Protein AF-A0AAN8FES2-F1 (afdb_monomer)

Radius of gyration: 31.88 Å; Cα contacts (8 Å, |Δi|>4): 462; chains: 1; bounding box: 84×57×91 Å

pLDDT: mean 84.27, std 11.17, range [49.22, 96.19]

Secondary structure (DSSP, 8-state):
-HHHHHHHGGG-TTTTT--HHHHHHHHHHHHHHTPPPPTTS-HHHHHHHHHHHHHHHHHHHHTTHHHHHHHHHHHHHHHHTSTTHHHHH-HHHHHHHHHHHHHHHHHHHHHHTT-HHHHHGGGSHHHHHHHHHHTTSGGGHHHHHHHHHHHHHH-HHHHHT--HHHHHHHHHHHHHH-S-TTSPPEEEEEEETTT-----S--SSSSS--TTSSSSEEEE-SSEEEETTEEEE-SSS---TT--EEEEEETTTTEEEEEETTEEEEEEEES----S-EEEEEEE-TT-------SGGG---SSPPPTT---GGGG-SS------SS----TTTT-PPP---GGG--------PPP-TTPPPPHHHHHHHHHHHHHHHHHHHHHHHHTT------

InterPro domains:
  IPR000699 RIH domain [PF01365] (25-182)
  IPR001870 B30.2/SPRY domain [PS50188] (97-299)
  IPR003032 Ryanodine receptor Ryr [PF02026] (349-393)
  IPR003877 SPRY domain [PF00622] (184-296)
  IPR003877 SPRY domain [SM00449] (176-298)
  IPR013320 Concanavalin A-like lectin/glucanase domain superfamily [SSF49899] (182-297)
  IPR015925 Ryanodine/Inositol 1,4,5-trisphosphate receptor [PTHR46399] (183-394)
  IPR035910 RyR/IP3 receptor binding core, RIH domain superfamily [SSF100909] (22-118)
  IPR043136 B30.2/SPRY domain superfamily [G3DSA:2.60.120.920] (171-327)

Solvent-accessible surface area (backbone atoms only — not comparable to full-atom values): 23160 Å² total; per-residue (Å²): 63,68,73,35,32,75,74,58,34,73,79,17,72,52,31,72,69,57,56,67,70,59,52,44,52,51,48,52,52,51,34,59,72,42,53,78,79,70,90,89,56,57,68,69,62,44,54,52,50,51,52,54,48,48,55,52,36,51,52,42,50,76,74,42,47,62,58,55,52,53,54,47,52,51,55,51,54,57,50,69,69,40,87,64,42,51,75,58,64,34,66,71,53,39,54,53,47,57,51,44,58,41,46,54,30,44,36,53,24,38,56,27,52,96,33,44,74,62,21,42,66,43,30,42,66,71,52,40,52,51,59,44,58,51,40,76,41,75,86,57,36,71,26,47,49,51,32,49,52,38,27,58,72,53,8,70,61,30,52,72,61,65,49,73,68,49,54,52,37,52,51,52,34,42,71,73,70,42,84,64,89,84,64,76,45,54,29,40,39,40,31,26,54,77,67,53,65,67,44,79,52,73,40,106,63,82,52,49,46,48,58,5,44,39,91,31,24,40,15,35,35,55,21,32,44,22,44,56,61,44,72,44,82,60,44,96,48,60,75,56,96,86,69,46,77,46,80,47,80,39,80,90,63,40,33,37,40,45,23,55,72,74,39,72,54,87,58,67,52,64,84,59,86,75,69,70,48,78,45,83,45,71,31,70,36,96,84,59,86,86,81,85,67,44,26,72,96,62,34,79,59,91,55,71,63,57,94,98,51,73,49,62,55,81,79,54,93,70,87,89,78,91,73,73,70,58,47,60,50,48,67,95,76,72,39,77,43,70,87,51,72,77,76,78,76,78,79,76,89,73,86,75,81,80,89,56,90,87,64,75,78,51,71,71,53,63,72,42,47,61,63,51,51,50,52,52,47,51,55,52,50,50,55,40,44,76,73,69,53,77,93,68,100,120

Sequence (394 aa):
GIDALQNEGQQAVDWGRVDLSEVLKLMEDLIEYFAQPEDDQDFEEKQNRFRALRSRQDLFQEEGVLNMILDTIDKFSLMEALPDFAGIIGEETHMMWEEIATYLYLLVAAMIKGNHYNCAQFAAAQRLDWLFGRLSNPQSAEGILDVLYCVLTESPEALNMINEGHIRSVISLLEKVGRDPKEPYLRVGWANSVGFKPFPGSGDKWGCNGVGDDFYSYGFDGRCVFFAGRGRVVAPRTFEKGDVVGCALDLNVPELRFTVNGRDIGASYRDFNTDGYFFPVMSLSAKVSCRFIFGGDQGRLRFGPPPGFSAVVEAISGELQISDCLSFGDLPKNVYCGPHTLFTTVEPFVPQPVDISNIILHHHAVEIHEKFAENLHELWAMRKIELGWSYGEV

Nearest PDB structures (foldseek):
  8rs0-assembly1_J  TM=4.569E-01  e=5.611E-24  Oryctolagus cuniculus
  8rs0-assembly1_G  TM=4.569E-01  e=5.611E-24  Oryctolagus cuniculus
  8dve-assembly1_J  TM=4.501E-01  e=4.597E-21  Oryctolagus cuniculus
  8rrs-assembly1_C  TM=4.230E-01  e=5.373E-22  Mus musculus
  7umz-assembly1_D  TM=4.289E-01  e=3.551E-19  Oryctolagus cuniculus

Foldseek 3Di:
DLVQCVPPFPPRPVNVPDDLVVLLVVLVVLLVVLDQDDPPDDPVVNVVVLVVSQVVLVVCVVVVVLVVLVVVLVSLVVLVPDPPSCVRNDVVVVVSSLSSNLSSLSSLLSSQAPPLVSLQVCLPLVNLCVLLVQLQDLSNPPSSVSNVVRSCVRYVSSVVSDDPSSVVSVVVSCVVQPPDPPDKDKKKWKFFLVDDAQDQDDDVHDGTDFAQCEQGHWIDFQQWTHHVRDTDGQDDDGDDPPWDKDWDADPVFGKIWIDIQQHTSPDIDGDGDPPHDMDIGMDTDPVDDDDDDQDDPSDHDPHADDPPDHRNVVVDPDDDDDDDCFDLPDVVVVDGDDTDNVRPPDDDPDDDDDDCVVPDDDPVCVVCVVVVVVVVVVVVVVVCVVVVDDDDPD

Organism: Trichostrongylus colubriformis (NCBI:txid6319)

Structure (mmCIF, N/CA/C/O backbone):
data_AF-A0AAN8FES2-F1
#
_entry.id   AF-A0AAN8FES2-F1
#
loop_
_atom_site.group_PDB
_atom_site.id
_atom_site.type_symbol
_atom_site.label_atom_id
_atom_site.label_alt_id
_atom_site.label_comp_id
_atom_site.label_asym_id
_atom_site.label_entity_id
_atom_site.label_seq_id
_atom_site.pdbx_PDB_ins_code
_atom_site.Cartn_x
_atom_site.Cartn_y
_atom_site.Cartn_z
_atom_site.occupancy
_atom_site.B_iso_or_equiv
_atom_site.auth_seq_id
_atom_site.auth_comp_id
_atom_site.auth_asym_id
_atom_site.auth_atom_id
_atom_site.pdbx_PDB_model_num
ATOM 1 N N . GLY A 1 1 ? 5.401 -4.499 36.877 1.00 83.56 1 GLY A N 1
ATOM 2 C CA . GLY A 1 1 ? 5.696 -4.574 35.438 1.00 83.56 1 GLY A CA 1
ATOM 3 C C . GLY A 1 1 ? 6.163 -3.234 34.917 1.00 83.56 1 GLY A C 1
ATOM 4 O O . GLY A 1 1 ? 7.312 -2.89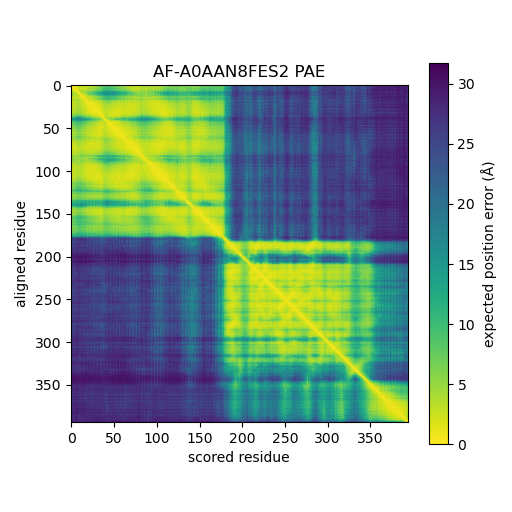1 35.143 1.00 83.56 1 GLY A O 1
ATOM 5 N N . ILE A 1 2 ? 5.279 -2.468 34.273 1.00 85.94 2 ILE A N 1
ATOM 6 C CA . ILE A 1 2 ? 5.630 -1.235 33.539 1.00 85.94 2 ILE A CA 1
ATOM 7 C C . ILE A 1 2 ? 6.299 -0.179 34.427 1.00 85.94 2 ILE A C 1
ATOM 9 O O . ILE A 1 2 ? 7.364 0.316 34.081 1.00 85.94 2 ILE A O 1
ATOM 13 N N . ASP A 1 3 ? 5.747 0.092 35.612 1.00 86.00 3 ASP A N 1
ATOM 14 C CA . ASP A 1 3 ? 6.346 1.067 36.538 1.00 86.00 3 ASP A CA 1
ATOM 15 C C . ASP A 1 3 ? 7.764 0.643 36.985 1.00 86.00 3 ASP A C 1
ATOM 17 O O . ASP A 1 3 ? 8.627 1.480 37.231 1.00 86.00 3 ASP A O 1
ATOM 21 N N . ALA A 1 4 ? 8.033 -0.665 37.067 1.00 84.75 4 ALA A N 1
ATOM 22 C CA . ALA A 1 4 ? 9.359 -1.185 37.405 1.00 84.75 4 ALA A CA 1
ATOM 23 C C . ALA A 1 4 ? 10.321 -1.069 36.213 1.00 84.75 4 ALA A C 1
ATOM 25 O O . ALA A 1 4 ? 11.460 -0.652 36.388 1.00 84.75 4 ALA A O 1
ATOM 26 N N . LEU A 1 5 ? 9.843 -1.345 34.995 1.00 85.00 5 LEU A N 1
ATOM 27 C CA . LEU A 1 5 ? 10.599 -1.117 33.763 1.00 85.00 5 LEU A CA 1
ATOM 28 C C . LEU A 1 5 ? 10.992 0.361 33.605 1.00 85.00 5 LEU A C 1
ATOM 30 O O . LEU A 1 5 ? 12.121 0.655 33.225 1.00 85.00 5 LEU A O 1
ATOM 34 N N . GLN A 1 6 ? 10.091 1.287 33.940 1.00 84.00 6 GLN A N 1
ATOM 35 C CA . GLN A 1 6 ? 10.355 2.724 33.875 1.00 84.00 6 GLN A CA 1
ATOM 36 C C . GLN A 1 6 ? 11.457 3.167 34.849 1.00 84.00 6 GLN A C 1
ATOM 38 O O . GLN A 1 6 ? 12.281 4.013 34.508 1.00 84.00 6 GLN A O 1
ATOM 43 N N . ASN A 1 7 ? 11.463 2.618 36.067 1.00 83.44 7 ASN A N 1
ATOM 44 C CA . ASN A 1 7 ? 12.361 3.059 37.137 1.00 83.44 7 ASN A CA 1
ATOM 45 C C . ASN A 1 7 ? 13.706 2.315 37.156 1.00 83.44 7 ASN A C 1
ATOM 47 O O . ASN A 1 7 ? 14.732 2.908 37.484 1.00 83.44 7 ASN A O 1
ATOM 51 N N . GLU A 1 8 ? 13.705 1.022 36.835 1.00 81.12 8 GLU A N 1
ATOM 52 C CA . GLU A 1 8 ? 14.848 0.111 37.005 1.00 81.12 8 GLU A CA 1
ATOM 53 C C . GLU A 1 8 ? 15.350 -0.478 35.670 1.00 81.12 8 GLU A C 1
ATOM 55 O O . GLU A 1 8 ? 16.377 -1.160 35.636 1.00 81.12 8 GLU A O 1
ATOM 60 N N . GLY A 1 9 ? 14.666 -0.200 34.555 1.00 79.25 9 GLY A N 1
ATOM 61 C CA . GLY A 1 9 ? 15.021 -0.698 33.228 1.00 79.25 9 GLY A CA 1
ATOM 62 C C . GLY A 1 9 ? 14.747 -2.194 33.045 1.00 79.25 9 GLY A C 1
ATOM 63 O O . GLY A 1 9 ? 14.022 -2.828 33.811 1.00 79.25 9 GLY A O 1
ATOM 64 N N . GLN A 1 10 ? 15.337 -2.786 32.005 1.00 76.94 10 GLN A N 1
ATOM 65 C CA . GLN A 1 10 ? 15.063 -4.172 31.595 1.00 76.94 10 GLN A CA 1
ATOM 66 C C . GLN A 1 10 ? 15.422 -5.223 32.665 1.00 76.94 10 GLN A C 1
ATOM 68 O O . GLN A 1 10 ? 14.900 -6.335 32.643 1.00 76.94 10 GLN A O 1
ATOM 73 N N . GLN A 1 11 ? 16.304 -4.878 33.611 1.00 78.88 11 GLN A N 1
ATOM 74 C CA . GLN A 1 11 ? 16.743 -5.767 34.695 1.00 78.88 11 GLN A CA 1
ATOM 75 C C . GLN A 1 11 ? 15.765 -5.818 35.878 1.00 78.88 11 GLN A C 1
ATOM 77 O O . GLN A 1 11 ? 16.006 -6.557 36.835 1.00 78.88 11 GLN A O 1
ATOM 82 N N . ALA A 1 12 ? 14.670 -5.055 35.827 1.00 85.00 12 ALA A N 1
ATOM 83 C CA . ALA A 1 12 ? 13.677 -5.024 36.887 1.00 85.00 12 ALA A CA 1
ATOM 84 C C . ALA A 1 12 ? 13.061 -6.414 37.113 1.00 85.00 12 ALA A C 1
ATOM 86 O O . ALA A 1 12 ? 12.501 -7.031 36.200 1.00 85.00 12 ALA A O 1
ATOM 87 N N . VAL A 1 13 ? 13.097 -6.895 38.357 1.00 84.38 13 VAL A N 1
ATOM 88 C CA . VAL A 1 13 ? 12.574 -8.226 38.726 1.00 84.38 13 VAL A CA 1
ATOM 89 C C . VAL A 1 13 ? 11.081 -8.343 38.407 1.00 84.38 13 VAL A C 1
ATOM 91 O O . VAL A 1 13 ? 10.619 -9.380 37.935 1.00 84.38 13 VAL A O 1
ATOM 94 N N . ASP A 1 14 ? 10.332 -7.262 38.618 1.00 86.31 14 ASP A N 1
ATOM 95 C CA . ASP A 1 14 ? 8.897 -7.204 38.341 1.00 86.31 14 ASP A CA 1
ATOM 96 C C . ASP A 1 14 ? 8.564 -7.023 36.855 1.00 86.31 14 ASP A C 1
ATOM 98 O O . ASP A 1 14 ? 7.409 -7.223 36.475 1.00 86.31 14 ASP A O 1
ATOM 102 N N . TRP A 1 15 ? 9.530 -6.627 36.019 1.00 87.94 15 TRP A N 1
ATOM 103 C CA . TRP A 1 15 ? 9.388 -6.660 34.560 1.00 87.94 15 TRP A CA 1
ATOM 104 C C . TRP A 1 15 ? 9.650 -8.066 34.024 1.00 87.94 15 TRP A C 1
ATOM 106 O O . TRP A 1 15 ? 8.863 -8.564 33.231 1.00 87.94 15 TRP A O 1
ATOM 116 N N . GLY A 1 16 ? 10.663 -8.763 34.550 1.00 81.75 16 GLY A N 1
ATOM 117 C CA . GLY A 1 16 ? 10.973 -10.147 34.169 1.00 81.75 16 GLY A CA 1
ATOM 118 C C . GLY A 1 16 ? 9.873 -11.175 34.481 1.00 81.75 16 GLY A C 1
ATOM 119 O O . GLY A 1 16 ? 9.970 -12.319 34.051 1.00 81.75 16 GLY A O 1
ATOM 120 N N . ARG A 1 17 ? 8.831 -10.788 35.229 1.00 87.12 17 ARG A N 1
ATOM 121 C CA . ARG A 1 17 ? 7.626 -11.600 35.482 1.00 87.12 17 ARG A CA 1
ATOM 122 C C . ARG A 1 17 ? 6.489 -11.347 34.490 1.00 87.12 17 ARG A C 1
ATOM 124 O O . ARG A 1 17 ? 5.493 -12.059 34.546 1.00 87.12 17 ARG A O 1
ATOM 131 N N . VAL A 1 18 ? 6.584 -10.305 33.667 1.00 87.88 18 VAL A N 1
ATOM 132 C CA . VAL A 1 18 ? 5.538 -9.941 32.709 1.00 87.88 18 VAL A CA 1
ATOM 133 C C . VAL A 1 18 ? 5.660 -10.839 31.486 1.00 87.88 18 VAL A C 1
ATOM 135 O O . VAL A 1 18 ? 6.701 -10.857 30.836 1.00 87.88 18 VAL A O 1
ATOM 138 N N . ASP A 1 19 ? 4.581 -11.545 31.155 1.00 90.81 19 ASP A N 1
ATOM 139 C CA . ASP A 1 19 ? 4.470 -12.304 29.912 1.00 90.81 19 ASP A CA 1
ATOM 140 C C . ASP A 1 19 ? 3.590 -11.536 28.920 1.00 90.81 19 ASP A C 1
ATOM 142 O O . ASP A 1 19 ? 2.360 -11.565 28.987 1.00 90.81 19 ASP A O 1
ATOM 146 N N . LEU A 1 20 ? 4.228 -10.822 27.990 1.00 90.69 20 LEU A N 1
ATOM 147 C CA . LEU A 1 20 ? 3.512 -10.075 26.954 1.00 90.69 20 LEU A CA 1
ATOM 148 C C . LEU A 1 20 ? 2.762 -11.000 25.985 1.00 90.69 20 LEU A C 1
ATOM 150 O O . LEU A 1 20 ? 1.767 -10.582 25.402 1.00 90.69 20 LEU A O 1
ATOM 154 N N . SER A 1 21 ? 3.194 -12.255 25.824 1.00 91.69 21 SER A N 1
ATOM 155 C CA . SER A 1 21 ? 2.536 -13.206 24.920 1.00 91.69 21 SER A CA 1
ATOM 156 C C . SER A 1 21 ? 1.213 -13.702 25.497 1.00 91.69 21 SER A C 1
ATOM 158 O O . SER A 1 21 ? 0.246 -13.900 24.762 1.00 91.69 21 SER A O 1
ATOM 160 N N . GLU A 1 22 ? 1.154 -13.869 26.818 1.00 94.06 22 GLU A N 1
ATOM 161 C CA . GLU A 1 22 ? -0.077 -14.189 27.535 1.00 94.06 22 GLU A CA 1
ATOM 162 C C . GLU A 1 22 ? -1.036 -12.994 27.535 1.00 94.06 22 GLU A C 1
ATOM 164 O O . GLU A 1 22 ? -2.224 -13.165 27.267 1.00 94.06 22 GLU A O 1
ATOM 169 N N . VAL A 1 23 ? -0.519 -11.777 27.749 1.00 93.94 23 VAL A N 1
ATOM 170 C CA . VAL A 1 23 ? -1.319 -10.542 27.670 1.00 93.94 23 VAL A CA 1
ATOM 171 C C . VAL A 1 23 ? -1.927 -10.367 26.281 1.00 93.94 23 VAL A C 1
ATOM 173 O O . VAL A 1 23 ? -3.112 -10.060 26.182 1.00 93.94 23 VAL A O 1
ATOM 176 N N . LEU A 1 24 ? -1.152 -10.592 25.218 1.00 91.50 24 LEU A N 1
ATOM 177 C CA . LEU A 1 24 ? -1.639 -10.483 23.845 1.00 91.50 24 LEU A CA 1
ATOM 178 C C . LEU A 1 24 ? -2.816 -11.437 23.587 1.00 91.50 24 LEU A C 1
ATOM 180 O O . LEU A 1 24 ? -3.879 -10.995 23.157 1.00 91.50 24 LEU A O 1
ATOM 184 N N . LYS A 1 25 ? -2.669 -12.719 23.947 1.00 93.12 25 LYS A N 1
ATOM 185 C CA . LYS A 1 25 ? -3.740 -13.724 23.811 1.00 93.12 25 LYS A CA 1
ATOM 186 C C . LYS A 1 25 ? -4.984 -13.360 24.616 1.00 93.12 25 LYS A C 1
ATOM 188 O O . LYS A 1 25 ? -6.098 -13.497 24.126 1.00 93.12 25 LYS A O 1
ATOM 193 N N . LEU A 1 26 ? -4.804 -12.857 25.838 1.00 95.19 26 LEU A N 1
ATOM 194 C CA . LEU A 1 26 ? -5.920 -12.403 26.665 1.00 95.19 26 LEU A CA 1
ATOM 195 C C . LEU A 1 26 ? -6.688 -11.255 25.993 1.00 95.19 26 LEU A C 1
ATOM 197 O O . LEU A 1 26 ? -7.914 -11.216 26.066 1.00 95.19 26 LEU A O 1
ATOM 201 N N . MET A 1 27 ? -5.987 -10.317 25.351 1.00 93.31 27 MET A N 1
ATOM 202 C CA . MET A 1 27 ? -6.630 -9.212 24.635 1.00 93.31 27 MET A CA 1
ATOM 203 C C . MET A 1 27 ? -7.431 -9.716 23.432 1.00 93.31 27 MET A C 1
ATOM 205 O O . MET A 1 27 ? -8.567 -9.281 23.253 1.00 93.31 27 MET A O 1
ATOM 209 N N . GLU A 1 28 ? -6.887 -10.659 22.658 1.00 93.00 28 GLU A N 1
ATOM 210 C CA . GLU A 1 28 ? -7.600 -11.313 21.551 1.00 93.00 28 GLU A CA 1
ATOM 211 C C . GLU A 1 28 ? -8.882 -12.005 22.043 1.00 93.00 28 GLU A C 1
ATOM 213 O O . GLU A 1 28 ? -9.968 -11.751 21.513 1.00 93.00 28 GLU A O 1
ATOM 218 N N . ASP A 1 29 ? -8.783 -12.794 23.117 1.00 96.19 29 ASP A N 1
ATOM 219 C CA . ASP A 1 29 ? -9.920 -13.494 23.723 1.00 96.19 29 ASP A CA 1
ATOM 220 C C . ASP A 1 29 ? -10.994 -12.519 24.233 1.00 96.19 29 ASP A C 1
ATOM 222 O O . ASP A 1 29 ? -12.193 -12.755 24.066 1.00 96.19 29 ASP A O 1
ATOM 226 N N . LEU A 1 30 ? -10.590 -11.406 24.854 1.00 95.88 30 LEU A N 1
ATOM 227 C CA . LEU A 1 30 ? -11.520 -10.388 25.347 1.00 95.88 30 LEU A CA 1
ATOM 228 C C . LEU A 1 30 ? -12.201 -9.630 24.204 1.00 95.88 30 LEU A C 1
ATOM 230 O O . LEU A 1 30 ? -13.396 -9.340 24.293 1.00 95.88 30 LEU A O 1
ATOM 234 N N . ILE A 1 31 ? -11.480 -9.318 23.129 1.00 93.06 31 ILE A N 1
ATOM 235 C CA . ILE A 1 31 ? -12.062 -8.666 21.951 1.00 93.06 31 ILE A CA 1
ATOM 236 C C . ILE A 1 31 ? -13.107 -9.575 21.311 1.00 93.06 31 ILE A C 1
ATOM 238 O O . ILE A 1 31 ? -14.215 -9.115 21.032 1.00 93.06 31 ILE A O 1
ATOM 242 N N . GLU A 1 32 ? -12.804 -10.865 21.167 1.00 93.50 32 GLU A N 1
ATOM 243 C CA . GLU A 1 32 ? -13.760 -11.854 20.669 1.00 93.50 32 GLU A CA 1
ATOM 244 C C . GLU A 1 32 ? -14.950 -12.018 21.626 1.00 93.50 32 GLU A C 1
ATOM 246 O O . GLU A 1 32 ? -16.109 -12.076 21.211 1.00 93.50 32 GLU A O 1
ATOM 251 N N . TYR A 1 33 ? -14.708 -11.996 22.939 1.00 95.44 33 TYR A N 1
ATOM 252 C CA . TYR A 1 33 ? -15.772 -12.038 23.939 1.00 95.44 33 TYR A CA 1
ATOM 253 C C . TYR A 1 33 ? -16.766 -10.873 23.779 1.00 95.44 33 TYR A C 1
ATOM 255 O O . TYR A 1 33 ? -17.976 -11.072 23.949 1.00 95.44 33 TYR A O 1
ATOM 263 N N . PHE A 1 34 ? -16.291 -9.681 23.409 1.00 95.31 34 PHE A N 1
ATOM 264 C CA . PHE A 1 34 ? -17.115 -8.498 23.136 1.00 95.31 34 PHE A CA 1
ATOM 265 C C . PHE A 1 34 ? -17.485 -8.311 21.654 1.00 95.31 34 PHE A C 1
ATOM 267 O O . PHE A 1 34 ? -18.036 -7.266 21.291 1.00 95.31 34 PHE A O 1
ATOM 274 N N . ALA A 1 35 ? -17.243 -9.308 20.799 1.00 90.81 35 ALA A N 1
ATOM 275 C CA . ALA A 1 35 ? -17.551 -9.219 19.380 1.00 90.81 35 ALA A CA 1
ATOM 276 C C . ALA A 1 35 ? -19.049 -8.976 19.127 1.00 90.81 35 ALA A C 1
ATOM 278 O O . ALA A 1 35 ? -19.940 -9.477 19.827 1.00 90.81 35 ALA A O 1
ATOM 279 N N . GLN A 1 36 ? -19.326 -8.179 18.094 1.00 88.12 36 GLN A N 1
ATOM 280 C CA . GLN A 1 36 ? -20.689 -7.908 17.646 1.00 88.12 36 GLN A CA 1
ATOM 281 C C . GLN A 1 36 ? -21.262 -9.143 16.926 1.00 88.12 36 GLN A C 1
ATOM 283 O O . GLN A 1 36 ? -20.512 -9.861 16.268 1.00 88.12 36 GLN A O 1
ATOM 288 N N . PRO A 1 37 ? -22.580 -9.397 17.008 1.00 89.50 37 PRO A N 1
ATOM 289 C CA . PRO A 1 37 ? -23.219 -10.465 16.242 1.00 89.50 37 PRO A CA 1
ATOM 290 C C . PRO A 1 37 ? -23.047 -10.265 14.730 1.00 89.50 37 PRO A C 1
ATOM 292 O O . PRO A 1 37 ? -23.163 -9.138 14.246 1.00 89.50 37 PRO A O 1
ATOM 295 N N . GLU A 1 38 ? -22.846 -11.358 13.994 1.00 86.81 38 GLU A N 1
ATOM 296 C CA . GLU A 1 38 ? -22.732 -11.343 12.532 1.00 86.81 38 GLU A CA 1
ATOM 297 C C . GLU A 1 38 ? -24.046 -10.906 11.854 1.00 86.81 38 GLU A C 1
ATOM 299 O O . GLU A 1 38 ? -25.140 -10.958 12.433 1.00 86.81 38 GLU A O 1
ATOM 304 N N . ASP A 1 39 ? -23.943 -10.415 10.617 1.00 78.69 39 ASP A N 1
ATOM 305 C CA . ASP A 1 39 ? -25.076 -9.840 9.884 1.00 78.69 39 ASP A CA 1
ATOM 306 C C . ASP A 1 39 ? -26.004 -10.870 9.230 1.00 78.69 39 ASP A C 1
ATOM 308 O O . ASP A 1 39 ? -27.127 -10.523 8.867 1.00 78.69 39 ASP A O 1
ATOM 312 N N . ASP A 1 40 ? -25.574 -12.122 9.122 1.00 82.88 40 ASP A N 1
ATOM 313 C CA . ASP A 1 40 ? -26.301 -13.241 8.518 1.00 82.88 40 ASP A CA 1
ATOM 314 C C . ASP A 1 40 ? -27.185 -14.029 9.507 1.00 82.88 40 ASP A C 1
ATOM 316 O O . ASP A 1 40 ? -27.918 -14.929 9.093 1.00 82.88 40 ASP A O 1
ATOM 320 N N . GLN A 1 41 ? -27.157 -13.676 10.797 1.00 80.19 41 GLN A N 1
ATOM 321 C CA . GLN A 1 41 ? -27.939 -14.330 11.854 1.00 80.19 41 GLN A CA 1
ATOM 322 C C . GLN A 1 41 ? -29.422 -13.925 11.833 1.00 80.19 41 GLN A C 1
ATOM 324 O O . GLN A 1 41 ? -29.778 -12.810 11.438 1.00 80.19 41 GLN A O 1
ATOM 329 N N . ASP A 1 42 ? -30.298 -14.814 12.321 1.00 89.94 42 ASP A N 1
ATOM 330 C CA . ASP A 1 42 ? -31.724 -14.510 12.464 1.00 89.94 42 ASP A CA 1
ATOM 331 C C . ASP A 1 42 ? -31.949 -13.318 13.410 1.00 89.94 42 ASP A C 1
ATOM 333 O O . ASP A 1 42 ? -31.236 -13.130 14.402 1.00 89.94 42 ASP A O 1
ATOM 337 N N . PHE A 1 43 ? -32.962 -12.500 13.113 1.00 87.69 43 PHE A N 1
ATOM 338 C CA . PHE A 1 43 ? -33.234 -11.272 13.857 1.00 87.69 43 PHE A CA 1
ATOM 339 C C . PHE A 1 43 ? -33.449 -11.524 15.356 1.00 87.69 43 PHE A C 1
ATOM 341 O O . PHE A 1 43 ? -32.958 -10.747 16.179 1.00 87.69 43 PHE A O 1
ATOM 348 N N . GLU A 1 44 ? -34.165 -12.587 15.732 1.00 89.81 44 GLU A N 1
ATOM 349 C CA . GLU A 1 44 ? -34.472 -12.872 17.136 1.00 89.81 44 GLU A CA 1
ATOM 350 C C . GLU A 1 44 ? -33.215 -13.289 17.912 1.00 89.81 44 GLU A C 1
ATOM 352 O O . GLU A 1 44 ? -32.946 -12.774 19.005 1.00 89.81 44 GLU A O 1
ATOM 357 N N . GLU A 1 45 ? -32.393 -14.152 17.315 1.00 88.31 45 GLU A N 1
ATOM 358 C CA . GLU A 1 45 ? -31.106 -14.567 17.877 1.00 88.31 45 GLU A CA 1
ATOM 359 C C . GLU A 1 45 ? -30.161 -13.369 18.026 1.00 88.31 45 GLU A C 1
ATOM 361 O O . GLU A 1 45 ? -29.571 -13.166 19.094 1.00 88.31 45 GLU A O 1
ATOM 366 N N . LYS A 1 46 ? -30.097 -12.507 17.004 1.00 89.25 46 LYS A N 1
ATOM 367 C CA . LYS A 1 46 ? -29.277 -11.292 17.007 1.00 89.25 46 LYS A CA 1
ATOM 368 C C . LYS A 1 46 ? -29.669 -10.349 18.147 1.00 89.25 46 LYS A C 1
ATOM 370 O O . LYS A 1 46 ? -28.806 -9.871 18.885 1.00 89.25 46 LYS A O 1
ATOM 375 N N . GLN A 1 47 ? -30.969 -10.118 18.358 1.00 88.88 47 GLN A N 1
ATOM 376 C CA . GLN A 1 47 ? -31.463 -9.279 19.459 1.00 88.88 47 GLN A CA 1
ATOM 377 C C . GLN A 1 47 ? -31.113 -9.848 20.839 1.00 88.88 47 GLN A C 1
ATOM 379 O O . GLN A 1 47 ? -30.740 -9.089 21.741 1.00 88.88 47 GLN A O 1
ATOM 384 N N . ASN A 1 48 ? -31.183 -11.169 21.014 1.00 91.19 48 ASN A N 1
ATOM 385 C CA . ASN A 1 48 ? -30.780 -11.814 22.262 1.00 91.19 48 ASN A CA 1
ATOM 386 C C . ASN A 1 48 ? -29.274 -11.657 22.519 1.00 91.19 48 ASN A C 1
ATOM 388 O O . ASN A 1 48 ? -28.881 -11.301 23.634 1.00 91.19 48 ASN A O 1
ATOM 392 N N . ARG A 1 49 ? -28.433 -11.819 21.488 1.00 92.06 49 ARG A N 1
ATOM 393 C CA . ARG A 1 49 ? -26.982 -11.598 21.605 1.00 92.06 49 ARG A CA 1
ATOM 394 C C . ARG A 1 49 ? -26.642 -10.140 21.913 1.00 92.06 49 ARG A C 1
ATOM 396 O O . ARG A 1 49 ? -25.809 -9.909 22.782 1.00 92.06 49 ARG A O 1
ATOM 403 N N . PHE A 1 50 ? -27.326 -9.158 21.320 1.00 90.50 50 PHE A N 1
ATOM 404 C CA . PHE A 1 50 ? -27.128 -7.741 21.668 1.00 90.50 50 PHE A CA 1
ATOM 405 C C . PHE A 1 50 ? -27.478 -7.423 23.126 1.00 90.50 50 PHE A C 1
ATOM 407 O O . PHE A 1 50 ? -26.794 -6.625 23.768 1.00 90.50 50 PHE A O 1
ATOM 414 N N . ARG A 1 51 ? -28.542 -8.026 23.676 1.00 92.44 51 ARG A N 1
ATOM 415 C CA . ARG A 1 51 ? -28.883 -7.867 25.103 1.00 92.44 51 ARG A CA 1
ATOM 416 C C . ARG A 1 51 ? -27.809 -8.474 26.002 1.00 92.44 51 ARG A C 1
ATOM 418 O O . ARG A 1 51 ? -27.381 -7.822 26.949 1.00 92.44 51 ARG A O 1
ATOM 425 N N . ALA A 1 52 ? -27.350 -9.683 25.680 1.00 94.19 52 ALA A N 1
ATOM 426 C CA . ALA A 1 52 ? -26.279 -10.344 26.420 1.00 94.19 52 ALA A CA 1
ATOM 427 C C . ALA A 1 52 ? -24.949 -9.578 26.321 1.00 94.19 52 ALA A C 1
ATOM 429 O O . ALA A 1 52 ? -24.233 -9.460 27.309 1.00 94.19 52 ALA A O 1
ATOM 430 N N . LEU A 1 53 ? -24.615 -9.027 25.150 1.00 95.38 53 LEU A N 1
ATOM 431 C CA . LEU A 1 53 ? -23.424 -8.203 24.953 1.00 95.38 53 LEU A CA 1
ATOM 432 C C . LEU A 1 53 ? -23.467 -6.942 25.819 1.00 95.38 53 LEU A C 1
ATOM 434 O O . LEU A 1 53 ? -22.534 -6.729 26.586 1.00 95.38 53 LEU A O 1
ATOM 438 N N . ARG A 1 54 ? -24.565 -6.176 25.776 1.00 93.88 54 ARG A N 1
ATOM 439 C CA . ARG A 1 54 ? -24.716 -4.975 26.615 1.00 93.88 54 ARG A CA 1
ATOM 440 C C . ARG A 1 54 ? -24.607 -5.286 28.102 1.00 93.88 54 ARG A C 1
ATOM 442 O O . ARG A 1 54 ? -23.826 -4.649 28.788 1.00 93.88 54 ARG A O 1
ATOM 449 N N . SER A 1 55 ? -25.271 -6.344 28.570 1.00 94.38 55 SER A N 1
ATOM 450 C CA . SER A 1 55 ? -25.173 -6.755 29.976 1.00 94.38 55 SER A CA 1
ATOM 451 C C . SER A 1 55 ? -23.737 -7.076 30.410 1.00 94.38 55 SER A C 1
ATOM 453 O O . SER A 1 55 ? -23.367 -6.787 31.544 1.00 94.38 55 SER A O 1
ATOM 455 N N . ARG A 1 56 ? -22.921 -7.669 29.528 1.00 95.19 56 ARG A N 1
ATOM 456 C CA . ARG A 1 56 ? -21.501 -7.938 29.805 1.00 95.19 56 ARG A CA 1
ATOM 457 C C . ARG A 1 56 ? -20.670 -6.655 29.803 1.00 95.19 56 ARG A C 1
ATOM 459 O O . ARG A 1 56 ? -19.802 -6.506 30.656 1.00 95.19 56 ARG A O 1
ATOM 466 N N . GLN A 1 57 ? -20.935 -5.748 28.863 1.00 95.31 57 GLN A N 1
ATOM 467 C CA . GLN A 1 57 ? -20.275 -4.442 28.793 1.00 95.31 57 GLN A CA 1
ATOM 468 C C . GLN A 1 57 ? -20.558 -3.605 30.051 1.00 95.31 57 GLN A C 1
ATOM 470 O O . GLN A 1 57 ? -19.634 -3.002 30.593 1.00 95.31 57 GLN A O 1
ATOM 475 N N . ASP A 1 58 ? -21.802 -3.606 30.535 1.00 93.00 58 ASP A N 1
ATOM 476 C CA . ASP A 1 58 ? -22.208 -2.881 31.744 1.00 93.00 58 ASP A CA 1
ATOM 477 C C . ASP A 1 58 ? -21.507 -3.448 32.990 1.00 93.00 58 ASP A C 1
ATOM 479 O O . ASP A 1 58 ? -20.936 -2.695 33.772 1.00 93.00 58 ASP A O 1
ATOM 483 N N . LEU A 1 59 ? -21.434 -4.779 33.130 1.00 94.56 59 LEU A N 1
ATOM 484 C CA . LEU A 1 59 ? -20.751 -5.424 34.260 1.00 94.56 59 LEU A CA 1
ATOM 485 C C . LEU A 1 59 ? -19.265 -5.032 34.350 1.00 94.56 59 LEU A C 1
ATOM 487 O O . LEU A 1 59 ? -18.755 -4.720 35.421 1.00 94.56 59 LEU A O 1
ATOM 491 N N . PHE A 1 60 ? -18.559 -5.025 33.217 1.00 94.00 60 PHE A N 1
ATOM 492 C CA . PHE A 1 60 ? -17.148 -4.623 33.184 1.00 94.00 60 PHE A CA 1
ATOM 493 C C . PHE A 1 60 ? -16.963 -3.135 33.495 1.00 94.00 60 PHE A C 1
ATOM 495 O O . PHE A 1 60 ? -15.926 -2.728 34.026 1.00 94.00 60 PHE A O 1
ATOM 502 N N . GLN A 1 61 ? -17.955 -2.317 33.156 1.00 88.19 61 GLN A N 1
ATOM 503 C CA . GLN A 1 61 ? -17.960 -0.908 33.506 1.00 88.19 61 GLN A CA 1
ATOM 504 C C . GLN A 1 61 ? -18.169 -0.716 35.016 1.00 88.19 61 GLN A C 1
ATOM 506 O O . GLN A 1 61 ? -17.439 0.080 35.610 1.00 88.19 61 GLN A O 1
ATOM 511 N N . GLU A 1 62 ? -19.097 -1.449 35.637 1.00 91.25 62 GLU A N 1
ATOM 512 C CA . GLU A 1 62 ? -19.365 -1.396 37.084 1.00 91.25 62 GLU A CA 1
ATOM 513 C C . GLU A 1 62 ? -18.134 -1.791 37.914 1.00 91.25 62 GLU A C 1
ATOM 515 O O . GLU A 1 62 ? -17.816 -1.130 38.903 1.00 91.25 62 GLU A O 1
ATOM 520 N N . GLU A 1 63 ? -17.377 -2.791 37.457 1.00 93.44 63 GLU A N 1
ATOM 521 C CA . GLU A 1 63 ? -16.106 -3.217 38.066 1.00 93.44 63 GLU A CA 1
ATOM 522 C C . GLU A 1 63 ? -14.935 -2.248 37.784 1.00 93.44 63 GLU A C 1
ATOM 524 O O . GLU A 1 63 ? -13.811 -2.446 38.246 1.00 93.44 63 GLU A O 1
ATOM 529 N N . GLY A 1 64 ? -15.165 -1.180 37.013 1.00 91.50 64 GLY A N 1
ATOM 530 C CA . GLY A 1 64 ? -14.162 -0.159 36.707 1.00 91.50 64 GLY A CA 1
ATOM 531 C C . GLY A 1 64 ? -13.081 -0.603 35.717 1.00 91.50 64 GLY A C 1
ATOM 532 O O . GLY A 1 64 ? -12.083 0.102 35.560 1.00 91.50 64 GLY A O 1
ATOM 533 N N . VAL A 1 65 ? -13.272 -1.727 35.018 1.00 92.75 65 VAL A N 1
ATOM 534 C CA . VAL A 1 65 ? -12.271 -2.319 34.110 1.00 92.75 65 VAL A CA 1
ATOM 535 C C . VAL A 1 65 ? -11.905 -1.363 32.977 1.00 92.75 65 VAL A C 1
ATOM 537 O O . VAL A 1 65 ? -10.734 -1.244 32.624 1.00 92.75 65 VAL A O 1
ATOM 540 N N . LEU A 1 66 ? -12.879 -0.608 32.458 1.00 90.00 66 LEU A N 1
ATOM 541 C CA . LEU A 1 66 ? -12.631 0.400 31.425 1.00 90.00 66 LEU A CA 1
ATOM 542 C C . LEU A 1 66 ? -11.583 1.431 31.873 1.00 90.00 66 LEU A C 1
ATOM 544 O O . LEU A 1 66 ? -10.694 1.774 31.101 1.00 90.00 66 LEU A O 1
ATOM 548 N N . ASN A 1 67 ? -11.650 1.896 33.124 1.00 90.38 67 ASN A N 1
ATOM 549 C CA . ASN A 1 67 ? -10.676 2.857 33.643 1.00 90.38 67 ASN A CA 1
ATOM 550 C C . ASN A 1 67 ? -9.290 2.224 33.775 1.00 90.38 67 ASN A C 1
ATOM 552 O O . ASN A 1 67 ? -8.308 2.863 33.427 1.00 90.38 67 ASN A O 1
ATOM 556 N N . MET A 1 68 ? -9.212 0.956 34.193 1.00 92.88 68 MET A N 1
ATOM 557 C CA . MET A 1 68 ? -7.933 0.242 34.271 1.00 92.88 68 MET A CA 1
ATOM 558 C C . MET A 1 68 ? -7.270 0.104 32.891 1.00 92.88 68 MET A C 1
ATOM 560 O O . MET A 1 68 ? -6.050 0.223 32.774 1.00 92.88 68 MET A O 1
ATOM 564 N N . ILE A 1 69 ? -8.066 -0.123 31.840 1.00 92.44 69 ILE A N 1
ATOM 565 C CA . ILE A 1 69 ? -7.574 -0.191 30.456 1.00 92.44 69 ILE A CA 1
ATOM 566 C C . ILE A 1 69 ? -7.066 1.179 29.994 1.00 92.44 69 ILE A C 1
ATOM 568 O O . ILE A 1 69 ? -5.964 1.264 29.459 1.00 92.44 69 ILE A O 1
ATOM 572 N N . LEU A 1 70 ? -7.821 2.254 30.242 1.00 90.38 70 LEU A N 1
ATOM 573 C CA . LEU A 1 70 ? -7.402 3.620 29.906 1.00 90.38 70 LEU A CA 1
ATOM 574 C C . LEU A 1 70 ? -6.113 4.020 30.646 1.00 90.38 70 LEU A C 1
ATOM 576 O O . LEU A 1 70 ? -5.181 4.518 30.017 1.00 90.38 70 LEU A O 1
ATOM 580 N N . ASP A 1 71 ? -6.010 3.714 31.942 1.00 91.62 71 ASP A N 1
ATOM 581 C CA . ASP A 1 71 ? -4.795 3.951 32.732 1.00 91.62 71 ASP A CA 1
ATOM 582 C C . ASP A 1 71 ? -3.595 3.158 32.180 1.00 91.62 71 ASP A C 1
ATOM 584 O O . ASP A 1 71 ? -2.459 3.636 32.173 1.00 91.62 71 ASP A O 1
ATOM 588 N N . THR A 1 72 ? -3.839 1.940 31.684 1.00 92.44 72 THR A N 1
ATOM 589 C CA . THR A 1 72 ? -2.816 1.110 31.033 1.00 92.44 72 THR A CA 1
ATOM 590 C C . THR A 1 72 ? -2.350 1.747 29.728 1.00 92.44 72 THR A C 1
ATOM 592 O O . THR A 1 72 ? -1.147 1.873 29.522 1.00 92.44 72 THR A O 1
ATOM 595 N N . ILE A 1 73 ? -3.272 2.229 28.891 1.00 90.62 73 ILE A N 1
ATOM 596 C CA . ILE A 1 73 ? -2.948 2.965 27.657 1.00 90.62 73 ILE A CA 1
ATOM 597 C C . ILE A 1 73 ? -2.069 4.185 27.968 1.00 90.62 73 ILE A C 1
ATOM 599 O O . ILE A 1 73 ? -1.092 4.451 27.261 1.00 90.62 73 ILE A O 1
ATOM 603 N N . ASP A 1 74 ? -2.376 4.913 29.043 1.00 89.50 74 ASP A N 1
ATOM 604 C CA . ASP A 1 74 ? -1.582 6.064 29.468 1.00 89.50 74 ASP A CA 1
ATOM 605 C C . ASP A 1 74 ? -0.163 5.678 29.877 1.00 89.50 74 ASP A C 1
ATOM 607 O O . ASP A 1 74 ? 0.796 6.318 29.436 1.00 89.50 74 ASP A O 1
ATOM 611 N N . LYS A 1 75 ? -0.005 4.602 30.651 1.00 90.44 75 LYS A N 1
ATOM 612 C CA . LYS A 1 75 ? 1.317 4.064 31.000 1.00 90.44 75 LYS A CA 1
ATOM 613 C C . LYS A 1 75 ? 2.087 3.590 29.772 1.00 90.44 75 LYS A C 1
ATOM 615 O O . LYS A 1 75 ? 3.289 3.838 29.691 1.00 90.44 75 LYS A O 1
ATOM 620 N N . PHE A 1 76 ? 1.408 2.954 28.818 1.00 89.81 76 PHE A N 1
ATOM 621 C CA . PHE A 1 76 ? 2.028 2.513 27.572 1.00 89.81 76 PHE A CA 1
ATOM 622 C C . PHE A 1 76 ? 2.589 3.704 26.789 1.00 89.81 76 PHE A C 1
ATOM 624 O O . PHE A 1 76 ? 3.773 3.750 26.458 1.00 89.81 76 PHE A O 1
ATOM 631 N N . SER A 1 77 ? 1.758 4.730 26.619 1.00 86.06 77 SER A N 1
ATOM 632 C CA . SER A 1 77 ? 2.128 5.951 25.906 1.00 86.06 77 SER A CA 1
ATOM 633 C C . SER A 1 77 ? 3.277 6.719 26.573 1.00 86.06 77 SER A C 1
ATOM 635 O O . SER A 1 77 ? 4.067 7.372 25.894 1.00 86.06 77 SER A O 1
ATOM 637 N N . LEU A 1 78 ? 3.363 6.696 27.908 1.00 87.25 78 LEU A N 1
ATOM 638 C CA . LEU A 1 78 ? 4.455 7.342 28.646 1.00 87.25 78 LEU A CA 1
ATOM 639 C C . LEU A 1 78 ? 5.802 6.656 28.399 1.00 87.25 78 LEU A C 1
ATOM 641 O O . LEU A 1 78 ? 6.820 7.341 28.326 1.00 87.25 78 LEU A O 1
ATOM 645 N N . MET A 1 79 ? 5.808 5.330 28.262 1.00 86.94 79 MET A N 1
ATOM 646 C CA . MET A 1 79 ? 7.018 4.572 27.945 1.00 86.94 79 MET A CA 1
ATOM 647 C C . MET A 1 79 ? 7.462 4.790 26.498 1.00 86.94 79 MET A C 1
ATOM 649 O O . MET A 1 79 ? 8.648 4.995 26.263 1.00 86.94 79 MET A O 1
ATOM 653 N N . GLU A 1 80 ? 6.527 4.831 25.546 1.00 84.56 80 GLU A N 1
ATOM 654 C CA . GLU A 1 80 ? 6.818 5.121 24.131 1.00 84.56 80 GLU A CA 1
ATOM 655 C C . GLU A 1 80 ? 7.432 6.511 23.921 1.00 84.56 80 GLU A C 1
ATOM 657 O O . GLU A 1 80 ? 8.1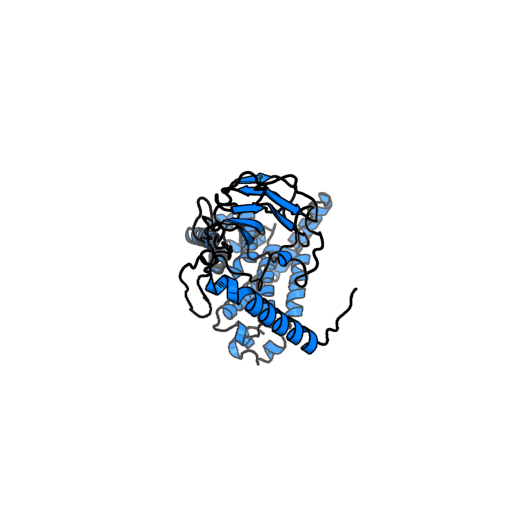93 6.731 22.981 1.00 84.56 80 GLU A O 1
ATOM 662 N N . ALA A 1 81 ? 7.134 7.459 24.813 1.00 84.44 81 ALA A N 1
ATOM 663 C CA . ALA A 1 81 ? 7.723 8.792 24.782 1.00 84.44 81 ALA A CA 1
ATOM 664 C C . ALA A 1 81 ? 9.189 8.834 25.265 1.00 84.44 81 ALA A C 1
ATOM 666 O O . ALA A 1 81 ? 9.828 9.887 25.166 1.00 84.44 81 ALA A O 1
ATOM 667 N N . LEU A 1 82 ? 9.732 7.736 25.810 1.00 83.88 82 LEU A N 1
ATOM 668 C CA . LEU A 1 82 ? 11.118 7.684 26.271 1.00 83.88 82 LEU A CA 1
ATOM 669 C C . LEU A 1 82 ? 12.103 7.632 25.087 1.00 83.88 82 LEU A C 1
ATOM 671 O O . LEU A 1 82 ? 11.893 6.881 24.132 1.00 83.88 82 LEU A O 1
ATOM 675 N N . PRO A 1 83 ? 13.225 8.375 25.150 1.00 79.88 83 PRO A N 1
ATOM 676 C CA . PRO A 1 83 ? 14.295 8.247 24.167 1.00 79.88 83 PRO A CA 1
ATOM 677 C C . PRO A 1 83 ? 14.860 6.822 24.157 1.00 79.88 83 PRO A C 1
ATOM 679 O O . PRO A 1 83 ? 15.157 6.278 25.217 1.00 79.88 83 PRO A O 1
ATOM 682 N N . ASP A 1 84 ? 15.049 6.253 22.964 1.00 80.69 84 ASP A N 1
ATOM 683 C CA . ASP A 1 84 ? 15.612 4.906 22.767 1.00 80.69 84 ASP A CA 1
ATOM 684 C C . ASP A 1 84 ? 14.820 3.771 23.452 1.00 80.69 84 ASP A C 1
ATOM 686 O O . ASP A 1 84 ? 15.376 2.759 23.874 1.00 80.69 84 ASP A O 1
ATOM 690 N N . PHE A 1 85 ? 13.492 3.914 23.554 1.00 82.81 85 PHE A N 1
ATOM 691 C CA . PHE A 1 85 ? 12.621 2.891 24.141 1.00 82.81 85 PHE A CA 1
ATOM 692 C C . PHE A 1 85 ? 12.819 1.498 23.518 1.00 82.81 85 PHE A C 1
ATOM 694 O O . PHE A 1 85 ? 12.963 0.515 24.245 1.00 82.81 85 PHE A O 1
ATOM 701 N N . ALA A 1 86 ? 12.917 1.417 22.186 1.00 79.06 86 ALA A N 1
ATOM 702 C CA . ALA A 1 86 ? 13.173 0.164 21.472 1.00 79.06 86 ALA A CA 1
ATOM 703 C C . ALA A 1 86 ? 14.504 -0.496 21.884 1.00 79.06 86 ALA A C 1
ATOM 705 O O . ALA A 1 86 ? 14.557 -1.716 22.056 1.00 79.06 86 ALA A O 1
ATOM 706 N N . GLY A 1 87 ? 15.558 0.297 22.116 1.00 80.38 87 GLY A N 1
ATOM 707 C CA . GLY A 1 87 ? 16.841 -0.192 22.622 1.00 80.38 87 GLY A CA 1
ATOM 708 C C . GLY A 1 87 ? 16.772 -0.706 24.064 1.00 80.38 87 GLY A C 1
ATOM 709 O O . GLY A 1 87 ? 17.498 -1.634 24.419 1.00 80.38 87 GLY A O 1
ATOM 710 N N . ILE A 1 88 ? 15.870 -0.157 24.886 1.00 79.94 88 ILE A N 1
ATOM 711 C CA . ILE A 1 88 ? 15.696 -0.535 26.299 1.00 79.94 88 ILE A CA 1
ATOM 712 C C . ILE A 1 88 ? 15.016 -1.901 26.451 1.00 79.94 88 ILE A C 1
ATOM 714 O O . ILE A 1 88 ? 15.391 -2.676 27.331 1.00 79.94 88 ILE A O 1
ATOM 718 N N . ILE A 1 89 ? 14.000 -2.199 25.637 1.00 83.44 89 ILE A N 1
ATOM 719 C CA . ILE A 1 89 ? 13.188 -3.421 25.792 1.00 83.44 89 ILE A CA 1
ATOM 720 C C . ILE A 1 89 ? 13.566 -4.545 24.820 1.00 83.44 89 ILE A C 1
ATOM 722 O O . ILE A 1 89 ? 13.209 -5.703 25.063 1.00 83.44 89 ILE A O 1
ATOM 726 N N . GLY A 1 90 ? 14.315 -4.220 23.765 1.00 84.25 90 GLY A N 1
ATOM 727 C CA . GLY A 1 90 ? 14.652 -5.120 22.665 1.00 84.25 90 GLY A CA 1
ATOM 728 C C . GLY A 1 90 ? 13.585 -5.131 21.565 1.00 84.25 90 GLY A C 1
ATOM 729 O O . GLY A 1 90 ? 12.399 -4.954 21.833 1.00 84.25 90 GLY A O 1
ATOM 730 N N . GLU A 1 91 ? 14.012 -5.368 20.321 1.00 81.88 91 GLU A N 1
ATOM 731 C CA . GLU A 1 91 ? 13.151 -5.278 19.128 1.00 81.88 91 GLU A CA 1
ATOM 732 C C . GLU A 1 91 ? 11.937 -6.220 19.176 1.00 81.88 91 GLU A C 1
ATOM 734 O O . GLU A 1 91 ? 10.828 -5.799 18.863 1.00 81.88 91 GLU A O 1
ATOM 739 N N . GLU A 1 92 ? 12.111 -7.470 19.622 1.00 83.44 92 GLU A N 1
ATOM 740 C CA . GLU A 1 92 ? 11.014 -8.449 19.718 1.00 83.44 92 GLU A CA 1
ATOM 741 C C . GLU A 1 92 ? 9.933 -7.994 20.713 1.00 83.44 92 GLU A C 1
ATOM 743 O O . GLU A 1 92 ? 8.746 -7.958 20.386 1.00 83.44 92 GLU A O 1
ATOM 748 N N . THR A 1 93 ? 10.348 -7.554 21.904 1.00 86.00 93 THR A N 1
ATOM 749 C CA . THR A 1 93 ? 9.453 -7.000 22.928 1.00 86.00 93 THR A CA 1
ATOM 750 C C . THR A 1 93 ? 8.757 -5.733 22.433 1.00 86.00 93 THR A C 1
ATOM 752 O O . THR A 1 93 ? 7.588 -5.516 22.740 1.00 86.00 93 THR A O 1
ATOM 755 N N . HIS A 1 94 ? 9.463 -4.897 21.667 1.00 86.56 94 HIS A N 1
ATOM 756 C CA . HIS A 1 94 ? 8.914 -3.669 21.097 1.00 86.56 94 HIS A CA 1
ATOM 757 C C . HIS A 1 94 ? 7.812 -3.951 20.074 1.00 86.56 94 HIS A C 1
ATOM 759 O O . HIS A 1 94 ? 6.772 -3.301 20.113 1.00 86.56 94 HIS A O 1
ATOM 765 N N . MET A 1 95 ? 7.983 -4.955 19.211 1.00 85.00 95 MET A N 1
ATOM 766 C CA . MET A 1 95 ? 6.926 -5.359 18.277 1.00 85.00 95 MET A CA 1
ATOM 767 C C . MET A 1 95 ? 5.662 -5.814 19.016 1.00 85.00 95 MET A C 1
ATOM 769 O O . MET A 1 95 ? 4.563 -5.369 18.695 1.00 85.00 95 MET A O 1
ATOM 773 N N . MET A 1 96 ? 5.816 -6.649 20.049 1.00 87.50 96 MET A N 1
ATOM 774 C CA . MET A 1 96 ? 4.683 -7.087 20.875 1.00 87.50 96 MET A CA 1
ATOM 775 C C . MET A 1 96 ? 4.032 -5.922 21.627 1.00 87.50 96 MET A C 1
ATOM 777 O O . MET A 1 96 ? 2.824 -5.915 21.844 1.00 87.50 96 MET A O 1
ATOM 781 N N . TRP A 1 97 ? 4.825 -4.934 22.037 1.00 90.06 97 TRP A N 1
ATOM 782 C CA . TRP A 1 97 ? 4.335 -3.735 22.703 1.00 90.06 97 TRP A CA 1
ATOM 783 C C . TRP A 1 97 ? 3.430 -2.899 21.792 1.00 90.06 97 TRP A C 1
ATOM 785 O O . TRP A 1 97 ? 2.327 -2.547 22.207 1.00 90.06 97 TRP A O 1
ATOM 795 N N . GLU A 1 98 ? 3.860 -2.627 20.555 1.00 85.75 98 GLU A N 1
ATOM 796 C CA . GLU A 1 98 ? 3.058 -1.905 19.552 1.00 85.75 98 GLU A CA 1
ATOM 797 C C . GLU A 1 98 ? 1.749 -2.644 19.234 1.00 85.75 98 GLU A C 1
ATOM 799 O O . GLU A 1 98 ? 0.679 -2.037 19.100 1.00 85.75 98 GLU A O 1
ATOM 804 N N . GLU A 1 99 ? 1.818 -3.973 19.162 1.00 87.88 99 GLU A N 1
ATOM 805 C CA . GLU A 1 99 ? 0.656 -4.818 18.925 1.00 87.88 99 GLU A CA 1
ATOM 806 C C . GLU A 1 99 ? -0.340 -4.743 20.097 1.00 87.88 99 GLU A C 1
ATOM 808 O O . GLU A 1 99 ? -1.517 -4.436 19.893 1.00 87.88 99 GLU A O 1
ATOM 813 N N . ILE A 1 100 ? 0.128 -4.907 21.341 1.00 91.25 100 ILE A N 1
ATOM 814 C CA . ILE A 1 100 ? -0.708 -4.769 22.546 1.00 91.25 100 ILE A CA 1
ATOM 815 C C . ILE A 1 100 ? -1.317 -3.367 22.634 1.00 91.25 100 ILE A C 1
ATOM 817 O O . ILE A 1 100 ? -2.509 -3.245 22.916 1.00 91.25 100 ILE A O 1
ATOM 821 N N . ALA A 1 101 ? -0.544 -2.311 22.366 1.00 89.25 101 ALA A N 1
ATOM 822 C CA . ALA A 1 101 ? -1.042 -0.936 22.377 1.00 89.25 101 ALA A CA 1
ATOM 823 C C . ALA A 1 101 ? -2.228 -0.759 21.416 1.00 89.25 101 ALA A C 1
ATOM 825 O O . ALA A 1 101 ? -3.240 -0.153 21.777 1.00 89.25 101 ALA A O 1
ATOM 826 N N . THR A 1 102 ? -2.149 -1.357 20.226 1.00 87.12 102 THR A N 1
ATOM 827 C CA . THR A 1 102 ? -3.246 -1.352 19.249 1.00 87.12 102 THR A CA 1
ATOM 828 C C . THR A 1 102 ? -4.463 -2.123 19.771 1.00 87.12 102 THR A C 1
ATOM 830 O O . THR A 1 102 ? -5.586 -1.607 19.736 1.00 87.12 102 THR A O 1
ATOM 833 N N . TYR A 1 103 ? -4.258 -3.324 20.324 1.00 91.38 103 TYR A N 1
ATOM 834 C CA . TYR A 1 103 ? -5.330 -4.148 20.887 1.00 91.38 103 TYR A CA 1
ATOM 835 C C . TYR A 1 103 ? -6.036 -3.503 22.086 1.00 91.38 103 TYR A C 1
ATOM 837 O O . TYR A 1 103 ? -7.249 -3.660 22.221 1.00 91.38 103 TYR A O 1
ATOM 845 N N . LEU A 1 104 ? -5.340 -2.716 22.915 1.00 92.81 104 LEU A N 1
ATOM 846 C CA . LEU A 1 104 ? -5.967 -1.968 24.013 1.00 92.81 104 LEU A CA 1
ATOM 847 C C . LEU A 1 104 ? -7.048 -1.008 23.493 1.00 92.81 104 LEU A C 1
ATOM 849 O O . LEU A 1 104 ? -8.148 -0.963 24.044 1.00 92.81 104 LEU A O 1
ATOM 853 N N . TYR A 1 105 ? -6.779 -0.276 22.407 1.00 91.12 105 TYR A N 1
ATOM 854 C CA . TYR A 1 105 ? -7.777 0.609 21.801 1.00 91.12 105 TYR A CA 1
ATOM 855 C C . TYR A 1 105 ? -8.932 -0.168 21.152 1.00 91.12 105 TYR A C 1
ATOM 857 O O . TYR A 1 105 ? -10.091 0.220 21.312 1.00 91.12 105 TYR A O 1
ATOM 865 N N . LEU A 1 106 ? -8.644 -1.282 20.469 1.00 90.81 106 LEU A N 1
ATOM 866 C CA . LEU A 1 106 ? -9.679 -2.149 19.888 1.00 90.81 106 LEU A CA 1
ATOM 867 C C . LEU A 1 106 ? -10.594 -2.746 20.963 1.00 90.81 106 LEU A C 1
ATOM 869 O O . LEU A 1 106 ? -11.811 -2.788 20.781 1.00 90.81 106 LEU A O 1
ATOM 873 N N . LEU A 1 107 ? -10.033 -3.144 22.107 1.00 93.88 107 LEU A N 1
ATOM 874 C CA . LEU A 1 107 ? -10.798 -3.632 23.249 1.00 93.88 107 LEU A CA 1
ATOM 875 C C . LEU A 1 107 ? -11.695 -2.533 23.827 1.00 93.88 107 LEU A C 1
ATOM 877 O O . LEU A 1 107 ? -12.879 -2.781 24.057 1.00 93.88 107 LEU A O 1
ATOM 881 N N . VAL A 1 108 ? -11.187 -1.304 23.990 1.00 93.25 108 VAL A N 1
ATOM 882 C CA . VAL A 1 108 ? -12.023 -0.159 24.396 1.00 93.25 108 VAL A CA 1
ATOM 883 C C . VAL A 1 108 ? -13.180 0.032 23.416 1.00 93.25 108 VAL A C 1
ATOM 885 O O . VAL A 1 108 ? -14.324 0.160 23.852 1.00 93.25 108 VAL A O 1
ATOM 888 N N . A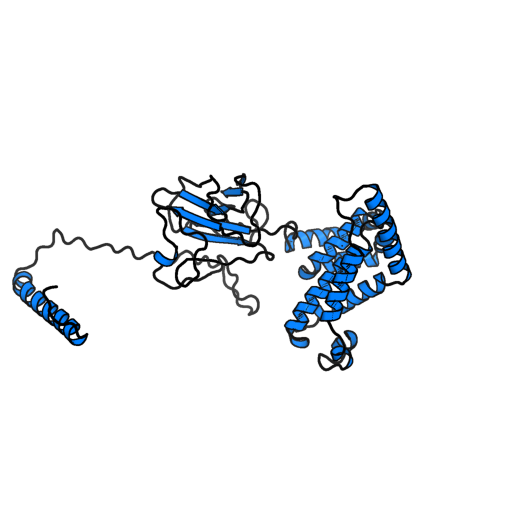LA A 1 109 ? -12.920 -0.002 22.105 1.00 92.25 109 ALA A N 1
ATOM 889 C CA . ALA A 1 109 ? -13.964 0.120 21.091 1.00 92.25 109 ALA A CA 1
ATOM 890 C C . ALA A 1 109 ? -15.005 -1.009 21.212 1.00 92.25 109 ALA A C 1
ATOM 892 O O . ALA A 1 109 ? -16.207 -0.738 21.224 1.00 92.25 109 ALA A O 1
ATOM 893 N N . ALA A 1 110 ? -14.572 -2.261 21.384 1.00 92.50 110 ALA A N 1
ATOM 894 C CA . ALA A 1 110 ? -15.458 -3.413 21.564 1.00 92.50 110 ALA A CA 1
ATOM 895 C C . ALA A 1 110 ? -16.330 -3.302 22.833 1.00 92.50 110 ALA A C 1
ATOM 897 O O . ALA A 1 110 ? -17.517 -3.640 22.812 1.00 92.50 110 ALA A O 1
ATOM 898 N N . MET A 1 111 ? -15.784 -2.757 23.924 1.00 93.19 111 MET A N 1
ATOM 899 C CA . MET A 1 111 ? -16.494 -2.575 25.197 1.00 93.19 111 MET A CA 1
ATOM 900 C C . MET A 1 111 ? -17.564 -1.473 25.173 1.00 93.19 111 MET A C 1
ATOM 902 O O . MET A 1 111 ? -18.468 -1.484 26.013 1.00 93.19 111 MET A O 1
ATOM 906 N N . ILE A 1 112 ? -17.484 -0.521 24.239 1.00 92.56 112 ILE A N 1
ATOM 907 C CA . ILE A 1 112 ? -18.418 0.617 24.172 1.00 92.56 112 ILE A CA 1
ATOM 908 C C . ILE A 1 112 ? -19.350 0.575 22.957 1.00 92.56 112 ILE A C 1
ATOM 910 O O . ILE A 1 112 ? -20.416 1.187 22.978 1.00 92.56 112 ILE A O 1
ATOM 914 N N . LYS A 1 113 ? -18.984 -0.148 21.893 1.00 92.25 113 LYS A N 1
ATOM 915 C CA . LYS A 1 113 ? -19.753 -0.192 20.645 1.00 92.25 113 LYS A CA 1
ATOM 916 C C . LYS A 1 113 ? -21.184 -0.687 20.879 1.00 92.25 113 LYS A C 1
ATOM 918 O O . LYS A 1 113 ? -21.399 -1.772 21.425 1.00 92.25 113 LYS A O 1
ATOM 923 N N . GLY A 1 114 ? -22.159 0.101 20.420 1.00 87.75 114 GLY A N 1
ATOM 924 C CA . GLY A 1 114 ? -23.590 -0.188 20.564 1.00 87.75 114 GLY A CA 1
ATOM 925 C C . GLY A 1 114 ? -24.147 0.011 21.982 1.00 87.75 114 GLY A C 1
ATOM 926 O O . GLY A 1 114 ? -25.276 -0.410 22.257 1.00 87.75 114 GLY A O 1
ATOM 927 N N . ASN A 1 115 ? -23.378 0.632 22.886 1.00 92.25 115 ASN A N 1
ATOM 928 C CA . ASN A 1 115 ? -23.792 0.938 24.251 1.00 92.25 115 ASN A CA 1
ATOM 929 C C . ASN A 1 115 ? -23.670 2.440 24.551 1.00 92.25 115 ASN A C 1
ATOM 931 O O . ASN A 1 115 ? -22.626 2.940 24.973 1.00 92.25 115 ASN A O 1
ATOM 935 N N . HIS A 1 116 ? -24.792 3.144 24.388 1.00 91.62 116 HIS A N 1
ATOM 936 C CA . HIS A 1 116 ? -24.908 4.577 24.653 1.00 91.62 116 HIS A CA 1
ATOM 937 C C . HIS A 1 116 ? -24.434 4.980 26.061 1.00 91.62 116 HIS A C 1
ATOM 939 O O . HIS A 1 116 ? -23.747 5.990 26.196 1.00 91.62 116 HIS A O 1
ATOM 945 N N . TYR A 1 117 ? -24.753 4.197 27.100 1.00 89.06 117 TYR A N 1
ATOM 946 C CA . TYR A 1 117 ? -24.383 4.533 28.480 1.00 89.06 117 TYR A CA 1
ATOM 947 C C . TYR A 1 117 ? -22.861 4.574 28.659 1.00 89.06 117 TYR A C 1
ATOM 949 O O . TYR A 1 117 ? -22.325 5.539 29.205 1.00 89.06 117 TYR A O 1
ATOM 957 N N . ASN A 1 118 ? -22.159 3.573 28.122 1.00 90.75 118 ASN A N 1
ATOM 958 C CA . ASN A 1 118 ? -20.699 3.520 28.158 1.00 90.75 118 ASN A CA 1
ATOM 959 C C . ASN A 1 118 ? -20.066 4.632 27.306 1.00 90.75 118 ASN A C 1
ATOM 961 O O . ASN A 1 118 ? -19.109 5.271 27.745 1.00 90.75 118 ASN A O 1
ATOM 965 N N . CYS A 1 119 ? -20.620 4.921 26.123 1.00 91.06 119 CYS A N 1
ATOM 966 C CA . CYS A 1 119 ? -20.153 6.021 25.274 1.00 91.06 119 CYS A CA 1
ATOM 967 C C . CYS A 1 119 ? -20.324 7.396 25.939 1.00 91.06 119 CYS A C 1
ATOM 969 O O . CYS A 1 119 ? -19.413 8.221 25.869 1.00 91.06 119 CYS A O 1
ATOM 971 N N . ALA A 1 120 ? -21.437 7.637 26.637 1.00 88.00 120 ALA A N 1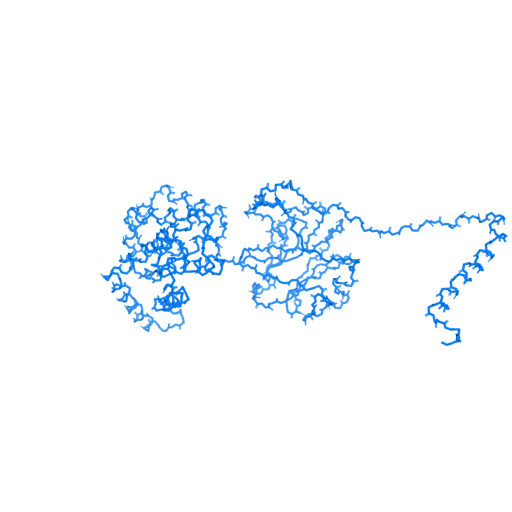
ATOM 972 C CA . ALA A 1 120 ? -21.713 8.909 27.305 1.00 88.00 120 ALA A CA 1
ATOM 973 C C . ALA A 1 120 ? -20.686 9.251 28.400 1.00 88.00 120 ALA A C 1
ATOM 975 O O . ALA A 1 120 ? -20.461 10.425 28.694 1.00 88.00 120 ALA A O 1
ATOM 976 N N . GLN A 1 121 ? -19.981 8.262 28.962 1.00 85.62 121 GLN A N 1
ATOM 977 C CA . GLN A 1 121 ? -18.896 8.517 29.919 1.00 85.62 121 GLN A CA 1
ATOM 978 C C . GLN A 1 121 ? -17.706 9.253 29.289 1.00 85.62 121 GLN A C 1
ATOM 980 O O . GLN A 1 121 ? -16.974 9.956 29.987 1.00 85.62 121 GLN A O 1
ATOM 985 N N . PHE A 1 122 ? -17.516 9.127 27.974 1.00 87.06 122 PHE A N 1
ATOM 986 C CA . PHE A 1 122 ? -16.488 9.855 27.228 1.00 87.06 122 PHE A CA 1
ATOM 987 C C . PHE A 1 122 ? -16.905 11.285 26.869 1.00 87.06 122 PHE A C 1
ATOM 989 O O . PHE A 1 122 ? -16.056 12.061 26.441 1.00 87.06 122 PHE A O 1
ATOM 996 N N . ALA A 1 123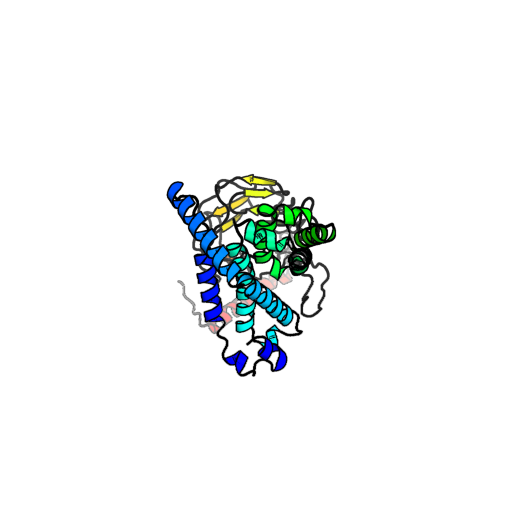 ? -18.163 11.675 27.108 1.00 85.00 123 ALA A N 1
ATOM 997 C CA . ALA A 1 123 ? -18.615 13.055 26.929 1.00 85.00 123 ALA A CA 1
ATOM 998 C C . ALA A 1 123 ? -18.019 14.024 27.971 1.00 85.00 123 ALA A C 1
ATOM 1000 O O . ALA A 1 123 ? -18.130 15.241 27.831 1.00 85.00 123 ALA A O 1
ATOM 1001 N N . ALA A 1 124 ? -17.362 13.517 29.020 1.00 86.88 124 ALA A N 1
ATOM 1002 C CA . ALA A 1 124 ? -16.596 14.354 29.934 1.00 86.88 124 ALA A CA 1
ATOM 1003 C C . ALA A 1 124 ? -15.450 15.056 29.182 1.00 86.88 124 ALA A C 1
ATOM 1005 O O . ALA A 1 124 ? -14.617 14.389 28.569 1.00 86.88 124 ALA A O 1
ATOM 1006 N N . ALA A 1 125 ? -15.367 16.389 29.291 1.00 82.38 125 ALA A N 1
ATOM 1007 C CA . ALA A 1 125 ? -14.413 17.214 28.535 1.00 82.38 125 ALA A CA 1
ATOM 1008 C C . ALA A 1 125 ? -12.971 16.674 28.581 1.00 82.38 125 ALA A C 1
ATOM 1010 O O . ALA A 1 125 ? -12.339 16.523 27.545 1.00 82.38 125 ALA A O 1
ATOM 1011 N N . GLN A 1 126 ? -12.496 16.274 29.766 1.00 85.81 126 GLN A N 1
ATOM 1012 C CA . GLN A 1 126 ? -11.148 15.723 29.949 1.00 85.81 126 GLN A CA 1
ATOM 1013 C C . GLN A 1 126 ? -10.902 14.429 29.160 1.00 85.81 126 GLN A C 1
ATOM 1015 O O . GLN A 1 126 ? -9.815 14.245 28.622 1.00 85.81 126 GLN A O 1
ATOM 1020 N N . ARG A 1 127 ? -11.893 13.531 29.080 1.00 86.31 127 ARG A N 1
ATOM 1021 C CA . ARG A 1 127 ? -11.768 12.261 28.343 1.00 86.31 127 ARG A CA 1
ATOM 1022 C C . ARG A 1 127 ? -11.860 12.472 26.841 1.00 86.31 127 ARG A C 1
ATOM 1024 O O . ARG A 1 127 ? -11.150 11.811 26.089 1.00 86.31 127 ARG A O 1
ATOM 1031 N N . LEU A 1 128 ? -12.709 13.403 26.413 1.00 88.25 128 LEU A N 1
ATOM 1032 C CA . LEU A 1 128 ? -12.818 13.765 25.008 1.00 88.25 128 LEU A CA 1
ATOM 1033 C C . LEU A 1 128 ? -11.522 14.435 24.529 1.00 88.25 128 LEU A C 1
ATOM 1035 O O . LEU A 1 128 ? -10.941 14.003 23.538 1.00 88.25 128 LEU A O 1
ATOM 1039 N N . ASP A 1 129 ? -11.006 15.410 25.283 1.00 87.94 129 ASP A N 1
ATOM 1040 C CA . ASP A 1 129 ? -9.711 16.049 25.022 1.00 87.94 129 ASP A CA 1
ATOM 1041 C C . ASP A 1 129 ? -8.571 15.024 24.988 1.00 87.94 129 ASP A C 1
ATOM 1043 O O . ASP A 1 129 ? -7.717 15.079 24.102 1.00 87.94 129 ASP A O 1
ATOM 1047 N N . TRP A 1 130 ? -8.585 14.057 25.909 1.00 88.31 130 TRP A N 1
ATOM 1048 C CA . TRP A 1 130 ? -7.633 12.949 25.930 1.00 88.31 130 TRP A CA 1
ATOM 1049 C C . TRP A 1 130 ? -7.689 12.112 24.642 1.00 88.31 130 TRP A C 1
ATOM 1051 O O . TRP A 1 130 ? -6.651 11.920 24.008 1.00 88.31 130 TRP A O 1
ATOM 1061 N N . LEU A 1 131 ? -8.880 11.691 24.192 1.00 87.56 131 LEU A N 1
ATOM 1062 C CA . LEU A 1 131 ? -9.047 10.923 22.949 1.00 87.56 131 LEU A CA 1
ATOM 1063 C C . LEU A 1 131 ? -8.526 11.697 21.728 1.00 87.56 131 LEU A C 1
ATOM 1065 O O . LEU A 1 131 ? -7.747 11.172 20.935 1.00 87.56 131 LEU A O 1
ATOM 1069 N N . PHE A 1 132 ? -8.916 12.965 21.579 1.00 87.19 132 PHE A N 1
ATOM 1070 C CA . PHE A 1 132 ? -8.481 13.777 20.439 1.00 87.19 132 PHE A CA 1
ATOM 1071 C C . PHE A 1 132 ? -6.995 14.157 20.501 1.00 87.19 132 PHE A C 1
ATOM 1073 O O . PHE A 1 132 ? -6.369 14.317 19.453 1.00 87.19 132 PHE A O 1
ATOM 1080 N N . GLY A 1 133 ? -6.405 14.287 21.693 1.00 83.81 133 GLY A N 1
ATOM 1081 C CA . GLY A 1 133 ? -4.973 14.556 21.864 1.00 83.81 133 GLY A CA 1
ATOM 1082 C C . GLY A 1 133 ? -4.090 13.413 21.359 1.00 83.81 133 GLY A C 1
ATOM 1083 O O . GLY A 1 133 ? -3.019 13.648 20.791 1.00 83.81 133 GLY A O 1
ATOM 1084 N N . ARG A 1 134 ? -4.568 12.174 21.486 1.00 82.12 134 ARG A N 1
ATOM 1085 C CA . ARG A 1 134 ? -3.871 10.969 21.021 1.00 82.12 134 ARG A CA 1
ATOM 1086 C C . ARG A 1 134 ? -3.841 10.837 19.492 1.00 82.12 134 ARG A C 1
ATOM 1088 O O . ARG A 1 134 ? -2.877 10.297 18.966 1.00 82.12 134 ARG A O 1
ATOM 1095 N N . LEU A 1 135 ? -4.772 11.461 18.759 1.00 77.50 135 LEU A N 1
ATOM 1096 C CA . LEU A 1 135 ? -4.747 11.516 17.282 1.00 77.50 135 LEU A CA 1
ATOM 1097 C C . LEU A 1 135 ? -3.508 12.216 16.699 1.00 77.50 135 LEU A C 1
ATOM 1099 O O . LEU A 1 135 ? -3.258 12.141 15.498 1.00 77.50 135 LEU A O 1
ATOM 1103 N N . SER A 1 136 ? -2.732 12.926 17.520 1.00 67.06 136 SER A N 1
ATOM 1104 C CA . SER A 1 136 ? -1.494 13.568 17.077 1.00 67.06 136 SER A CA 1
ATOM 1105 C C . SER A 1 136 ? -0.397 12.570 16.673 1.00 67.06 136 SER A C 1
ATOM 1107 O O . SER A 1 136 ? 0.456 12.944 15.856 1.00 67.06 136 SER A O 1
ATOM 1109 N N . ASN A 1 137 ? -0.443 11.329 17.182 1.00 68.69 137 ASN A N 1
ATOM 1110 C CA . ASN A 1 137 ? 0.484 10.249 16.848 1.00 68.69 137 ASN A CA 1
ATOM 1111 C C . ASN A 1 137 ? -0.116 9.312 15.766 1.00 68.69 137 ASN A C 1
ATOM 1113 O O . ASN A 1 137 ? -1.060 8.573 16.062 1.00 68.69 137 ASN A O 1
ATOM 1117 N N . PRO A 1 138 ? 0.437 9.290 14.534 1.00 63.16 138 PRO A N 1
ATOM 1118 C CA . PRO A 1 138 ? -0.074 8.473 13.430 1.00 63.16 138 PRO A CA 1
ATOM 1119 C C . PRO A 1 138 ? -0.105 6.967 13.710 1.00 63.16 138 PRO A C 1
ATOM 1121 O O . PRO A 1 138 ? -0.997 6.291 13.208 1.00 63.16 138 PRO A O 1
ATOM 1124 N N . GLN A 1 139 ? 0.832 6.439 14.507 1.00 62.06 139 GLN A N 1
ATOM 1125 C CA . GLN A 1 139 ? 0.887 5.006 14.830 1.00 62.06 139 GLN A CA 1
ATOM 1126 C C . GLN A 1 139 ? -0.283 4.580 15.727 1.00 62.06 139 GLN A C 1
ATOM 1128 O O . GLN A 1 139 ? -0.851 3.511 15.544 1.00 62.06 139 GLN A O 1
ATOM 1133 N N . SER A 1 140 ? -0.720 5.459 16.634 1.00 62.06 140 SER A N 1
ATOM 1134 C CA . SER A 1 140 ? -1.861 5.203 17.526 1.00 62.06 140 SER A CA 1
ATOM 1135 C C . SER A 1 140 ? -3.235 5.367 16.858 1.00 62.06 140 SER A C 1
ATOM 1137 O O . SER A 1 140 ? -4.265 5.092 17.472 1.00 62.06 140 SER A O 1
ATOM 1139 N N . ALA A 1 141 ? -3.271 5.836 15.604 1.00 63.69 141 ALA A N 1
ATOM 1140 C CA . ALA A 1 141 ? -4.497 6.261 14.940 1.00 63.69 141 ALA A CA 1
ATOM 1141 C C . ALA A 1 141 ? -5.454 5.105 14.594 1.00 63.69 141 ALA A C 1
ATOM 1143 O O . ALA A 1 141 ? -6.660 5.329 14.523 1.00 63.69 141 ALA A O 1
ATOM 1144 N N . GLU A 1 142 ? -4.959 3.882 14.382 1.00 69.50 142 GLU A N 1
ATOM 1145 C CA . GLU A 1 142 ? -5.790 2.776 13.884 1.00 69.50 142 GLU A CA 1
ATOM 1146 C C . GLU A 1 142 ? -6.878 2.360 14.885 1.00 69.50 142 GLU A C 1
ATOM 1148 O O . GLU A 1 142 ? -8.062 2.417 14.557 1.00 69.50 142 GLU A O 1
ATOM 1153 N N . GLY A 1 143 ? -6.507 2.030 16.125 1.00 75.81 143 GLY A N 1
ATOM 1154 C CA . GLY A 1 143 ? -7.481 1.622 17.141 1.00 75.81 143 GLY A CA 1
ATOM 1155 C C . GLY A 1 143 ? -8.293 2.788 17.716 1.00 75.81 143 GLY A C 1
ATOM 1156 O O . GLY A 1 143 ? -9.477 2.642 18.023 1.00 75.81 143 GLY A O 1
ATOM 1157 N N . ILE A 1 144 ? -7.695 3.976 17.846 1.00 85.75 144 ILE A N 1
ATOM 1158 C CA . ILE A 1 144 ? -8.379 5.122 18.462 1.00 85.75 144 ILE A CA 1
ATOM 1159 C C . ILE A 1 144 ? -9.494 5.702 17.585 1.00 85.75 144 ILE A C 1
ATOM 1161 O O . ILE A 1 144 ? -10.483 6.222 18.108 1.00 85.75 144 ILE A O 1
ATOM 1165 N N . LEU A 1 145 ? -9.369 5.604 16.257 1.00 85.12 145 LEU A N 1
ATOM 1166 C CA . LEU A 1 145 ? -10.414 6.043 15.334 1.00 85.12 145 LEU A CA 1
ATOM 1167 C C . LEU A 1 145 ? -11.696 5.229 15.514 1.00 85.12 145 LEU A C 1
ATOM 1169 O O . LEU A 1 145 ? -12.781 5.805 15.467 1.00 85.12 145 LEU A O 1
ATOM 1173 N N . ASP A 1 146 ? -11.585 3.927 15.782 1.00 85.81 146 ASP A N 1
ATOM 1174 C CA . ASP A 1 146 ? -12.746 3.081 16.058 1.00 85.81 146 ASP A CA 1
ATOM 1175 C C . ASP A 1 146 ? -13.409 3.449 17.397 1.00 85.81 146 ASP A C 1
ATOM 1177 O O . ASP A 1 146 ? -14.641 3.500 17.475 1.00 85.81 146 ASP A O 1
ATOM 1181 N N . VAL A 1 147 ? -12.625 3.800 18.427 1.00 90.12 147 VAL A N 1
ATOM 1182 C CA . VAL A 1 147 ? -13.152 4.321 19.706 1.00 90.12 147 VAL A CA 1
ATOM 1183 C C . VAL A 1 147 ? -13.921 5.624 19.481 1.00 90.12 147 VAL A C 1
ATOM 1185 O O . VAL A 1 147 ? -15.075 5.744 19.898 1.00 90.12 147 VAL A O 1
ATOM 1188 N N . LEU A 1 148 ? -13.312 6.589 18.786 1.00 89.56 148 LEU A N 1
ATOM 1189 C CA . LEU A 1 148 ? -13.945 7.870 18.467 1.00 89.56 148 LEU A CA 1
ATOM 1190 C C . LEU A 1 148 ? -15.208 7.679 17.632 1.00 89.56 148 LEU A C 1
ATOM 1192 O O . LEU A 1 148 ? -16.229 8.289 17.931 1.00 89.56 148 LEU A O 1
ATOM 1196 N N . TYR A 1 149 ? -15.170 6.809 16.624 1.00 88.38 149 TYR A N 1
ATOM 1197 C CA . TYR A 1 149 ? -16.337 6.502 15.807 1.00 88.38 149 TYR A CA 1
ATOM 1198 C C . TYR A 1 149 ? -17.503 5.993 16.663 1.00 88.38 149 TYR A C 1
ATOM 1200 O O . TYR A 1 149 ? -18.625 6.480 16.514 1.00 88.38 149 TYR A O 1
ATOM 1208 N N . CYS A 1 150 ? -17.244 5.074 17.599 1.00 90.06 150 CYS A N 1
ATOM 1209 C CA . CYS A 1 150 ? -18.270 4.567 18.510 1.00 90.06 150 CYS A CA 1
ATOM 1210 C C . CYS A 1 150 ? -18.834 5.680 19.405 1.00 90.06 150 CYS A C 1
ATOM 1212 O O . CYS A 1 150 ? -20.049 5.856 19.464 1.00 90.06 150 CYS A O 1
ATOM 1214 N N . VAL A 1 151 ? -17.970 6.469 20.056 1.00 91.12 151 VAL A N 1
ATOM 1215 C CA . VAL A 1 151 ? -18.389 7.561 20.953 1.00 91.12 151 VAL A CA 1
ATOM 1216 C C . VAL A 1 151 ? -19.225 8.606 20.212 1.00 91.12 151 VAL A C 1
ATOM 1218 O O . VAL A 1 151 ? -20.280 9.003 20.699 1.00 91.12 151 VAL A O 1
ATOM 1221 N N . LEU A 1 152 ? -18.787 9.027 19.024 1.00 89.38 152 LEU A N 1
ATOM 1222 C CA . LEU A 1 152 ? -19.447 10.078 18.248 1.00 89.38 152 LEU A CA 1
ATOM 1223 C C . LEU A 1 152 ? -20.744 9.617 17.577 1.00 89.38 152 LEU A C 1
ATOM 1225 O O . LEU A 1 152 ? -21.611 10.445 17.315 1.00 89.38 152 LEU A O 1
ATOM 1229 N N . THR A 1 153 ? -20.887 8.321 17.292 1.00 88.50 153 THR A N 1
ATOM 1230 C CA . THR A 1 153 ? -22.111 7.774 16.686 1.00 88.50 153 THR A CA 1
ATOM 1231 C C . THR A 1 153 ? -23.187 7.507 17.737 1.00 88.50 153 THR A C 1
ATOM 1233 O O . THR A 1 153 ? -24.363 7.764 17.493 1.00 88.50 153 THR A O 1
ATOM 1236 N N . GLU A 1 154 ? -22.791 7.017 18.914 1.00 87.56 154 GLU A N 1
ATOM 1237 C CA . GLU A 1 154 ? -23.722 6.531 19.939 1.00 87.56 154 GLU A CA 1
ATOM 1238 C C . GLU A 1 154 ? -24.006 7.556 21.055 1.00 87.56 154 GLU A C 1
ATOM 1240 O O . GLU A 1 154 ? -25.015 7.421 21.746 1.00 87.56 154 GLU A O 1
ATOM 1245 N N . SER A 1 155 ? -23.168 8.588 21.256 1.00 91.75 155 SER A N 1
ATOM 1246 C CA . SER A 1 155 ? -23.368 9.625 22.289 1.00 91.75 155 SER A CA 1
ATOM 1247 C C . SER A 1 155 ? -23.537 11.033 21.690 1.00 91.75 155 SER A C 1
ATOM 1249 O O . SER A 1 155 ? -22.550 11.696 21.349 1.00 91.75 155 SER A O 1
ATOM 1251 N N . PRO A 1 156 ? -24.776 11.561 21.611 1.00 89.12 156 PRO A N 1
ATOM 1252 C CA . PRO A 1 156 ? -25.011 12.958 21.237 1.00 89.12 156 PRO A CA 1
ATOM 1253 C C . PRO A 1 156 ? -24.423 13.955 22.248 1.00 89.12 156 PRO A C 1
ATOM 1255 O O . PRO A 1 156 ? -24.093 15.083 21.888 1.00 89.12 156 PRO A O 1
ATOM 1258 N N . GLU A 1 157 ? -24.256 13.559 23.510 1.00 90.38 157 GLU A N 1
ATOM 1259 C CA . GLU A 1 157 ? -23.600 14.360 24.543 1.00 90.38 157 GLU A CA 1
ATOM 1260 C C . GLU A 1 157 ? -22.133 14.608 24.192 1.00 90.38 157 GLU A C 1
ATOM 1262 O O . GLU A 1 157 ? -21.670 15.742 24.297 1.00 90.38 157 GLU A O 1
ATOM 1267 N N . ALA A 1 158 ? -21.418 13.581 23.720 1.00 89.06 158 ALA A N 1
ATOM 1268 C CA . ALA A 1 158 ? -20.033 13.718 23.285 1.00 89.06 158 ALA A CA 1
ATOM 1269 C C . ALA A 1 158 ? -19.913 14.634 22.058 1.00 89.06 158 ALA A C 1
ATOM 1271 O O . ALA A 1 158 ? -19.035 15.495 22.025 1.00 89.06 158 ALA A O 1
ATOM 1272 N N . LEU A 1 159 ? -20.837 14.520 21.094 1.00 86.69 159 LEU A N 1
ATOM 1273 C CA . LEU A 1 159 ? -20.907 15.420 19.934 1.00 86.69 159 LEU A CA 1
ATOM 1274 C C . LEU A 1 159 ? -21.075 16.889 20.346 1.00 86.69 159 LEU A C 1
ATOM 1276 O O . LEU A 1 159 ? -20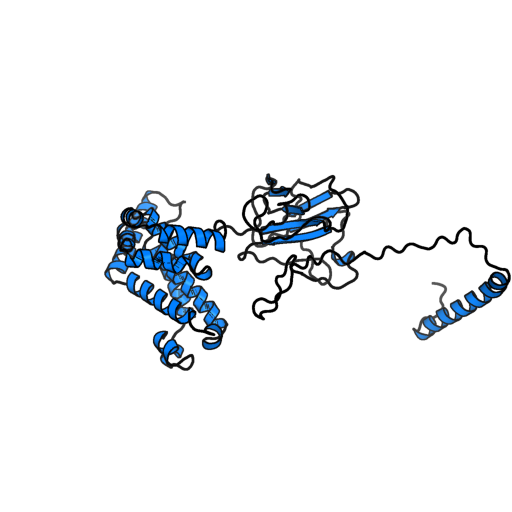.418 17.764 19.786 1.00 86.69 159 LEU A O 1
ATOM 1280 N N . ASN A 1 160 ? -21.916 17.164 21.347 1.00 88.38 160 ASN A N 1
ATOM 1281 C CA . ASN A 1 160 ? -22.148 18.523 21.847 1.00 88.38 160 ASN A CA 1
ATOM 1282 C C . ASN A 1 160 ? -20.928 19.134 22.554 1.00 88.38 160 ASN A C 1
ATOM 1284 O O . ASN A 1 160 ? -20.873 20.351 22.726 1.00 88.38 160 ASN A O 1
ATOM 1288 N N . MET A 1 161 ? -19.966 18.309 22.971 1.00 90.50 161 MET A N 1
ATOM 1289 C CA . MET A 1 161 ? -18.752 18.736 23.670 1.00 90.50 161 MET A CA 1
ATOM 1290 C C . MET A 1 161 ? -17.559 18.959 22.728 1.00 90.50 161 MET A C 1
ATOM 1292 O O . MET A 1 161 ? -16.506 19.414 23.180 1.00 90.50 161 MET A O 1
ATOM 1296 N N . ILE A 1 162 ? -17.712 18.675 21.428 1.00 88.31 162 ILE A N 1
ATOM 1297 C CA . ILE A 1 162 ? -16.668 18.898 20.423 1.00 88.31 162 ILE A CA 1
ATOM 1298 C C . ILE A 1 162 ? -16.370 20.391 20.281 1.00 88.31 162 ILE A C 1
ATOM 1300 O O . ILE A 1 162 ? -17.271 21.218 20.130 1.00 88.31 162 ILE A O 1
ATOM 1304 N N . ASN A 1 163 ? -15.082 20.730 20.246 1.00 89.31 163 ASN A N 1
ATOM 1305 C CA . ASN A 1 163 ? -14.604 22.086 19.994 1.00 89.31 163 ASN A CA 1
ATOM 1306 C C . ASN A 1 163 ? -13.750 22.180 18.714 1.00 89.31 163 ASN A C 1
ATOM 1308 O O . ASN A 1 163 ? -13.433 21.190 18.055 1.00 89.31 163 ASN A O 1
ATOM 1312 N N . GLU A 1 164 ? -13.360 23.405 18.353 1.00 87.44 164 GLU A N 1
ATOM 1313 C CA . GLU A 1 164 ? -12.534 23.670 17.168 1.00 87.44 164 GLU A CA 1
ATOM 1314 C C . GLU A 1 164 ? -11.182 22.932 17.199 1.00 87.44 164 GLU A C 1
ATOM 1316 O O . GLU A 1 164 ? -10.696 22.485 16.158 1.00 87.44 164 GLU A O 1
ATOM 1321 N N . GLY A 1 165 ? -10.582 22.767 18.382 1.00 86.88 165 GLY A N 1
ATOM 1322 C CA . GLY A 1 165 ? -9.317 22.054 18.560 1.00 86.88 165 GLY A CA 1
ATOM 1323 C C . GLY A 1 165 ? -9.416 20.586 18.150 1.00 86.88 165 GLY A C 1
ATOM 1324 O O . GLY A 1 165 ? -8.561 20.099 17.414 1.00 86.88 165 GLY A O 1
ATOM 1325 N N . HIS A 1 166 ? -10.498 19.906 18.534 1.00 88.31 166 HIS A N 1
ATOM 1326 C CA . HIS A 1 166 ? -10.762 18.514 18.145 1.00 88.31 166 HIS A CA 1
ATOM 1327 C C . HIS A 1 166 ? -10.864 18.349 16.628 1.00 88.31 166 HIS A C 1
ATOM 1329 O O . HIS A 1 166 ? -10.246 17.455 16.052 1.00 88.31 166 HIS A O 1
ATOM 1335 N N . ILE A 1 167 ? -11.593 19.253 15.967 1.00 86.38 167 ILE A N 1
ATOM 1336 C CA . ILE A 1 167 ? -11.772 19.233 14.509 1.00 86.38 167 ILE A CA 1
ATOM 1337 C C . ILE A 1 167 ? -10.425 19.443 13.806 1.00 86.38 167 ILE A C 1
ATOM 1339 O O . ILE A 1 167 ? -10.108 18.732 12.852 1.00 86.38 167 ILE A O 1
ATOM 1343 N N . ARG A 1 168 ? -9.596 20.374 14.298 1.00 83.38 168 ARG A N 1
ATOM 1344 C CA . ARG A 1 168 ? -8.241 20.599 13.771 1.00 83.38 168 ARG A CA 1
ATOM 1345 C C . ARG A 1 168 ? -7.355 19.361 13.917 1.00 83.38 168 ARG A C 1
ATOM 1347 O O . ARG A 1 168 ? -6.628 19.052 12.977 1.00 83.38 168 ARG A O 1
ATOM 1354 N N . SER A 1 169 ? -7.444 18.631 15.031 1.00 83.44 169 SER A N 1
ATOM 1355 C CA . SER A 1 169 ? -6.707 17.371 15.216 1.00 83.44 169 SER A CA 1
ATOM 1356 C C . SER A 1 169 ? -7.121 16.304 14.202 1.00 83.44 169 SER A C 1
ATOM 1358 O O . SER A 1 169 ? -6.253 15.664 13.613 1.00 83.44 169 SER A O 1
ATOM 1360 N N . VAL A 1 170 ? -8.423 16.150 13.930 1.00 80.44 170 VAL A N 1
ATOM 1361 C CA . VAL A 1 170 ? -8.919 15.205 12.909 1.00 80.44 170 VAL A CA 1
ATOM 1362 C C . VAL A 1 170 ? -8.439 15.596 11.514 1.00 80.44 170 VAL A C 1
ATOM 1364 O O . VAL A 1 170 ? -7.979 14.739 10.765 1.00 80.44 170 VAL A O 1
ATOM 1367 N N . ILE A 1 171 ? -8.498 16.884 11.163 1.00 77.88 171 ILE A N 1
ATOM 1368 C CA . ILE A 1 171 ? -8.002 17.368 9.866 1.00 77.88 171 ILE A CA 1
ATOM 1369 C C . ILE A 1 171 ? -6.494 17.121 9.744 1.00 77.88 171 ILE A C 1
ATOM 1371 O O . ILE A 1 171 ? -6.051 16.597 8.728 1.00 77.88 171 ILE A O 1
ATOM 1375 N N . SER A 1 172 ? -5.712 17.420 10.786 1.00 76.88 172 SER A N 1
ATOM 1376 C CA . SER A 1 172 ? -4.267 17.161 10.785 1.00 76.88 172 SER A CA 1
ATOM 1377 C C . SER A 1 172 ? -3.948 15.671 10.639 1.00 76.88 172 SER A C 1
ATOM 1379 O O . SER A 1 172 ? -3.004 15.314 9.936 1.00 76.88 172 SER A O 1
ATOM 1381 N N . LEU A 1 173 ? -4.741 14.790 11.255 1.00 73.12 173 LEU A N 1
ATOM 1382 C CA . LEU A 1 173 ? -4.603 13.348 11.069 1.00 73.12 173 LEU A CA 1
ATOM 1383 C C . LEU A 1 173 ? -4.915 12.936 9.626 1.00 73.12 173 LEU A C 1
ATOM 1385 O O . LEU A 1 173 ? -4.143 12.184 9.039 1.00 73.12 173 LEU A O 1
ATOM 1389 N N . LEU A 1 174 ? -5.997 13.451 9.037 1.00 67.69 174 LEU A N 1
ATOM 1390 C CA . LEU A 1 174 ? -6.347 13.196 7.635 1.00 67.69 174 LEU A CA 1
ATOM 1391 C C . LEU A 1 174 ? -5.255 13.677 6.670 1.00 67.69 174 LEU A C 1
ATOM 1393 O O . LEU A 1 174 ? -4.999 13.025 5.661 1.00 67.69 174 LEU A O 1
ATOM 1397 N N . GLU A 1 175 ? -4.587 14.790 6.976 1.00 66.50 175 GLU A N 1
ATOM 1398 C CA . GLU A 1 175 ? -3.442 15.279 6.199 1.00 66.50 175 GLU A CA 1
ATOM 1399 C C . GLU A 1 175 ? -2.209 14.375 6.345 1.00 66.50 175 GLU A C 1
ATOM 1401 O O . GLU A 1 175 ? -1.521 14.126 5.357 1.00 66.50 175 GLU A O 1
ATOM 1406 N N . LYS A 1 176 ? -1.932 13.865 7.554 1.00 65.38 176 LYS A N 1
ATOM 1407 C CA . LYS A 1 176 ? -0.767 13.005 7.831 1.00 65.38 176 LYS A CA 1
ATOM 1408 C C . LYS A 1 176 ? -0.937 11.565 7.342 1.00 65.38 176 LYS A C 1
ATOM 1410 O O . LYS A 1 176 ? 0.032 10.968 6.885 1.00 65.38 176 LYS A O 1
ATOM 1415 N N . VAL A 1 177 ? -2.132 10.996 7.486 1.00 61.41 177 VAL A N 1
ATOM 1416 C CA . VAL A 1 177 ? -2.424 9.572 7.229 1.00 61.41 177 VAL A CA 1
ATOM 1417 C C . VAL A 1 177 ? -3.106 9.364 5.870 1.00 61.41 177 VAL A C 1
ATOM 1419 O O . VAL A 1 177 ? -3.059 8.267 5.319 1.00 61.41 177 VAL A O 1
ATOM 1422 N N . GLY A 1 178 ? -3.672 10.415 5.272 1.00 60.06 178 GLY A N 1
ATOM 1423 C CA . GLY A 1 178 ? -4.405 10.339 4.008 1.00 60.06 178 GLY A CA 1
ATOM 1424 C C . GLY A 1 178 ? -5.869 9.915 4.182 1.00 60.06 178 GLY A C 1
ATOM 1425 O O . GLY A 1 178 ? -6.422 9.922 5.282 1.00 60.06 178 GLY A O 1
ATOM 1426 N N . ARG A 1 179 ? -6.541 9.578 3.070 1.00 53.09 179 ARG A N 1
ATOM 1427 C CA . ARG A 1 179 ? -7.924 9.063 3.091 1.00 53.09 179 ARG A CA 1
ATOM 1428 C C . ARG A 1 179 ? -7.940 7.614 3.587 1.00 53.09 179 ARG A C 1
ATOM 1430 O O . ARG A 1 179 ? -7.234 6.798 3.017 1.00 53.09 179 ARG A O 1
ATOM 1437 N N . ASP A 1 180 ? -8.772 7.364 4.599 1.00 49.91 180 ASP A N 1
ATOM 1438 C CA . ASP A 1 180 ? -9.139 6.085 5.233 1.00 49.91 180 ASP A CA 1
ATOM 1439 C C . ASP A 1 180 ? -8.055 4.974 5.245 1.00 49.91 180 ASP A C 1
ATOM 1441 O O . ASP A 1 180 ? -7.886 4.263 4.252 1.00 49.91 180 ASP A O 1
ATOM 1445 N N . PRO A 1 181 ? -7.359 4.742 6.379 1.00 51.22 181 PRO A N 1
ATOM 1446 C CA . PRO A 1 181 ? -6.369 3.670 6.509 1.00 51.22 181 PRO A CA 1
ATOM 1447 C C . PRO A 1 181 ? -6.959 2.250 6.405 1.00 51.22 181 PRO A C 1
ATOM 1449 O O . PRO A 1 181 ? -6.202 1.277 6.482 1.00 51.22 181 PRO A O 1
ATOM 1452 N N . LYS A 1 182 ? -8.283 2.084 6.267 1.00 50.97 182 LYS A N 1
ATOM 1453 C CA . LYS A 1 182 ? -8.925 0.764 6.174 1.00 50.97 182 LYS A CA 1
ATOM 1454 C C . LYS A 1 182 ? -8.740 0.079 4.820 1.00 50.97 182 LYS A C 1
ATOM 1456 O O . LYS A 1 182 ? -8.661 -1.147 4.800 1.00 50.97 182 LYS A O 1
ATOM 1461 N N . GLU A 1 183 ? -8.609 0.811 3.711 1.00 63.34 183 GLU A N 1
ATOM 1462 C CA . GLU A 1 183 ? -8.458 0.182 2.391 1.00 63.34 183 GLU A CA 1
ATOM 1463 C C . GLU A 1 183 ? -6.990 0.150 1.924 1.00 63.34 183 GLU A C 1
ATOM 1465 O O . GLU A 1 183 ? -6.363 1.198 1.742 1.00 63.34 183 GLU A O 1
ATOM 1470 N N . PRO A 1 184 ? -6.403 -1.044 1.703 1.00 73.00 184 PRO A N 1
ATOM 1471 C CA . PRO A 1 184 ? -5.070 -1.147 1.130 1.00 73.00 184 PRO A CA 1
ATOM 1472 C C . PRO A 1 184 ? -5.071 -0.587 -0.297 1.00 73.00 184 PRO A C 1
ATOM 1474 O O . PRO A 1 184 ? -5.879 -0.977 -1.138 1.00 73.00 184 PRO A O 1
ATOM 1477 N N . TYR A 1 185 ? -4.127 0.304 -0.589 1.00 81.50 185 TYR A N 1
ATOM 1478 C CA . TYR A 1 185 ? -3.916 0.831 -1.930 1.00 81.50 185 TYR A CA 1
ATOM 1479 C C . TYR A 1 185 ? -2.800 0.026 -2.591 1.00 81.50 185 TYR A C 1
ATOM 1481 O O . TYR A 1 185 ? -1.694 -0.052 -2.059 1.00 81.50 185 TYR A O 1
ATOM 1489 N N . LEU A 1 186 ? -3.081 -0.569 -3.749 1.00 89.12 186 LEU A N 1
ATOM 1490 C CA . LEU A 1 186 ? -2.086 -1.228 -4.589 1.00 89.12 186 LEU A CA 1
ATOM 1491 C C . LEU A 1 186 ? -2.431 -0.993 -6.054 1.00 89.12 186 LEU A C 1
ATOM 1493 O O . LEU A 1 186 ? -3.499 -1.381 -6.520 1.00 89.12 186 LEU A O 1
ATOM 1497 N N . ARG A 1 187 ? -1.492 -0.410 -6.792 1.00 91.69 187 ARG A N 1
ATOM 1498 C CA . ARG A 1 187 ? -1.520 -0.332 -8.249 1.00 91.69 187 ARG A CA 1
ATOM 1499 C C . ARG A 1 187 ? -0.187 -0.778 -8.815 1.00 91.69 187 ARG A C 1
ATOM 1501 O O . ARG A 1 187 ? 0.868 -0.443 -8.280 1.00 91.69 187 ARG A O 1
ATOM 1508 N N . VAL A 1 188 ? -0.238 -1.508 -9.917 1.00 94.31 188 VAL A N 1
ATOM 1509 C CA . VAL A 1 188 ? 0.940 -1.975 -10.652 1.00 94.31 188 VAL A CA 1
ATOM 1510 C C . VAL A 1 188 ? 0.840 -1.562 -12.107 1.00 94.31 188 VAL A C 1
ATOM 1512 O O . VAL A 1 188 ? -0.261 -1.402 -12.637 1.00 94.31 188 VAL A O 1
ATOM 1515 N N . GLY A 1 189 ? 1.980 -1.396 -12.767 1.00 94.06 189 GLY A N 1
ATOM 1516 C CA . GLY A 1 189 ? 1.983 -1.047 -14.173 1.00 94.06 189 GLY A CA 1
ATOM 1517 C C . GLY A 1 189 ? 3.329 -0.593 -14.698 1.00 94.06 189 GLY A C 1
ATOM 1518 O O . GLY A 1 189 ? 4.377 -1.074 -14.267 1.00 94.06 189 GLY A O 1
ATOM 1519 N N . TRP A 1 190 ? 3.270 0.321 -15.659 1.00 93.00 190 TRP A N 1
ATOM 1520 C CA . TRP A 1 190 ? 4.428 0.815 -16.390 1.00 93.00 190 TRP A CA 1
ATOM 1521 C C . TRP A 1 190 ? 4.431 2.338 -16.426 1.00 93.00 190 TRP A C 1
ATOM 1523 O O . TRP A 1 190 ? 3.372 2.965 -16.505 1.00 93.00 190 TRP A O 1
ATOM 1533 N N . ALA A 1 191 ? 5.625 2.918 -16.394 1.00 90.44 191 ALA A N 1
ATOM 1534 C CA . ALA A 1 191 ? 5.852 4.350 -16.509 1.00 90.44 191 ALA A CA 1
ATOM 1535 C C . ALA A 1 191 ? 6.917 4.643 -17.560 1.00 90.44 191 ALA A C 1
ATOM 1537 O O . ALA A 1 191 ? 7.809 3.831 -17.801 1.00 90.44 191 ALA A O 1
ATOM 1538 N N . ASN A 1 192 ? 6.796 5.818 -18.168 1.00 88.12 192 ASN A N 1
ATOM 1539 C CA . ASN A 1 192 ? 7.677 6.321 -19.205 1.00 88.12 192 ASN A CA 1
ATOM 1540 C C . ASN A 1 192 ? 8.636 7.384 -18.636 1.00 88.12 192 ASN A C 1
ATOM 1542 O O . ASN A 1 192 ? 8.208 8.345 -17.990 1.00 88.12 192 ASN A O 1
ATOM 1546 N N . SER A 1 193 ? 9.932 7.235 -18.913 1.00 82.06 193 SER A N 1
ATOM 1547 C CA . SER A 1 193 ? 11.009 8.083 -18.388 1.00 82.06 193 SER A CA 1
ATOM 1548 C C . SER A 1 193 ? 10.987 9.529 -18.891 1.00 82.06 193 SER A C 1
ATOM 1550 O O . SER A 1 193 ? 11.635 10.382 -18.290 1.00 82.06 193 SER A O 1
ATOM 1552 N N . VAL A 1 194 ? 10.265 9.828 -19.975 1.00 82.19 194 VAL A N 1
ATOM 1553 C CA . VAL A 1 194 ? 10.159 11.186 -20.533 1.00 82.19 194 VAL A CA 1
ATOM 1554 C C . VAL A 1 194 ? 9.406 12.118 -19.590 1.00 82.19 194 VAL A C 1
ATOM 1556 O O . VAL A 1 194 ? 9.733 13.303 -19.499 1.00 82.19 194 VAL A O 1
ATOM 1559 N N . GLY A 1 195 ? 8.393 11.607 -18.888 1.00 75.94 195 GLY A N 1
ATOM 1560 C CA . GLY A 1 195 ? 7.463 12.472 -18.167 1.00 75.94 195 GLY A CA 1
ATOM 1561 C C . GLY A 1 195 ? 6.954 11.956 -16.832 1.00 75.94 195 GLY A C 1
ATOM 1562 O O . GLY A 1 195 ? 6.470 12.778 -16.053 1.00 75.94 195 GLY A O 1
ATOM 1563 N N . PHE A 1 196 ? 7.089 10.662 -16.523 1.00 79.88 196 PHE A N 1
ATOM 1564 C CA . PHE A 1 196 ? 6.667 10.160 -15.221 1.00 79.88 196 PHE A CA 1
ATOM 1565 C C . PHE A 1 196 ? 7.541 10.766 -14.127 1.00 79.88 196 PHE A C 1
ATOM 1567 O O . PHE A 1 196 ? 8.759 10.574 -14.092 1.00 79.88 196 PHE A O 1
ATOM 1574 N N . LYS A 1 197 ? 6.905 11.514 -13.226 1.00 72.62 197 LYS A N 1
ATOM 1575 C CA . LYS A 1 197 ? 7.567 12.147 -12.088 1.00 72.62 197 LYS A CA 1
ATOM 1576 C C . LYS A 1 197 ? 6.890 11.676 -10.807 1.00 72.62 197 LYS A C 1
ATOM 1578 O O . LYS A 1 197 ? 5.777 12.121 -10.525 1.00 72.62 197 LYS A O 1
ATOM 1583 N N . PRO A 1 198 ? 7.558 10.827 -10.013 1.00 64.75 198 PRO A N 1
ATOM 1584 C CA . PRO A 1 198 ? 7.071 10.405 -8.707 1.00 64.75 198 PRO A CA 1
ATOM 1585 C C . PRO A 1 198 ? 7.218 11.584 -7.737 1.00 64.75 198 PRO A C 1
ATOM 1587 O O . PRO A 1 198 ? 8.207 11.705 -7.020 1.00 64.75 198 PRO A O 1
ATOM 1590 N N . PHE A 1 199 ? 6.281 12.531 -7.778 1.00 60.88 199 PHE A N 1
ATOM 1591 C CA . PHE A 1 199 ? 6.280 13.675 -6.872 1.00 60.88 199 PHE A CA 1
ATOM 1592 C C . PHE A 1 199 ? 5.339 13.393 -5.692 1.00 60.88 199 PHE A C 1
ATOM 1594 O O . PHE A 1 199 ? 4.187 13.018 -5.922 1.00 60.88 199 PHE A O 1
ATOM 1601 N N . PRO A 1 200 ? 5.787 13.592 -4.437 1.00 53.62 200 PRO A N 1
ATOM 1602 C CA . PRO A 1 200 ? 4.974 13.329 -3.256 1.00 53.62 200 PRO A CA 1
ATOM 1603 C C . PRO A 1 200 ? 4.135 14.542 -2.834 1.00 53.62 200 PRO A C 1
ATOM 1605 O O . PRO A 1 200 ? 3.501 14.527 -1.785 1.00 53.62 200 PRO A O 1
ATOM 1608 N N . GLY A 1 201 ? 4.159 15.628 -3.609 1.00 55.78 201 GLY A N 1
ATOM 1609 C CA . GLY A 1 201 ? 3.233 16.737 -3.408 1.00 55.78 201 GLY A CA 1
ATOM 1610 C C . GLY A 1 201 ? 1.855 16.436 -3.983 1.00 55.78 201 GLY A C 1
ATOM 1611 O O . GLY A 1 201 ? 1.662 15.436 -4.673 1.00 55.78 201 GLY A O 1
ATOM 1612 N N . SER A 1 202 ? 0.909 17.337 -3.721 1.00 50.47 202 SER A N 1
ATOM 1613 C CA . SER A 1 202 ? -0.442 17.269 -4.269 1.00 50.47 202 SER A CA 1
ATOM 1614 C C . SER A 1 202 ? -0.384 17.202 -5.793 1.00 50.47 202 SER A C 1
ATOM 1616 O O . SER A 1 202 ? -0.014 18.181 -6.444 1.00 50.47 202 SER A O 1
ATOM 1618 N N . GLY A 1 203 ? -0.724 16.046 -6.361 1.00 55.50 203 GLY A N 1
ATOM 1619 C CA . GLY A 1 203 ? -1.016 15.940 -7.787 1.00 55.50 203 GLY A CA 1
ATOM 1620 C C . GLY A 1 203 ? -2.221 16.798 -8.186 1.00 55.50 203 GLY A C 1
ATOM 1621 O O . GLY A 1 203 ? -2.788 17.522 -7.370 1.00 55.50 203 GLY A O 1
ATOM 1622 N N . ASP A 1 204 ? -2.712 16.640 -9.418 1.00 51.53 204 ASP A N 1
ATOM 1623 C CA . ASP A 1 204 ? -3.953 17.299 -9.878 1.00 51.53 204 ASP A CA 1
ATOM 1624 C C . ASP A 1 204 ? -5.200 16.894 -9.048 1.00 51.53 204 ASP A C 1
ATOM 1626 O O . ASP A 1 204 ? -6.299 17.421 -9.242 1.00 51.53 204 ASP A O 1
ATOM 1630 N N . LYS A 1 205 ? -5.048 15.932 -8.126 1.00 60.38 205 LYS A N 1
ATOM 1631 C CA . LYS A 1 205 ? -6.069 15.434 -7.196 1.00 60.38 205 LYS A CA 1
ATOM 1632 C C . LYS A 1 205 ? -5.534 15.412 -5.751 1.00 60.38 205 LYS A C 1
ATOM 1634 O O . LYS A 1 205 ? -4.966 16.389 -5.286 1.00 60.38 205 LYS A O 1
ATOM 1639 N N . TRP A 1 206 ? -5.789 14.343 -4.997 1.00 53.34 206 TRP A N 1
ATOM 1640 C CA . TRP A 1 206 ? -5.427 14.222 -3.580 1.00 53.34 206 TRP A CA 1
ATOM 1641 C C . TRP A 1 206 ? -4.239 13.271 -3.419 1.00 53.34 206 TRP A C 1
ATOM 1643 O O . TRP A 1 206 ? -4.300 12.160 -3.937 1.00 53.34 206 TRP A O 1
ATOM 1653 N N . GLY A 1 207 ? -3.225 13.678 -2.650 1.00 58.38 207 GLY A N 1
ATOM 1654 C CA . GLY A 1 207 ? -2.054 12.852 -2.336 1.00 58.38 207 GLY A CA 1
ATOM 1655 C C . GLY A 1 207 ? -0.978 12.830 -3.427 1.00 58.38 207 GLY A C 1
ATOM 1656 O O . GLY A 1 207 ? -1.022 13.607 -4.383 1.00 58.38 207 GLY A O 1
ATOM 1657 N N . CYS A 1 208 ? -0.000 11.941 -3.237 1.00 62.06 208 CYS A N 1
ATOM 1658 C CA . CYS A 1 208 ? 1.102 11.694 -4.164 1.00 62.06 208 CYS A CA 1
ATOM 1659 C C . CYS A 1 208 ? 0.585 11.112 -5.491 1.00 62.06 208 CYS A C 1
ATOM 1661 O O . CYS A 1 208 ? -0.303 10.259 -5.480 1.00 62.06 208 CYS A O 1
ATOM 1663 N N . ASN A 1 209 ? 1.180 11.502 -6.622 1.00 67.38 209 ASN A N 1
ATOM 1664 C CA . ASN A 1 209 ? 0.877 10.873 -7.912 1.00 67.38 209 ASN A CA 1
ATOM 1665 C C . ASN A 1 209 ? 1.421 9.435 -7.942 1.00 67.38 209 ASN A C 1
ATOM 1667 O O . ASN A 1 209 ? 2.634 9.229 -7.856 1.00 67.38 209 ASN A O 1
ATOM 1671 N N . GLY A 1 210 ? 0.528 8.452 -8.066 1.00 79.56 210 GLY A N 1
ATOM 1672 C CA . GLY A 1 210 ? 0.872 7.049 -8.274 1.00 79.56 210 GLY A CA 1
ATOM 1673 C C . GLY A 1 210 ? 0.839 6.646 -9.750 1.00 79.56 210 GLY A C 1
ATOM 1674 O O . GLY A 1 210 ? 0.570 7.444 -10.650 1.00 79.56 210 GLY A O 1
ATOM 1675 N N . VAL A 1 211 ? 1.091 5.365 -10.013 1.00 89.12 211 VAL A N 1
ATOM 1676 C CA . VAL A 1 211 ? 0.984 4.792 -11.360 1.00 89.12 211 VAL A CA 1
ATOM 1677 C C . VAL A 1 211 ? -0.459 4.898 -11.883 1.00 89.12 211 VAL A C 1
ATOM 1679 O O . VAL A 1 211 ? -1.421 4.489 -11.225 1.00 89.12 211 VAL A O 1
ATOM 1682 N N . GLY A 1 212 ? -0.608 5.446 -13.092 1.00 88.94 212 GLY A N 1
ATOM 1683 C CA . GLY A 1 212 ? -1.891 5.667 -13.763 1.00 88.94 212 GLY A CA 1
ATOM 1684 C C . GLY A 1 212 ? -2.568 7.003 -13.438 1.00 88.94 212 GLY A C 1
ATOM 1685 O O . GLY A 1 212 ? -3.671 7.255 -13.933 1.00 88.94 212 GLY A O 1
ATOM 1686 N N . ASP A 1 213 ? -1.942 7.862 -12.627 1.00 86.69 213 ASP A N 1
ATOM 1687 C CA . ASP A 1 213 ? -2.495 9.174 -12.266 1.00 86.69 213 ASP A CA 1
ATOM 1688 C C . ASP A 1 213 ? -2.098 10.299 -13.241 1.00 86.69 213 ASP A C 1
ATOM 1690 O O . ASP A 1 213 ? -2.747 11.343 -13.262 1.00 86.69 213 ASP A O 1
ATOM 1694 N N . ASP A 1 214 ? -1.116 10.063 -14.114 1.00 85.31 214 ASP A N 1
ATOM 1695 C CA . ASP A 1 214 ? -0.641 11.012 -15.126 1.00 85.31 214 ASP A CA 1
ATOM 1696 C C . ASP A 1 214 ? -0.752 10.462 -16.565 1.00 85.31 214 ASP A C 1
ATOM 1698 O O . ASP A 1 214 ? -1.305 9.388 -16.809 1.00 85.31 214 ASP A O 1
ATOM 1702 N N . PHE A 1 215 ? -0.265 11.236 -17.539 1.00 87.94 215 PHE A N 1
ATOM 1703 C CA . PHE A 1 215 ? -0.231 10.851 -18.957 1.00 87.94 215 PHE A CA 1
ATOM 1704 C C . PHE A 1 215 ? 0.991 10.000 -19.339 1.00 87.94 215 PHE A C 1
ATOM 1706 O O . PHE A 1 215 ? 1.135 9.628 -20.502 1.00 87.94 215 PHE A O 1
ATOM 1713 N N . TYR A 1 216 ? 1.877 9.708 -18.387 1.00 88.69 216 TYR A N 1
ATOM 1714 C CA . TYR A 1 216 ? 3.143 9.007 -18.610 1.00 88.69 216 TYR A CA 1
ATOM 1715 C C . TYR A 1 216 ? 3.201 7.657 -17.892 1.00 88.69 216 TYR A C 1
ATOM 1717 O O . TYR A 1 216 ? 4.228 6.982 -17.936 1.00 88.69 216 TYR A O 1
ATOM 1725 N N . SER A 1 217 ? 2.109 7.246 -17.250 1.00 91.25 217 SER A N 1
ATOM 1726 C CA . SER A 1 217 ? 2.001 5.992 -16.524 1.00 91.25 217 SER A CA 1
ATOM 1727 C C . SER A 1 217 ? 0.650 5.321 -16.733 1.00 91.25 217 SER A C 1
ATOM 1729 O O . SER A 1 217 ? -0.380 5.960 -16.950 1.00 91.25 217 SER A O 1
ATOM 1731 N N . TYR A 1 218 ? 0.674 3.995 -16.660 1.00 94.69 218 TYR A N 1
ATOM 1732 C CA . TYR A 1 218 ? -0.451 3.120 -16.963 1.00 94.69 218 TYR A CA 1
ATOM 1733 C C . TYR A 1 218 ? -0.612 2.138 -15.814 1.00 94.69 218 TYR A C 1
ATOM 1735 O O . TYR A 1 218 ? 0.261 1.297 -15.610 1.00 94.69 218 TYR A O 1
ATOM 1743 N N . GLY A 1 219 ? -1.697 2.255 -15.048 1.00 94.81 219 GLY A N 1
ATOM 1744 C CA . GLY A 1 219 ? -1.886 1.517 -13.796 1.00 94.81 219 GLY A CA 1
ATOM 1745 C C . GLY A 1 219 ? -3.003 0.477 -13.848 1.00 94.81 219 GLY A C 1
ATOM 1746 O O . GLY A 1 219 ? -3.929 0.578 -14.652 1.00 94.81 219 GLY A O 1
ATOM 1747 N N . PHE A 1 220 ? -2.942 -0.507 -12.958 1.00 95.94 220 PHE A N 1
ATOM 1748 C CA . PHE A 1 220 ? -3.985 -1.505 -12.730 1.00 95.94 220 PHE A CA 1
ATOM 1749 C C . PHE A 1 220 ? -4.032 -1.892 -11.243 1.00 95.94 220 PHE A C 1
ATOM 1751 O O . PHE A 1 220 ? -2.986 -2.153 -10.650 1.00 95.94 220 PHE A O 1
ATOM 1758 N N . ASP A 1 221 ? -5.226 -1.924 -10.638 1.00 93.38 221 ASP A N 1
ATOM 1759 C CA . ASP A 1 221 ? -5.443 -2.202 -9.197 1.00 93.38 221 ASP A CA 1
ATOM 1760 C C . ASP A 1 221 ? -6.157 -3.542 -8.910 1.00 93.38 221 ASP A C 1
ATOM 1762 O O . ASP A 1 221 ? -6.609 -3.817 -7.796 1.00 93.38 221 ASP A O 1
ATOM 1766 N N . GLY A 1 222 ? -6.315 -4.372 -9.942 1.00 93.25 222 GLY A N 1
ATOM 1767 C CA . GLY A 1 222 ? -7.085 -5.612 -9.888 1.00 93.25 222 GLY A CA 1
ATOM 1768 C C . GLY A 1 222 ? -8.498 -5.447 -10.437 1.00 93.25 222 GLY A C 1
ATOM 1769 O O . GLY A 1 222 ? -8.965 -6.337 -11.140 1.00 93.25 222 GLY A O 1
ATOM 1770 N N . ARG A 1 223 ? -9.141 -4.292 -10.217 1.00 92.81 223 ARG A N 1
ATOM 1771 C CA . ARG A 1 223 ? -10.518 -4.001 -10.650 1.00 92.81 223 ARG A CA 1
ATOM 1772 C C . ARG A 1 223 ? -10.576 -3.056 -11.846 1.00 92.81 223 ARG A C 1
ATOM 1774 O O . ARG A 1 223 ? -11.417 -3.221 -12.732 1.00 92.81 223 ARG A O 1
ATOM 1781 N N . CYS A 1 224 ? -9.711 -2.056 -11.853 1.00 93.94 224 CYS A N 1
ATOM 1782 C CA . CYS A 1 224 ? -9.725 -0.900 -12.726 1.00 93.94 224 CYS A CA 1
ATOM 1783 C C . CYS A 1 224 ? -8.366 -0.702 -13.397 1.00 93.94 224 CYS A C 1
ATOM 1785 O O . CYS A 1 224 ? -7.318 -0.821 -12.764 1.00 93.94 224 CYS A O 1
ATOM 1787 N N . VAL A 1 225 ? -8.398 -0.325 -14.674 1.00 95.12 225 VAL A N 1
ATOM 1788 C CA . VAL A 1 225 ? -7.243 0.212 -15.409 1.00 95.12 225 VAL A CA 1
ATOM 1789 C C . VAL A 1 225 ? -7.257 1.741 -15.308 1.00 95.12 225 VAL A C 1
ATOM 1791 O O . VAL A 1 225 ? -8.312 2.353 -15.490 1.00 95.12 225 VAL A O 1
ATOM 1794 N N . PHE A 1 226 ? -6.118 2.351 -14.976 1.00 93.25 226 PHE A N 1
ATOM 1795 C CA . PHE A 1 226 ? -5.935 3.785 -14.742 1.00 93.25 226 PHE A CA 1
ATOM 1796 C C . PHE A 1 226 ? -4.988 4.449 -15.742 1.00 93.25 226 PHE A C 1
ATOM 1798 O O . PHE A 1 226 ? -3.846 4.025 -15.917 1.00 93.25 226 PHE A O 1
ATOM 1805 N N . PHE A 1 227 ? -5.448 5.559 -16.312 1.00 92.12 227 PHE A N 1
ATOM 1806 C CA . PHE A 1 227 ? -4.636 6.474 -17.110 1.00 92.12 227 PHE A CA 1
ATOM 1807 C C . PHE A 1 227 ? -5.109 7.912 -16.889 1.00 92.12 227 PHE A C 1
ATOM 1809 O O . PHE A 1 227 ? -6.321 8.159 -16.840 1.00 92.12 227 PHE A O 1
ATOM 1816 N N . ALA A 1 228 ? -4.178 8.861 -16.749 1.00 88.00 228 ALA A N 1
ATOM 1817 C CA . ALA A 1 228 ? -4.467 10.273 -16.481 1.00 88.00 228 ALA A CA 1
ATOM 1818 C C . ALA A 1 228 ? -5.453 10.482 -15.309 1.00 88.00 228 ALA A C 1
ATOM 1820 O O . ALA A 1 228 ? -6.392 11.288 -15.370 1.00 88.00 228 ALA A O 1
ATOM 1821 N N . GLY A 1 229 ? -5.315 9.661 -14.264 1.00 83.31 229 GLY A N 1
ATOM 1822 C CA . GLY A 1 229 ? -6.142 9.698 -13.060 1.00 83.31 229 GLY A CA 1
ATOM 1823 C C . GLY A 1 229 ? -7.585 9.241 -13.273 1.00 83.31 229 GLY A C 1
ATOM 1824 O O . GLY A 1 229 ? -8.433 9.485 -12.407 1.00 83.31 229 GLY A O 1
ATOM 1825 N N . ARG A 1 230 ? -7.917 8.622 -14.412 1.00 86.50 230 ARG A N 1
ATOM 1826 C CA . ARG A 1 230 ? -9.242 8.054 -14.695 1.00 86.50 230 ARG A CA 1
ATOM 1827 C C . ARG A 1 230 ? -9.177 6.533 -14.664 1.00 86.50 230 ARG A C 1
ATOM 1829 O O . ARG A 1 230 ? -8.447 5.932 -15.443 1.00 86.50 230 ARG A O 1
ATOM 1836 N N . GLY A 1 231 ? -9.979 5.933 -13.787 1.00 90.62 231 GLY A N 1
ATOM 1837 C CA . GLY A 1 231 ? -10.152 4.486 -13.701 1.00 90.62 231 GLY A CA 1
ATOM 1838 C C . GLY A 1 231 ? -11.301 3.996 -14.583 1.00 90.62 231 GLY A C 1
ATOM 1839 O O . GLY A 1 231 ? -12.377 4.596 -14.599 1.00 90.62 231 GLY A O 1
ATOM 1840 N N . ARG A 1 232 ? -11.096 2.882 -15.284 1.00 92.94 232 ARG A N 1
ATOM 1841 C CA . ARG A 1 232 ? -12.142 2.128 -15.983 1.00 92.94 232 ARG A CA 1
ATOM 1842 C C . ARG A 1 232 ? -12.230 0.729 -15.389 1.00 92.94 232 ARG A C 1
ATOM 1844 O O . ARG A 1 232 ? -11.238 0.010 -15.388 1.00 92.94 232 ARG A O 1
ATOM 1851 N N . VAL A 1 233 ? -13.421 0.338 -14.939 1.00 93.50 233 VAL A N 1
ATOM 1852 C CA . VAL A 1 233 ? -13.678 -1.001 -14.387 1.00 93.50 233 VAL A CA 1
ATOM 1853 C C . VAL A 1 233 ? -13.547 -2.052 -15.489 1.00 93.50 233 VAL A C 1
ATOM 1855 O O . VAL A 1 233 ? -14.167 -1.927 -16.546 1.00 93.50 233 VAL A O 1
ATOM 1858 N N . VAL A 1 234 ? -12.742 -3.075 -15.226 1.00 93.25 234 VAL A N 1
ATOM 1859 C CA . VAL A 1 234 ? -12.424 -4.183 -16.144 1.00 93.25 234 VAL A CA 1
ATOM 1860 C C . VAL A 1 234 ? -12.578 -5.552 -15.482 1.00 93.25 234 VAL A C 1
ATOM 1862 O O . VAL A 1 234 ? -12.777 -6.542 -16.176 1.00 93.25 234 VAL A O 1
ATOM 1865 N N . ALA A 1 235 ? -12.545 -5.613 -14.150 1.00 90.44 235 ALA A N 1
ATOM 1866 C CA . ALA A 1 235 ? -12.710 -6.841 -13.384 1.00 90.44 235 ALA A CA 1
ATOM 1867 C C . ALA A 1 235 ? -13.685 -6.631 -12.209 1.00 90.44 235 ALA A C 1
ATOM 1869 O O . ALA A 1 235 ? -13.995 -5.489 -11.857 1.00 90.44 235 ALA A O 1
ATOM 1870 N N . PRO A 1 236 ? -14.201 -7.712 -11.595 1.00 85.56 236 PRO A N 1
ATOM 1871 C CA . PRO A 1 236 ? -15.204 -7.609 -10.535 1.00 85.56 236 PRO A CA 1
ATOM 1872 C C . PRO A 1 236 ? -14.621 -7.261 -9.158 1.00 85.56 236 PRO A C 1
ATOM 1874 O O . PRO A 1 236 ? -15.344 -6.715 -8.328 1.00 85.56 236 PRO A O 1
ATOM 1877 N N . ARG A 1 237 ? -13.338 -7.557 -8.909 1.00 89.69 237 ARG A N 1
ATOM 1878 C CA . ARG A 1 237 ? -12.681 -7.374 -7.606 1.00 89.69 237 ARG A CA 1
ATOM 1879 C C . ARG A 1 237 ? -11.286 -6.776 -7.743 1.00 89.69 237 ARG A C 1
ATOM 1881 O O . ARG A 1 237 ? -10.705 -6.834 -8.819 1.00 89.69 237 ARG A O 1
ATOM 1888 N N . THR A 1 238 ? -10.774 -6.221 -6.651 1.00 91.06 238 THR A N 1
ATOM 1889 C CA . THR A 1 238 ? -9.377 -5.792 -6.496 1.00 91.06 238 THR A CA 1
ATOM 1890 C C . THR A 1 238 ? -8.465 -6.990 -6.206 1.00 91.06 238 THR A C 1
ATOM 1892 O O . THR A 1 238 ? -8.925 -8.137 -6.145 1.00 91.06 238 THR A O 1
ATOM 1895 N N . PHE A 1 239 ? -7.160 -6.740 -6.077 1.00 91.75 239 PHE A N 1
ATOM 1896 C CA . PHE A 1 239 ? -6.178 -7.768 -5.728 1.00 91.75 239 PHE A CA 1
ATOM 1897 C C . PHE A 1 239 ? -6.425 -8.391 -4.348 1.00 91.75 239 PHE A C 1
ATOM 1899 O O . PHE A 1 239 ? -6.747 -7.700 -3.385 1.00 91.75 239 PHE A O 1
ATOM 1906 N N . GLU A 1 240 ? -6.193 -9.698 -4.253 1.00 90.62 240 GLU A N 1
ATOM 1907 C CA . GLU A 1 240 ? -6.240 -10.475 -3.015 1.00 90.62 240 GLU A CA 1
ATOM 1908 C C . GLU A 1 240 ? -4.876 -11.110 -2.723 1.00 90.62 240 GLU A C 1
ATOM 1910 O O . GLU A 1 240 ? -4.049 -11.342 -3.613 1.00 90.62 240 GLU A O 1
ATOM 1915 N N . LYS A 1 241 ? -4.630 -11.429 -1.447 1.00 89.88 241 LYS A N 1
ATOM 1916 C CA . LYS A 1 241 ? -3.393 -12.091 -1.026 1.00 89.88 241 LYS A CA 1
ATOM 1917 C C . LYS A 1 241 ? -3.220 -13.417 -1.774 1.00 89.88 241 LYS A C 1
ATOM 1919 O O . LYS A 1 241 ? -4.039 -14.321 -1.659 1.00 89.88 241 LYS A O 1
ATOM 1924 N N . GLY A 1 242 ? -2.096 -13.546 -2.477 1.00 89.88 242 GLY A N 1
ATOM 1925 C CA . GLY A 1 242 ? -1.746 -14.747 -3.240 1.00 89.88 242 GLY A CA 1
ATOM 1926 C C . GLY A 1 242 ? -2.032 -14.657 -4.739 1.00 89.88 242 GLY A C 1
ATOM 1927 O O . GLY A 1 242 ? -1.596 -15.556 -5.464 1.00 89.88 242 GLY A O 1
ATOM 1928 N N . ASP A 1 243 ? -2.684 -13.588 -5.207 1.00 94.06 243 ASP A N 1
ATOM 1929 C CA . ASP A 1 243 ? -2.831 -13.320 -6.636 1.00 94.06 243 ASP A CA 1
ATOM 1930 C C . ASP A 1 243 ? -1.464 -13.129 -7.311 1.00 94.06 243 ASP A C 1
ATOM 1932 O O . ASP A 1 243 ? -0.539 -12.526 -6.762 1.00 94.06 243 ASP A O 1
ATOM 1936 N N . VAL A 1 244 ? -1.348 -13.634 -8.539 1.00 93.69 244 VAL A N 1
ATOM 1937 C CA . VAL A 1 244 ? -0.194 -13.405 -9.412 1.00 93.69 244 VAL A CA 1
ATOM 1938 C C . VAL A 1 244 ? -0.618 -12.488 -10.546 1.00 93.69 244 VAL A C 1
ATOM 1940 O O . VAL A 1 244 ? -1.458 -12.863 -11.366 1.00 93.69 244 VAL A O 1
ATOM 1943 N N . VAL A 1 245 ? -0.013 -11.305 -10.605 1.00 94.38 245 VAL A N 1
ATOM 1944 C CA . VAL A 1 245 ? -0.300 -10.299 -11.631 1.00 94.38 245 VAL A CA 1
ATOM 1945 C C . VAL A 1 245 ? 0.814 -10.312 -12.670 1.00 94.38 245 VAL A C 1
ATOM 1947 O O . VAL A 1 245 ? 1.978 -10.104 -12.335 1.00 94.38 245 VAL A O 1
ATOM 1950 N N . GLY A 1 246 ? 0.468 -10.581 -13.926 1.00 93.25 246 GLY A N 1
ATOM 1951 C CA . GLY A 1 246 ? 1.396 -10.466 -15.049 1.00 93.25 246 GLY A CA 1
ATOM 1952 C C . GLY A 1 246 ? 1.202 -9.133 -15.761 1.00 93.25 246 GLY A C 1
ATOM 1953 O O . GLY A 1 246 ? 0.081 -8.823 -16.159 1.00 93.25 246 GLY A O 1
ATOM 1954 N N . CYS A 1 247 ? 2.283 -8.379 -15.949 1.00 93.44 247 CYS A N 1
ATOM 1955 C CA . CYS A 1 247 ? 2.289 -7.097 -16.655 1.00 93.44 247 CYS A CA 1
ATOM 1956 C C . CYS A 1 247 ? 3.082 -7.255 -17.958 1.00 93.44 247 CYS A C 1
ATOM 1958 O O . CYS A 1 247 ? 4.308 -7.335 -17.923 1.00 93.44 247 CYS A O 1
ATOM 1960 N N . ALA A 1 248 ? 2.395 -7.319 -19.097 1.00 92.81 248 ALA A N 1
ATOM 1961 C CA . ALA A 1 248 ? 3.009 -7.491 -20.411 1.00 92.81 248 ALA A CA 1
ATOM 1962 C C . ALA A 1 248 ? 3.130 -6.136 -21.124 1.00 92.81 248 ALA A C 1
ATOM 1964 O O . ALA A 1 248 ? 2.164 -5.369 -21.147 1.00 92.81 248 ALA A O 1
ATOM 1965 N N . LEU A 1 249 ? 4.296 -5.864 -21.713 1.00 92.94 249 LEU A N 1
ATOM 1966 C CA . LEU A 1 249 ? 4.577 -4.677 -22.520 1.00 92.94 249 LEU A CA 1
ATOM 1967 C C . LEU A 1 249 ? 5.104 -5.114 -23.888 1.00 92.94 249 LEU A C 1
ATOM 1969 O O . LEU A 1 249 ? 6.150 -5.754 -23.967 1.00 92.94 249 LEU A O 1
ATOM 1973 N N . ASP A 1 250 ? 4.377 -4.766 -24.943 1.00 91.88 250 ASP A N 1
ATOM 1974 C CA . ASP A 1 250 ? 4.806 -4.898 -26.332 1.00 91.88 250 ASP A CA 1
ATOM 1975 C C . ASP A 1 250 ? 5.075 -3.497 -26.891 1.00 91.88 250 ASP A C 1
ATOM 1977 O O . ASP A 1 250 ? 4.200 -2.632 -26.879 1.00 91.88 250 ASP A O 1
ATOM 1981 N N . LEU A 1 251 ? 6.307 -3.259 -27.343 1.00 89.69 251 LEU A N 1
ATOM 1982 C CA . LEU A 1 251 ? 6.718 -1.997 -27.965 1.00 89.69 251 LEU A CA 1
ATOM 1983 C C . LEU A 1 251 ? 6.691 -2.059 -29.502 1.00 89.69 251 LEU A C 1
ATOM 1985 O O . LEU A 1 251 ? 6.800 -1.016 -30.141 1.00 89.69 251 LEU A O 1
ATOM 1989 N N . ASN A 1 252 ? 6.531 -3.244 -30.108 1.00 88.25 252 ASN A N 1
ATOM 1990 C CA . ASN A 1 252 ? 6.392 -3.392 -31.562 1.00 88.25 252 ASN A CA 1
ATOM 1991 C C . ASN A 1 252 ? 4.984 -3.008 -32.016 1.00 88.25 252 ASN A C 1
ATOM 1993 O O . ASN A 1 252 ? 4.803 -2.292 -32.999 1.00 88.25 252 ASN A O 1
ATOM 1997 N N . VAL A 1 253 ? 3.987 -3.501 -31.285 1.00 91.12 253 VAL A N 1
ATOM 1998 C CA . VAL A 1 253 ? 2.595 -3.069 -31.370 1.00 91.12 253 VAL A CA 1
ATOM 1999 C C . VAL A 1 253 ? 2.330 -2.415 -30.023 1.00 91.12 253 VAL A C 1
ATOM 2001 O O . VAL A 1 253 ? 2.006 -3.168 -29.114 1.00 91.12 253 VAL A O 1
ATOM 2004 N N . PRO A 1 254 ? 2.545 -1.088 -29.860 1.00 92.44 254 PRO A N 1
ATOM 2005 C CA . PRO A 1 254 ? 2.506 -0.386 -28.574 1.00 92.44 254 PRO A CA 1
ATOM 2006 C C . PRO A 1 254 ? 1.270 -0.759 -27.757 1.00 92.44 254 PRO A C 1
ATOM 2008 O O . PRO A 1 254 ? 0.195 -0.180 -27.921 1.00 92.44 254 PRO A O 1
ATOM 2011 N N . GLU A 1 255 ? 1.416 -1.781 -26.918 1.00 94.38 255 GLU A N 1
ATOM 2012 C CA . GLU A 1 255 ? 0.328 -2.462 -26.238 1.00 94.38 255 GLU A CA 1
ATOM 2013 C C . GLU A 1 255 ? 0.783 -2.915 -24.852 1.00 94.38 255 GLU A C 1
ATOM 2015 O O . GLU A 1 255 ? 1.785 -3.606 -24.674 1.00 94.38 255 GLU A O 1
ATOM 2020 N N . LEU A 1 256 ? -0.007 -2.548 -23.851 1.00 94.31 256 LEU A N 1
ATOM 2021 C CA . LEU A 1 256 ? 0.163 -2.965 -22.467 1.00 94.31 256 LEU A CA 1
ATOM 2022 C C . LEU A 1 256 ? -1.022 -3.827 -22.061 1.00 94.31 256 LEU A C 1
ATOM 2024 O O . LEU A 1 256 ? -2.172 -3.402 -22.203 1.00 94.31 256 LEU A O 1
ATOM 2028 N N . ARG A 1 257 ? -0.747 -5.010 -21.514 1.00 93.94 257 ARG A N 1
ATOM 2029 C CA . ARG A 1 257 ? -1.765 -5.968 -21.065 1.00 93.94 257 ARG A CA 1
ATOM 2030 C C . ARG A 1 257 ? -1.487 -6.457 -19.656 1.00 93.94 257 ARG A C 1
ATOM 2032 O O . ARG A 1 257 ? -0.336 -6.608 -19.251 1.00 93.94 257 ARG A O 1
ATOM 2039 N N . PHE A 1 258 ? -2.560 -6.753 -18.933 1.00 94.88 258 PHE A N 1
ATOM 2040 C CA . PHE A 1 258 ? -2.481 -7.338 -17.600 1.00 94.88 258 PHE A CA 1
ATOM 2041 C C . PHE A 1 258 ? -3.129 -8.715 -17.585 1.00 94.88 258 PHE A C 1
ATOM 2043 O O . PHE A 1 258 ? -4.101 -8.990 -18.288 1.00 94.88 258 PHE A O 1
ATOM 2050 N N . THR A 1 259 ? -2.594 -9.583 -16.742 1.00 94.06 259 THR A N 1
ATOM 2051 C CA . THR A 1 259 ? -3.193 -10.877 -16.435 1.00 94.06 259 THR A CA 1
ATOM 2052 C C . THR A 1 259 ? -3.292 -11.036 -14.928 1.00 94.06 259 THR A C 1
ATOM 2054 O O . THR A 1 259 ? -2.414 -10.583 -14.196 1.00 94.06 259 THR A O 1
ATOM 2057 N N . VAL A 1 260 ? -4.348 -11.693 -14.456 1.00 94.94 260 VAL A N 1
ATOM 2058 C CA . VAL A 1 260 ? -4.499 -12.087 -13.052 1.00 94.94 260 VAL A CA 1
ATOM 2059 C C . VAL A 1 260 ? -4.627 -13.601 -13.010 1.00 94.94 260 VAL A C 1
ATOM 2061 O O . VAL A 1 260 ? -5.510 -14.180 -13.642 1.00 94.94 260 VAL A O 1
ATOM 2064 N N . ASN A 1 261 ? -3.708 -14.256 -12.303 1.00 93.75 261 ASN A N 1
ATOM 2065 C CA . ASN A 1 261 ? -3.620 -15.713 -12.198 1.00 93.75 261 ASN A CA 1
ATOM 2066 C C . ASN A 1 261 ? -3.602 -16.409 -13.576 1.00 93.75 261 ASN A C 1
ATOM 2068 O O . ASN A 1 261 ? -4.297 -17.401 -13.806 1.00 93.75 261 ASN A O 1
ATOM 2072 N N . GLY A 1 262 ? -2.842 -15.834 -14.517 1.00 90.62 262 GLY A N 1
ATOM 2073 C CA . GLY A 1 262 ? -2.688 -16.331 -15.888 1.00 90.62 262 GLY A CA 1
ATOM 2074 C C . GLY A 1 262 ? -3.864 -16.045 -16.829 1.00 90.62 262 GLY A C 1
ATOM 2075 O O . GLY A 1 262 ? -3.826 -16.472 -17.980 1.00 90.62 262 GLY A O 1
ATOM 2076 N N . ARG A 1 263 ? -4.907 -15.337 -16.376 1.00 92.06 263 ARG A N 1
ATOM 2077 C CA . ARG A 1 263 ? -6.061 -14.955 -17.205 1.00 92.06 263 ARG A CA 1
ATOM 2078 C C . ARG A 1 263 ? -5.957 -13.498 -17.627 1.00 92.06 263 ARG A C 1
ATOM 2080 O O . ARG A 1 263 ? -5.745 -12.637 -16.779 1.00 92.06 263 ARG A O 1
ATOM 2087 N N . ASP A 1 264 ? -6.127 -13.238 -18.918 1.00 91.94 264 ASP A N 1
ATOM 2088 C CA . ASP A 1 264 ? -6.197 -11.880 -19.465 1.00 91.94 264 ASP A CA 1
ATOM 2089 C C . ASP A 1 264 ? -7.432 -11.148 -18.919 1.00 91.94 264 ASP A C 1
ATOM 2091 O O . ASP A 1 264 ? -8.516 -11.729 -18.822 1.00 91.94 264 ASP A O 1
ATOM 2095 N N . ILE A 1 265 ? -7.257 -9.883 -18.533 1.00 92.44 265 ILE A N 1
ATOM 2096 C CA . ILE A 1 265 ? -8.334 -9.047 -17.982 1.00 92.44 265 ILE A CA 1
ATOM 2097 C C . ILE A 1 265 ? -9.278 -8.490 -19.062 1.00 92.44 265 ILE A C 1
ATOM 2099 O O . ILE A 1 265 ? -10.263 -7.831 -18.739 1.00 92.44 265 ILE A O 1
ATOM 2103 N N . GLY A 1 266 ? -8.982 -8.714 -20.345 1.00 88.44 266 GLY A N 1
ATOM 2104 C CA . GLY A 1 266 ? -9.774 -8.239 -21.480 1.00 88.44 266 GLY A CA 1
ATOM 2105 C C . GLY A 1 266 ? -9.634 -6.740 -21.752 1.00 88.44 266 GLY A C 1
ATOM 2106 O O . GLY A 1 266 ? -10.457 -6.166 -22.468 1.00 88.44 266 GLY A O 1
ATOM 2107 N N . ALA A 1 267 ? -8.616 -6.094 -21.182 1.00 91.12 267 ALA A N 1
ATOM 2108 C CA . ALA A 1 267 ? -8.327 -4.680 -21.363 1.00 91.12 267 ALA A CA 1
ATOM 2109 C C . ALA A 1 267 ? -6.838 -4.459 -21.632 1.00 91.12 267 ALA A C 1
ATOM 2111 O O . ALA A 1 267 ? -5.975 -5.069 -21.001 1.00 91.12 267 ALA A O 1
ATOM 2112 N N . SER A 1 268 ? -6.559 -3.547 -22.559 1.00 93.56 268 SER A N 1
ATOM 2113 C CA . SER A 1 268 ? -5.209 -3.191 -22.980 1.00 93.56 268 SER A CA 1
ATOM 2114 C C . SER A 1 268 ? -5.090 -1.684 -23.172 1.00 93.56 268 SER A C 1
ATOM 2116 O O . SER A 1 268 ? -6.022 -1.064 -23.694 1.00 93.56 268 SER A O 1
ATOM 2118 N N . TYR A 1 269 ? -3.938 -1.108 -22.837 1.00 94.19 269 TYR A N 1
ATOM 2119 C CA . TYR A 1 269 ? -3.579 0.221 -23.339 1.00 94.19 269 TYR A CA 1
ATOM 2120 C C . TYR A 1 269 ? -2.925 0.060 -24.698 1.00 94.19 269 TYR A C 1
ATOM 2122 O O . TYR A 1 269 ? -2.107 -0.838 -24.861 1.00 94.19 269 TYR A O 1
ATOM 2130 N N . ARG A 1 270 ? -3.301 0.897 -25.663 1.00 94.12 270 ARG A N 1
ATOM 2131 C CA . ARG A 1 270 ? -2.795 0.847 -27.036 1.00 94.12 270 ARG A CA 1
ATOM 2132 C C . ARG A 1 270 ? -2.450 2.241 -27.528 1.00 94.12 270 ARG A C 1
ATOM 2134 O O . ARG A 1 270 ? -2.951 3.216 -26.970 1.00 94.12 270 ARG A O 1
ATOM 2141 N N . ASP A 1 271 ? -1.634 2.299 -28.575 1.00 91.56 271 ASP A N 1
ATOM 2142 C CA . ASP A 1 271 ? -1.318 3.525 -29.317 1.00 91.56 271 ASP A CA 1
ATOM 2143 C C . ASP A 1 271 ? -0.697 4.623 -28.432 1.00 91.56 271 ASP A C 1
ATOM 2145 O O . ASP A 1 271 ? -0.935 5.818 -28.621 1.00 91.56 271 ASP A O 1
ATOM 2149 N N . PHE A 1 272 ? 0.094 4.217 -27.433 1.00 90.50 272 PHE A N 1
ATOM 2150 C CA . PHE A 1 272 ? 0.836 5.141 -26.581 1.00 90.50 272 PHE A CA 1
ATOM 2151 C C . PHE A 1 272 ? 2.183 5.533 -27.191 1.00 90.50 272 PHE A C 1
ATOM 2153 O O . PHE A 1 272 ? 2.762 4.810 -28.001 1.00 90.50 272 PHE A O 1
ATOM 2160 N N . ASN A 1 273 ? 2.700 6.684 -26.758 1.00 87.00 273 ASN A N 1
ATOM 2161 C CA . ASN A 1 273 ? 4.015 7.159 -27.166 1.00 87.00 273 ASN A CA 1
ATOM 2162 C C . ASN A 1 273 ? 5.131 6.246 -26.624 1.00 87.00 273 ASN A C 1
ATOM 2164 O O . ASN A 1 273 ? 5.171 5.957 -25.425 1.00 87.00 273 ASN A O 1
ATOM 2168 N N . THR A 1 274 ? 6.040 5.831 -27.504 1.00 88.56 274 THR A N 1
ATOM 2169 C CA . THR A 1 274 ? 7.200 4.990 -27.191 1.00 88.56 274 THR A CA 1
ATOM 2170 C C . THR A 1 274 ? 8.490 5.783 -26.964 1.00 88.56 274 THR A C 1
ATOM 2172 O O . THR A 1 274 ? 9.550 5.178 -26.852 1.00 88.56 274 THR A O 1
ATOM 2175 N N . ASP A 1 275 ? 8.427 7.117 -26.918 1.00 85.25 275 ASP A N 1
ATOM 2176 C CA . ASP A 1 275 ? 9.588 7.959 -26.611 1.00 85.25 275 ASP A CA 1
ATOM 2177 C C . ASP A 1 275 ? 10.173 7.629 -25.229 1.00 85.25 275 ASP A C 1
ATOM 2179 O O . ASP A 1 275 ? 9.433 7.439 -24.269 1.00 85.25 275 ASP A O 1
ATOM 2183 N N . GLY A 1 276 ? 11.501 7.619 -25.106 1.00 82.88 276 GLY A N 1
ATOM 2184 C CA . GLY A 1 276 ? 12.197 7.286 -23.859 1.00 82.88 276 GLY A CA 1
ATOM 2185 C C . GLY A 1 276 ? 12.080 5.813 -23.463 1.00 82.88 276 GLY A C 1
ATOM 2186 O O . GLY A 1 276 ? 11.920 4.933 -24.304 1.00 82.88 276 GLY A O 1
ATOM 2187 N N . TYR A 1 277 ? 12.220 5.537 -22.168 1.00 84.12 277 TYR A N 1
ATOM 2188 C CA . TYR A 1 277 ? 12.262 4.181 -21.625 1.00 84.12 277 TYR A CA 1
ATOM 2189 C C . TYR A 1 277 ? 11.021 3.872 -20.809 1.00 84.12 277 TYR A C 1
ATOM 2191 O O . TYR A 1 277 ? 10.481 4.734 -20.117 1.00 84.12 277 TYR A O 1
ATOM 2199 N N . PHE A 1 278 ? 10.626 2.603 -20.836 1.00 87.12 278 PHE A N 1
ATOM 2200 C CA . PHE A 1 278 ? 9.596 2.071 -19.962 1.00 87.12 278 PHE A CA 1
ATOM 2201 C C . PHE A 1 278 ? 10.225 1.297 -18.816 1.00 87.12 278 PHE A C 1
ATOM 2203 O O . PHE A 1 278 ? 11.150 0.510 -19.014 1.00 87.12 278 PHE A O 1
ATOM 2210 N N . PHE A 1 279 ? 9.689 1.490 -17.620 1.00 84.56 279 PHE A N 1
ATOM 2211 C CA . PHE A 1 279 ? 10.099 0.748 -16.439 1.00 84.56 279 PHE A CA 1
ATOM 2212 C C . PHE A 1 279 ? 8.874 0.259 -15.665 1.00 84.56 279 PHE A C 1
ATOM 2214 O O . PHE A 1 279 ? 7.832 0.930 -15.658 1.00 84.56 279 PHE A O 1
ATOM 2221 N N . PRO A 1 280 ? 8.969 -0.927 -15.041 1.00 88.69 280 PRO A N 1
ATOM 2222 C CA . PRO A 1 280 ? 7.913 -1.432 -14.186 1.00 88.69 280 PRO A CA 1
ATOM 2223 C C . PRO A 1 280 ? 7.826 -0.565 -12.930 1.00 88.69 280 PRO A C 1
ATOM 2225 O O . PRO A 1 280 ? 8.830 -0.284 -12.277 1.00 88.69 280 PRO A O 1
ATOM 2228 N N . VAL A 1 281 ? 6.612 -0.156 -12.583 1.00 87.56 281 VAL A N 1
ATOM 2229 C CA . VAL A 1 281 ? 6.323 0.668 -11.405 1.00 87.56 281 VAL A CA 1
ATOM 2230 C C . VAL A 1 281 ? 5.170 0.088 -10.623 1.00 87.56 281 VAL A C 1
ATOM 2232 O O . VAL A 1 281 ? 4.230 -0.498 -11.166 1.00 87.56 281 VAL A O 1
ATOM 2235 N N . MET A 1 282 ? 5.227 0.316 -9.320 1.00 89.06 282 MET A N 1
ATOM 2236 C CA . MET A 1 282 ? 4.134 0.030 -8.418 1.00 89.06 282 MET A CA 1
ATOM 2237 C C . MET A 1 282 ? 3.911 1.205 -7.477 1.00 89.06 282 MET A C 1
ATOM 2239 O O . MET A 1 282 ? 4.832 1.950 -7.148 1.00 89.06 282 MET A O 1
ATOM 2243 N N . SER A 1 283 ? 2.673 1.359 -7.038 1.00 86.25 283 SER A N 1
ATOM 2244 C CA . SER A 1 283 ? 2.282 2.318 -6.015 1.00 86.25 283 SER A CA 1
ATOM 2245 C C . SER A 1 283 ? 1.481 1.561 -4.967 1.00 86.25 283 SER A C 1
ATOM 2247 O O . SER A 1 283 ? 0.486 0.920 -5.301 1.00 86.25 283 SER A O 1
ATOM 2249 N N . LEU A 1 284 ? 1.943 1.580 -3.720 1.00 83.81 284 LEU A N 1
ATOM 2250 C CA . LEU A 1 284 ? 1.377 0.784 -2.632 1.00 83.81 284 LEU A CA 1
ATOM 2251 C C . LEU A 1 284 ? 1.286 1.595 -1.333 1.00 83.81 284 LEU A C 1
ATOM 2253 O O . LEU A 1 284 ? 2.111 2.478 -1.107 1.00 83.81 284 LEU A O 1
ATOM 2257 N N . SER A 1 285 ? 0.292 1.306 -0.490 1.00 78.25 285 SER A N 1
ATOM 2258 C CA . SER A 1 285 ? 0.213 1.837 0.878 1.00 78.25 285 SER A CA 1
ATOM 2259 C C . SER A 1 285 ? 0.941 0.939 1.880 1.00 78.25 285 SER A C 1
ATOM 2261 O O . SER A 1 285 ? 1.250 -0.217 1.592 1.00 78.25 285 SER A O 1
ATOM 2263 N N . ALA A 1 286 ? 1.172 1.453 3.091 1.00 72.12 286 ALA A N 1
ATOM 2264 C CA . ALA A 1 286 ? 1.932 0.778 4.149 1.00 72.12 286 ALA A CA 1
ATOM 2265 C C . ALA A 1 286 ? 1.411 -0.622 4.545 1.00 72.12 286 ALA A C 1
ATOM 2267 O O . ALA A 1 286 ? 2.159 -1.414 5.107 1.00 72.12 286 ALA A O 1
ATOM 2268 N N . LYS A 1 287 ? 0.149 -0.953 4.235 1.00 71.25 287 LYS A N 1
ATOM 2269 C CA . LYS A 1 287 ? -0.475 -2.251 4.559 1.00 71.25 287 LYS A CA 1
ATOM 2270 C C . LYS A 1 287 ? -0.193 -3.357 3.535 1.00 71.25 287 LYS A C 1
ATOM 2272 O O . LYS A 1 287 ? -0.623 -4.494 3.725 1.00 71.25 287 LYS A O 1
ATOM 2277 N N . VAL A 1 288 ? 0.482 -3.047 2.429 1.00 80.00 288 VAL A N 1
ATOM 2278 C CA . VAL A 1 288 ? 0.672 -3.978 1.313 1.00 80.00 288 VAL A CA 1
ATOM 2279 C C . VAL A 1 288 ? 2.124 -4.430 1.228 1.00 80.00 288 VAL A C 1
ATOM 2281 O O . VAL A 1 288 ? 3.042 -3.621 1.169 1.00 80.00 288 VAL A O 1
ATOM 2284 N N . SER A 1 289 ? 2.328 -5.743 1.131 1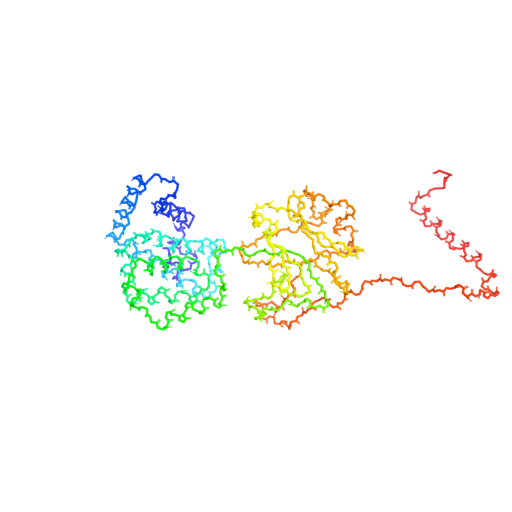.00 83.62 289 SER A N 1
ATOM 2285 C CA . SER A 1 289 ? 3.623 -6.345 0.808 1.00 83.62 289 SER A CA 1
ATOM 2286 C C . SER A 1 289 ? 3.511 -7.141 -0.488 1.00 83.62 289 SER A C 1
ATOM 2288 O O . SER A 1 289 ? 2.574 -7.919 -0.672 1.00 83.62 289 SER A O 1
ATOM 2290 N N . CYS A 1 290 ? 4.462 -6.938 -1.400 1.00 85.75 290 CYS A N 1
ATOM 2291 C CA . CYS A 1 290 ? 4.515 -7.603 -2.699 1.00 85.75 290 CYS A CA 1
ATOM 2292 C C . CYS A 1 290 ? 5.876 -8.264 -2.911 1.00 85.75 290 CYS A C 1
ATOM 2294 O O . CYS A 1 290 ? 6.887 -7.847 -2.349 1.00 85.75 290 CYS A O 1
ATOM 2296 N N . ARG A 1 291 ? 5.908 -9.284 -3.771 1.00 86.94 291 ARG A N 1
ATOM 2297 C CA . ARG A 1 291 ? 7.142 -9.941 -4.207 1.00 86.94 291 ARG A CA 1
ATOM 2298 C C . ARG A 1 291 ? 7.236 -9.885 -5.722 1.00 86.94 291 ARG A C 1
ATOM 2300 O O . ARG A 1 291 ? 6.324 -10.345 -6.405 1.00 86.94 291 ARG A O 1
ATOM 2307 N N . PHE A 1 292 ? 8.350 -9.377 -6.232 1.00 86.38 292 PHE A N 1
ATOM 2308 C CA . PHE A 1 292 ? 8.648 -9.436 -7.656 1.00 86.38 292 PHE A CA 1
ATOM 2309 C C . PHE A 1 292 ? 9.123 -10.832 -8.060 1.00 86.38 292 PHE A C 1
ATOM 2311 O O . PHE A 1 292 ? 9.837 -11.498 -7.311 1.00 86.38 292 PHE A O 1
ATOM 2318 N N . ILE A 1 293 ? 8.718 -11.272 -9.251 1.00 87.31 293 ILE A N 1
ATOM 2319 C CA . ILE A 1 293 ? 9.173 -12.524 -9.857 1.00 87.31 293 ILE A CA 1
ATOM 2320 C C . ILE A 1 293 ? 9.516 -12.219 -11.313 1.00 87.31 293 ILE A C 1
ATOM 2322 O O . ILE A 1 293 ? 8.624 -12.010 -12.131 1.00 87.31 293 ILE A O 1
ATOM 2326 N N . PHE A 1 294 ? 10.808 -12.189 -11.630 1.00 82.50 294 PHE A N 1
ATOM 2327 C CA . PHE A 1 294 ? 11.302 -11.817 -12.962 1.00 82.50 294 PHE A CA 1
ATOM 2328 C C . PHE A 1 294 ? 11.606 -13.023 -13.869 1.00 82.50 294 PHE A C 1
ATOM 2330 O O . PHE A 1 294 ? 11.911 -12.842 -15.048 1.00 82.50 294 PHE A O 1
ATOM 2337 N N . GLY A 1 295 ? 11.479 -14.246 -13.339 1.00 82.12 295 GLY A N 1
ATOM 2338 C CA . GLY A 1 295 ? 11.845 -15.492 -14.015 1.00 82.12 295 GLY A CA 1
ATOM 2339 C C . GLY A 1 295 ? 13.272 -15.955 -13.699 1.00 82.12 295 GLY A C 1
ATOM 2340 O O . GLY A 1 295 ? 13.986 -15.330 -12.914 1.00 82.12 295 GLY A O 1
ATOM 2341 N N . GLY A 1 296 ? 13.683 -17.071 -14.311 1.00 77.88 296 GLY A N 1
ATOM 2342 C CA . GLY A 1 296 ? 15.024 -17.646 -14.138 1.00 77.88 296 GLY A CA 1
ATOM 2343 C C . GLY A 1 296 ? 15.331 -18.023 -12.685 1.00 77.88 296 GLY A C 1
ATOM 2344 O O . GLY A 1 296 ? 14.462 -18.526 -11.967 1.00 77.88 296 GLY A O 1
ATOM 2345 N N . ASP A 1 297 ? 16.555 -17.731 -12.246 1.00 71.88 297 ASP A N 1
ATOM 2346 C CA . ASP A 1 297 ? 17.030 -18.001 -10.880 1.00 71.88 297 ASP A CA 1
ATOM 2347 C C . ASP A 1 297 ? 16.373 -17.093 -9.824 1.00 71.88 297 ASP A C 1
ATOM 2349 O O . ASP A 1 297 ? 16.385 -17.406 -8.636 1.00 71.88 297 ASP A O 1
ATOM 2353 N N . GLN A 1 298 ? 15.730 -15.998 -10.253 1.00 68.44 298 GLN A N 1
ATOM 2354 C CA . GLN A 1 298 ? 15.027 -15.037 -9.389 1.00 68.44 298 GLN A CA 1
ATOM 2355 C C . GLN A 1 298 ? 13.594 -15.475 -9.036 1.00 68.44 298 GLN A C 1
ATOM 2357 O O . GLN A 1 298 ? 12.839 -14.739 -8.400 1.00 68.44 298 GLN A O 1
ATOM 2362 N N . GLY A 1 299 ? 13.197 -16.680 -9.452 1.00 73.19 299 GLY A N 1
ATOM 2363 C CA . GLY A 1 299 ? 11.938 -17.305 -9.073 1.00 73.19 299 GLY A CA 1
ATOM 2364 C C . GLY A 1 299 ? 11.182 -17.872 -10.266 1.00 73.19 299 GLY A C 1
ATOM 2365 O O . GLY A 1 299 ? 10.983 -17.217 -11.290 1.00 73.19 299 GLY A O 1
ATOM 2366 N N . ARG A 1 300 ? 10.695 -19.106 -10.107 1.00 80.94 300 ARG A N 1
ATOM 2367 C CA . ARG A 1 300 ? 9.884 -19.767 -11.128 1.00 80.94 300 ARG A CA 1
ATOM 2368 C C . ARG A 1 300 ? 8.540 -19.057 -11.274 1.00 80.94 300 ARG A C 1
ATOM 2370 O O . ARG A 1 300 ? 7.755 -18.984 -10.326 1.00 80.94 300 ARG A O 1
ATOM 2377 N N . LEU A 1 301 ? 8.253 -18.608 -12.491 1.00 85.62 301 LEU A N 1
ATOM 2378 C CA . LEU A 1 301 ? 6.950 -18.066 -12.854 1.00 85.62 301 LEU A CA 1
ATOM 2379 C C . LEU A 1 301 ? 5.871 -19.142 -12.663 1.00 85.62 301 LEU A C 1
ATOM 2381 O O . LEU A 1 301 ? 5.927 -20.207 -13.279 1.00 85.62 301 LEU A O 1
ATOM 2385 N N . ARG A 1 302 ? 4.886 -18.866 -11.797 1.00 88.12 302 ARG A N 1
ATOM 2386 C CA . ARG A 1 302 ? 3.715 -19.747 -11.615 1.00 88.12 302 ARG A CA 1
ATOM 2387 C C . ARG A 1 302 ? 2.869 -19.810 -12.884 1.00 88.12 302 ARG A C 1
ATOM 2389 O O . ARG A 1 302 ? 2.375 -20.874 -13.239 1.00 88.12 302 ARG A O 1
ATOM 2396 N N . PHE A 1 303 ? 2.752 -18.671 -13.559 1.00 89.19 303 PHE A N 1
ATOM 2397 C CA . PHE A 1 303 ? 2.142 -18.523 -14.872 1.00 89.19 303 PHE A CA 1
ATOM 2398 C C . PHE A 1 303 ? 3.215 -17.972 -15.806 1.00 89.19 303 PHE A C 1
ATOM 2400 O O . PHE A 1 303 ? 3.792 -16.926 -15.516 1.00 89.19 303 PHE A O 1
ATOM 2407 N N . GLY A 1 304 ? 3.535 -18.717 -16.865 1.00 84.38 304 GLY A N 1
ATOM 2408 C CA . GLY A 1 304 ? 4.556 -18.316 -17.832 1.00 84.38 304 GLY A CA 1
ATOM 2409 C C . GLY A 1 304 ? 4.154 -17.068 -18.626 1.00 84.38 304 GLY A C 1
ATOM 2410 O O . GLY A 1 304 ? 2.986 -16.668 -18.589 1.00 84.38 304 GLY A O 1
ATOM 2411 N N . PRO A 1 305 ? 5.105 -16.455 -19.349 1.00 86.62 305 PRO A N 1
ATOM 2412 C CA . PRO A 1 305 ? 4.799 -15.324 -20.209 1.00 86.62 305 PRO A CA 1
ATOM 2413 C C . PRO A 1 305 ? 3.773 -15.722 -21.292 1.00 86.62 305 PRO A C 1
ATOM 2415 O O . PRO A 1 305 ? 3.758 -16.878 -21.732 1.00 86.62 305 PRO A O 1
ATOM 2418 N N . PRO A 1 306 ? 2.899 -14.794 -21.726 1.00 86.56 306 PRO A N 1
ATOM 2419 C CA . PRO A 1 306 ? 1.989 -15.037 -22.841 1.00 86.56 306 PRO A CA 1
ATOM 2420 C C . PRO A 1 306 ? 2.739 -15.386 -24.141 1.00 86.56 306 PRO A C 1
ATOM 2422 O O . PRO A 1 306 ? 3.915 -15.047 -24.283 1.00 86.56 306 PRO A O 1
ATOM 2425 N N . PRO A 1 307 ? 2.076 -16.011 -25.133 1.00 85.88 307 PRO A N 1
ATOM 2426 C CA . PRO A 1 307 ? 2.694 -16.283 -26.429 1.00 85.88 307 PRO A CA 1
ATOM 2427 C C . PRO A 1 307 ? 3.268 -15.010 -27.068 1.00 85.88 307 PRO A C 1
ATOM 2429 O O . PRO A 1 307 ? 2.561 -14.010 -27.185 1.00 85.88 307 PRO A O 1
ATOM 2432 N N . GLY A 1 308 ? 4.536 -15.062 -27.485 1.00 85.75 308 GLY A N 1
ATOM 2433 C CA . GLY A 1 308 ? 5.254 -13.916 -28.059 1.00 85.75 308 GLY A CA 1
ATOM 2434 C C . GLY A 1 308 ? 5.974 -13.027 -27.040 1.00 85.75 308 GLY A C 1
ATOM 2435 O O . GLY A 1 308 ? 6.640 -12.083 -27.446 1.00 85.75 308 GLY A O 1
ATOM 2436 N N . PHE A 1 309 ? 5.884 -13.340 -25.744 1.00 88.69 309 PHE A N 1
ATOM 2437 C CA . PHE A 1 309 ? 6.594 -12.633 -24.680 1.00 88.69 309 PHE A CA 1
ATOM 2438 C C . PHE A 1 309 ? 7.658 -13.527 -24.043 1.00 88.69 309 PHE A C 1
ATOM 2440 O O . PHE A 1 309 ? 7.485 -14.741 -23.925 1.00 88.69 309 PHE A O 1
ATOM 2447 N N . SER A 1 310 ? 8.726 -12.891 -23.571 1.00 88.75 310 SER A N 1
ATOM 2448 C CA . SER A 1 310 ? 9.781 -13.507 -22.766 1.00 88.75 310 SER A CA 1
ATOM 2449 C C . SER A 1 310 ? 9.715 -13.014 -21.326 1.00 88.75 310 SER A C 1
ATOM 2451 O O . SER A 1 310 ? 9.185 -11.936 -21.042 1.00 88.75 310 SER A O 1
ATOM 2453 N N . ALA A 1 311 ? 10.256 -13.804 -20.398 1.00 87.75 311 ALA A N 1
ATOM 2454 C CA . ALA A 1 311 ? 10.451 -13.340 -19.032 1.00 87.75 311 ALA A CA 1
ATOM 2455 C C . ALA A 1 311 ? 11.478 -12.197 -19.005 1.00 87.75 311 ALA A C 1
ATOM 2457 O O . ALA A 1 311 ? 12.438 -12.197 -19.772 1.00 87.75 311 ALA A O 1
ATOM 2458 N N . VAL A 1 312 ? 11.303 -11.244 -18.087 1.00 84.25 312 VAL A N 1
ATOM 2459 C CA . VAL A 1 312 ? 12.156 -10.046 -17.992 1.00 84.25 312 VAL A CA 1
ATOM 2460 C C . VAL A 1 312 ? 13.638 -10.410 -17.829 1.00 84.25 312 VAL A C 1
ATOM 2462 O O . VAL A 1 312 ? 14.489 -9.763 -18.430 1.00 84.25 312 VAL A O 1
ATOM 2465 N N . VAL A 1 313 ? 13.946 -11.488 -17.099 1.00 82.62 313 VAL A N 1
ATOM 2466 C CA . VAL A 1 313 ? 15.320 -11.989 -16.908 1.00 82.62 313 VAL A CA 1
ATOM 2467 C C . VAL A 1 313 ? 16.063 -12.298 -18.215 1.00 82.62 313 VAL A C 1
ATOM 2469 O O . VAL A 1 313 ? 17.282 -12.192 -18.253 1.00 82.62 313 VAL A O 1
ATOM 2472 N N . GLU A 1 314 ? 15.358 -12.647 -19.294 1.00 82.38 314 GLU A N 1
ATOM 2473 C CA . GLU A 1 314 ? 15.979 -12.989 -20.582 1.00 82.38 314 GLU A CA 1
ATOM 2474 C C . GLU A 1 314 ? 16.500 -11.753 -21.327 1.00 82.38 314 GLU A C 1
ATOM 2476 O O . GLU A 1 314 ? 17.389 -11.868 -22.167 1.00 82.38 314 GLU A O 1
ATOM 2481 N N . ALA A 1 315 ? 15.963 -10.571 -21.016 1.00 75.62 315 ALA A N 1
ATOM 2482 C CA . ALA A 1 315 ? 16.330 -9.313 -21.661 1.00 75.62 315 ALA A CA 1
ATOM 2483 C C . ALA A 1 315 ? 17.397 -8.521 -20.884 1.00 75.62 315 ALA A C 1
ATOM 2485 O O . ALA A 1 315 ? 17.843 -7.469 -21.343 1.00 75.62 315 ALA A O 1
ATOM 2486 N N . ILE A 1 316 ? 17.799 -8.987 -19.700 1.00 76.00 316 ILE A N 1
ATOM 2487 C CA . ILE A 1 316 ? 18.659 -8.227 -18.790 1.00 76.00 316 ILE A CA 1
ATOM 2488 C C . ILE A 1 316 ? 20.123 -8.635 -18.960 1.00 76.00 316 ILE A C 1
ATOM 2490 O O . ILE A 1 316 ? 20.467 -9.811 -18.927 1.00 76.00 316 ILE A O 1
ATOM 2494 N N . SER A 1 317 ? 21.005 -7.642 -19.100 1.00 70.00 317 SER A N 1
ATOM 2495 C CA . SER A 1 317 ? 22.461 -7.838 -19.210 1.00 70.00 317 SER A CA 1
ATOM 2496 C C . SER A 1 317 ? 23.233 -7.591 -17.899 1.00 70.00 317 SER A C 1
ATOM 2498 O O . SER A 1 317 ? 24.460 -7.618 -17.913 1.00 70.00 317 SER A O 1
ATOM 2500 N N . GLY A 1 318 ? 22.549 -7.335 -16.776 1.00 73.81 318 GLY A N 1
ATOM 2501 C CA . GLY A 1 318 ? 23.164 -6.984 -15.488 1.00 73.81 318 GLY A CA 1
ATOM 2502 C C . GLY A 1 318 ? 22.350 -7.408 -14.261 1.00 73.81 318 GLY A C 1
ATOM 2503 O O . GLY A 1 318 ? 21.417 -8.200 -14.358 1.00 73.81 318 GLY A O 1
ATOM 2504 N N . GLU A 1 319 ? 22.710 -6.890 -13.087 1.00 74.75 319 GLU A N 1
ATOM 2505 C CA . GLU A 1 319 ? 21.973 -7.169 -11.851 1.00 74.75 319 GLU A CA 1
ATOM 2506 C C . GLU A 1 319 ? 20.665 -6.371 -11.777 1.00 74.75 319 GLU A C 1
ATOM 2508 O O . GLU A 1 319 ? 20.616 -5.179 -12.084 1.00 74.75 319 GLU A O 1
ATOM 2513 N N . LEU A 1 320 ? 19.599 -7.038 -11.335 1.00 72.56 320 LEU A N 1
ATOM 2514 C CA . LEU A 1 320 ? 18.311 -6.413 -11.059 1.00 72.56 320 LEU A CA 1
ATOM 2515 C C . LEU A 1 320 ? 18.357 -5.673 -9.726 1.00 72.56 320 LEU A C 1
ATOM 2517 O O . LEU A 1 320 ? 18.705 -6.256 -8.701 1.00 72.56 320 LEU A O 1
ATOM 2521 N N . GLN A 1 321 ? 17.936 -4.411 -9.732 1.00 73.94 321 GLN A N 1
ATOM 2522 C CA . GLN A 1 321 ? 17.835 -3.593 -8.529 1.00 73.94 321 GLN A CA 1
ATOM 2523 C C . GLN A 1 321 ? 16.419 -3.045 -8.376 1.00 73.94 321 GLN A C 1
ATOM 2525 O O . GLN A 1 321 ? 15.774 -2.664 -9.354 1.00 73.94 321 GLN A O 1
ATOM 2530 N N . ILE A 1 322 ? 15.942 -3.027 -7.132 1.00 76.94 322 ILE A N 1
ATOM 2531 C CA . ILE A 1 322 ? 14.726 -2.317 -6.746 1.00 76.94 322 ILE A CA 1
ATOM 2532 C C . ILE A 1 322 ? 15.178 -0.975 -6.192 1.00 76.94 322 ILE A C 1
ATOM 2534 O O . ILE A 1 322 ? 15.963 -0.927 -5.245 1.00 76.94 322 ILE A O 1
ATOM 2538 N N . SER A 1 323 ? 14.682 0.094 -6.797 1.00 73.44 323 SER A N 1
ATOM 2539 C CA . SER A 1 323 ? 15.069 1.459 -6.466 1.00 73.44 323 SER A CA 1
ATOM 2540 C C . SER A 1 323 ? 13.825 2.269 -6.164 1.00 73.44 323 SER A C 1
ATOM 2542 O O . SER A 1 323 ? 12.835 2.192 -6.899 1.00 73.44 323 SER A O 1
ATOM 2544 N N . ASP A 1 324 ? 13.894 3.097 -5.128 1.00 71.50 324 ASP A N 1
ATOM 2545 C CA . ASP A 1 324 ? 12.851 4.082 -4.892 1.00 71.50 324 ASP A CA 1
ATOM 2546 C C . ASP A 1 324 ? 12.817 5.056 -6.068 1.00 71.50 324 ASP A C 1
ATOM 2548 O O . ASP A 1 324 ? 13.832 5.640 -6.458 1.00 71.50 324 ASP A O 1
ATOM 2552 N N . CYS A 1 325 ? 11.629 5.249 -6.640 1.00 64.19 325 CYS A N 1
ATOM 2553 C CA . CYS A 1 325 ? 11.437 6.207 -7.727 1.00 64.19 325 CYS A CA 1
ATOM 2554 C C . CYS A 1 325 ? 11.697 7.652 -7.248 1.00 64.19 325 CYS A C 1
ATOM 2556 O O . CYS A 1 325 ? 12.019 8.532 -8.046 1.00 64.19 325 CYS A O 1
ATOM 2558 N N . LEU A 1 326 ? 11.589 7.873 -5.935 1.00 64.75 326 LEU A N 1
ATOM 2559 C CA . LEU A 1 326 ? 11.936 9.098 -5.238 1.00 64.75 326 LEU A CA 1
ATOM 2560 C C . LEU A 1 326 ? 12.564 8.748 -3.887 1.00 64.75 326 LEU A C 1
ATOM 2562 O O . LEU 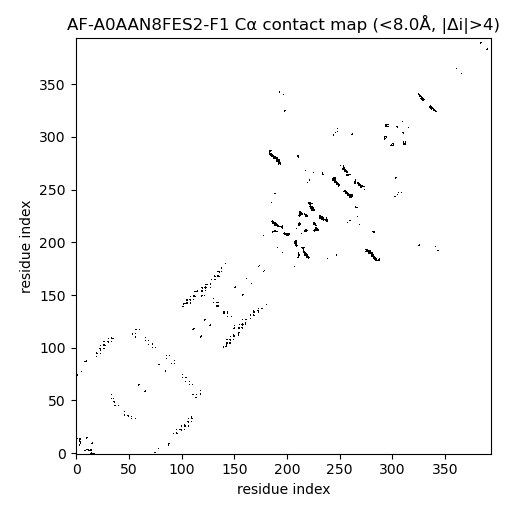A 1 326 ? 11.932 8.084 -3.072 1.00 64.75 326 LEU A O 1
ATOM 2566 N N . SER A 1 327 ? 13.761 9.267 -3.623 1.00 62.09 327 SER A N 1
ATOM 2567 C CA . SER A 1 327 ? 14.405 9.175 -2.313 1.00 62.09 327 SER A CA 1
ATOM 2568 C C . SER A 1 327 ? 14.730 10.572 -1.792 1.00 62.09 327 SER A C 1
ATOM 2570 O O . SER A 1 327 ? 15.279 11.398 -2.522 1.00 62.09 327 SER A O 1
ATOM 2572 N N . PHE A 1 328 ? 14.416 10.826 -0.522 1.00 62.75 328 PHE A N 1
ATOM 2573 C CA . PHE A 1 328 ? 14.866 12.019 0.206 1.00 62.75 328 PHE A CA 1
ATOM 2574 C C . PHE A 1 328 ? 16.235 11.814 0.872 1.00 62.75 328 PHE A C 1
ATOM 2576 O O . PHE A 1 328 ? 16.699 12.679 1.613 1.00 62.75 328 PHE A O 1
ATOM 2583 N N . GLY A 1 329 ? 16.896 10.687 0.591 1.00 63.56 329 GLY A N 1
ATOM 2584 C CA . GLY A 1 329 ? 18.084 10.224 1.296 1.00 63.56 329 GLY A CA 1
ATOM 2585 C C . GLY A 1 329 ? 17.743 9.366 2.518 1.00 63.56 329 GLY A C 1
ATOM 2586 O O . GLY A 1 329 ? 16.612 8.911 2.688 1.00 63.56 329 GLY A O 1
ATOM 2587 N N . ASP A 1 330 ? 18.744 9.111 3.356 1.00 68.88 330 ASP A N 1
ATOM 2588 C CA . ASP A 1 330 ? 18.620 8.308 4.574 1.00 68.88 330 ASP A CA 1
ATOM 2589 C C . ASP A 1 330 ? 18.185 9.218 5.736 1.00 68.88 330 ASP A C 1
ATOM 2591 O O . ASP A 1 330 ? 19.017 9.799 6.442 1.00 68.88 330 ASP A O 1
ATOM 2595 N N . LEU A 1 331 ? 16.862 9.386 5.886 1.00 70.25 331 LEU A N 1
ATOM 2596 C CA . LEU A 1 331 ? 16.254 10.237 6.919 1.00 70.25 331 LEU A CA 1
ATOM 2597 C C . LEU A 1 331 ? 16.697 9.841 8.343 1.00 70.25 331 LEU A C 1
ATOM 2599 O O . LEU A 1 331 ? 17.100 10.740 9.083 1.00 70.25 331 LEU A O 1
ATOM 2603 N N . PRO A 1 332 ? 16.723 8.545 8.731 1.00 68.56 332 PRO A N 1
ATOM 2604 C CA . PRO A 1 332 ? 17.263 8.126 10.028 1.00 68.56 332 PRO A CA 1
ATOM 2605 C C . PRO A 1 332 ? 18.720 8.543 10.263 1.00 68.56 332 PRO A C 1
ATOM 2607 O O . PRO A 1 332 ? 19.099 8.853 11.392 1.00 68.56 332 PRO A O 1
ATOM 2610 N N . LYS A 1 333 ? 19.547 8.587 9.211 1.00 74.75 333 LYS A N 1
ATOM 2611 C CA . LYS A 1 333 ? 20.953 9.019 9.298 1.00 74.75 333 LYS A CA 1
ATOM 2612 C C . LYS A 1 333 ? 21.167 10.514 9.041 1.00 74.75 333 LYS A C 1
ATOM 2614 O O . LYS A 1 333 ? 22.318 10.938 8.943 1.00 74.75 333 LYS A O 1
ATOM 2619 N N . ASN A 1 334 ? 20.106 11.323 8.947 1.00 72.62 334 ASN A N 1
ATOM 2620 C CA . ASN A 1 334 ? 20.171 12.750 8.595 1.00 72.62 334 ASN A CA 1
ATOM 2621 C C . ASN A 1 334 ? 20.904 13.034 7.268 1.00 72.62 334 ASN A C 1
ATOM 2623 O O . ASN A 1 334 ? 21.486 14.107 7.085 1.00 72.62 334 ASN A O 1
ATOM 2627 N N . VAL A 1 335 ? 20.897 12.083 6.334 1.00 73.44 335 VAL A N 1
ATOM 2628 C CA . VAL A 1 335 ? 21.457 12.278 4.995 1.00 73.44 335 VAL A CA 1
ATOM 2629 C C . VAL A 1 335 ? 20.323 12.707 4.084 1.00 73.44 335 VAL A C 1
ATOM 2631 O O . VAL A 1 335 ? 19.492 11.893 3.699 1.00 73.44 335 VAL A O 1
ATOM 2634 N N . TYR A 1 336 ? 20.301 13.986 3.730 1.00 68.50 336 TYR A N 1
ATOM 2635 C CA . TYR A 1 336 ? 19.295 14.539 2.832 1.00 68.50 336 TYR A CA 1
ATOM 2636 C C . TYR A 1 336 ? 19.827 14.536 1.401 1.00 68.50 336 TYR A C 1
ATOM 2638 O O . TYR A 1 336 ? 20.844 15.168 1.105 1.00 68.50 336 TYR A O 1
ATOM 2646 N N . CYS A 1 337 ? 19.128 13.848 0.507 1.00 60.25 337 CYS A N 1
ATOM 2647 C CA . CYS A 1 337 ? 19.387 13.903 -0.926 1.00 60.25 337 CYS A CA 1
ATOM 2648 C C . CYS A 1 337 ? 18.367 14.837 -1.586 1.00 60.25 337 CYS A C 1
ATOM 2650 O O . CYS A 1 337 ? 17.185 14.831 -1.240 1.00 60.25 337 CYS A O 1
ATOM 2652 N N . GLY A 1 338 ? 18.813 15.650 -2.551 1.00 57.03 338 GLY A N 1
ATOM 2653 C CA . GLY A 1 338 ? 17.880 16.358 -3.432 1.00 57.03 338 GLY A CA 1
ATOM 2654 C C . GLY A 1 338 ? 17.020 15.361 -4.226 1.00 57.03 338 GLY A C 1
ATOM 2655 O O . GLY A 1 338 ? 17.426 14.205 -4.359 1.00 57.03 338 GLY A O 1
ATOM 2656 N N . PRO A 1 339 ? 15.862 15.778 -4.776 1.00 55.62 339 PRO A N 1
ATOM 2657 C CA . PRO A 1 339 ? 15.007 14.900 -5.568 1.00 55.62 339 PRO A CA 1
ATOM 2658 C C . PRO A 1 339 ? 15.798 14.377 -6.767 1.00 55.62 339 PRO A C 1
ATOM 2660 O O . PRO A 1 339 ? 16.063 15.102 -7.727 1.00 55.62 339 PRO A O 1
ATOM 2663 N N . HIS A 1 340 ? 16.225 13.122 -6.682 1.00 53.41 340 HIS A N 1
ATOM 2664 C CA . HIS A 1 340 ? 17.012 12.485 -7.719 1.00 53.41 340 HIS A CA 1
ATOM 2665 C C . HIS A 1 340 ? 16.075 11.618 -8.557 1.00 53.41 340 HIS A C 1
ATOM 2667 O O . HIS A 1 340 ? 15.738 10.500 -8.182 1.00 53.41 340 HIS A O 1
ATOM 2673 N N . THR A 1 341 ? 15.616 12.141 -9.694 1.00 53.59 341 THR A N 1
ATOM 2674 C CA . THR A 1 341 ? 14.991 11.316 -10.735 1.00 53.59 341 THR A CA 1
ATOM 2675 C C . THR A 1 341 ? 16.092 10.498 -11.405 1.00 53.59 341 THR A C 1
ATOM 2677 O O . THR A 1 341 ? 16.706 10.934 -12.377 1.00 53.59 341 THR A O 1
ATOM 2680 N N . LEU A 1 342 ? 16.364 9.315 -10.849 1.00 52.75 342 LEU A N 1
ATOM 2681 C CA . LEU A 1 342 ? 17.392 8.362 -11.297 1.00 52.75 342 LEU A CA 1
ATOM 2682 C C . LEU A 1 342 ? 17.237 7.908 -12.762 1.00 52.75 342 LEU A C 1
ATOM 2684 O O . LEU A 1 342 ? 18.146 7.308 -13.323 1.00 52.75 342 LEU A O 1
ATOM 2688 N N . PHE A 1 343 ? 16.112 8.203 -13.413 1.00 56.44 343 PHE A N 1
ATOM 2689 C CA . PHE A 1 343 ? 15.733 7.625 -14.706 1.00 56.44 343 PHE A CA 1
ATOM 2690 C C . PHE A 1 343 ? 16.465 8.197 -15.933 1.00 56.44 343 PHE A C 1
ATOM 2692 O O . PHE A 1 343 ? 16.049 7.930 -17.057 1.00 56.44 343 PHE A O 1
ATOM 2699 N N . THR A 1 344 ? 17.527 8.990 -15.755 1.00 50.38 344 THR A N 1
ATOM 2700 C CA . THR A 1 344 ? 18.084 9.815 -16.847 1.00 50.38 344 THR A CA 1
ATOM 2701 C C . THR A 1 344 ? 19.389 9.300 -17.467 1.00 50.38 344 THR A C 1
ATOM 2703 O O . THR A 1 344 ? 19.894 9.947 -18.376 1.00 50.38 344 THR A O 1
ATOM 2706 N N . THR A 1 345 ? 19.987 8.190 -17.019 1.00 50.84 345 THR A N 1
ATOM 2707 C CA . THR A 1 345 ? 21.418 7.944 -17.328 1.00 50.84 345 THR A CA 1
ATOM 2708 C C . THR A 1 345 ? 21.792 6.623 -17.989 1.00 50.84 345 THR A C 1
ATOM 2710 O O . THR A 1 345 ? 22.985 6.371 -18.142 1.00 50.84 345 THR A O 1
ATOM 2713 N N . VAL A 1 346 ? 20.849 5.806 -18.459 1.00 56.09 346 VAL A N 1
ATOM 2714 C CA . VAL A 1 346 ? 21.218 4.620 -19.252 1.00 56.09 346 VAL A CA 1
ATOM 2715 C C . VAL A 1 346 ? 20.697 4.771 -20.673 1.00 56.09 346 VAL A C 1
ATOM 2717 O O . VAL A 1 346 ? 19.598 4.332 -20.994 1.00 56.09 346 VAL A O 1
ATOM 2720 N N . GLU A 1 347 ? 21.494 5.405 -21.534 1.00 59.53 347 GLU A N 1
ATOM 2721 C CA . GLU A 1 347 ? 21.350 5.171 -22.969 1.00 59.53 347 GLU A CA 1
ATOM 2722 C C . GLU A 1 347 ? 21.776 3.720 -23.242 1.00 59.53 347 GLU A C 1
ATOM 2724 O O . GLU A 1 347 ? 22.917 3.354 -22.935 1.00 59.53 347 GLU A O 1
ATOM 2729 N N . PRO A 1 348 ? 20.884 2.855 -23.759 1.00 63.78 348 PRO A N 1
ATOM 2730 C CA . PRO A 1 348 ? 21.262 1.513 -24.133 1.00 63.78 348 PRO A CA 1
ATOM 2731 C C . PRO A 1 348 ? 22.290 1.635 -25.247 1.00 63.78 348 PRO A C 1
ATOM 2733 O O . PRO A 1 348 ? 22.138 2.418 -26.188 1.00 63.78 348 PRO A O 1
ATOM 2736 N N . PHE A 1 349 ? 23.351 0.847 -25.144 1.00 68.06 349 PHE A N 1
ATOM 2737 C CA . PHE A 1 349 ? 24.328 0.778 -26.210 1.00 68.06 349 PHE A CA 1
ATOM 2738 C C . PHE A 1 349 ? 23.671 0.154 -27.444 1.00 68.06 349 PHE A C 1
ATOM 2740 O O . PHE A 1 349 ? 23.523 -1.063 -27.539 1.00 68.06 349 PHE A O 1
ATOM 2747 N N . VAL A 1 350 ? 23.267 1.001 -28.388 1.00 77.31 350 VAL A N 1
ATOM 2748 C CA . VAL A 1 350 ? 22.861 0.583 -29.727 1.00 77.31 350 VAL A CA 1
ATOM 2749 C C . VAL A 1 350 ? 24.101 0.705 -30.609 1.00 77.31 350 VAL A C 1
ATOM 2751 O O . VAL A 1 350 ? 24.451 1.822 -31.001 1.00 77.31 350 VAL A O 1
ATOM 2754 N N . PRO A 1 351 ? 24.821 -0.398 -30.898 1.00 80.75 351 PRO A N 1
ATOM 2755 C CA . PRO A 1 351 ? 25.992 -0.322 -31.754 1.00 80.75 351 PRO A CA 1
ATOM 2756 C C . PRO A 1 351 ? 25.567 0.206 -33.121 1.00 80.75 351 PRO A C 1
ATOM 2758 O O . PRO A 1 351 ? 24.669 -0.343 -33.755 1.00 80.75 351 PRO A O 1
ATOM 2761 N N . GLN A 1 352 ? 26.233 1.258 -33.586 1.00 86.50 352 GLN A N 1
ATOM 2762 C CA . GLN A 1 352 ? 26.121 1.728 -34.960 1.00 86.50 352 GLN A CA 1
ATOM 2763 C C . GLN A 1 352 ? 27.387 1.296 -35.700 1.00 86.50 352 GLN A C 1
ATOM 2765 O O . GLN A 1 352 ? 28.443 1.902 -35.498 1.00 86.50 352 GLN A O 1
ATOM 2770 N N . PRO A 1 353 ? 27.331 0.220 -36.508 1.00 88.56 353 PRO A N 1
ATOM 2771 C CA . PRO A 1 353 ? 28.464 -0.169 -37.330 1.00 88.56 353 PRO A CA 1
ATOM 2772 C C . PRO A 1 353 ? 28.864 0.987 -38.246 1.00 88.56 353 PRO A C 1
ATOM 2774 O O . PRO A 1 353 ? 28.012 1.645 -38.842 1.00 88.56 353 PRO A O 1
ATOM 2777 N N . VAL A 1 354 ? 30.166 1.223 -38.373 1.00 91.31 354 VAL A N 1
ATOM 2778 C CA . VAL A 1 354 ? 30.685 2.194 -39.337 1.00 91.31 354 VAL A CA 1
ATOM 2779 C C . VAL A 1 354 ? 30.516 1.608 -40.738 1.00 91.31 354 VAL A C 1
ATOM 2781 O O . VAL A 1 354 ? 31.004 0.510 -41.003 1.00 91.31 354 VAL A O 1
ATOM 2784 N N . ASP A 1 355 ? 29.834 2.329 -41.631 1.00 90.12 355 ASP A N 1
ATOM 2785 C CA . ASP A 1 355 ? 29.707 1.912 -43.028 1.00 90.12 355 ASP A CA 1
ATOM 2786 C C . ASP A 1 355 ? 31.059 2.027 -43.743 1.00 90.12 355 ASP A C 1
ATOM 2788 O O . ASP A 1 355 ? 31.632 3.111 -43.877 1.00 90.12 355 ASP A O 1
ATOM 2792 N N . ILE A 1 356 ? 31.561 0.885 -44.206 1.00 92.06 356 ILE A N 1
ATOM 2793 C CA . ILE A 1 356 ? 32.828 0.763 -44.928 1.00 92.06 356 ILE A CA 1
ATOM 2794 C C . ILE A 1 356 ? 32.630 0.429 -46.414 1.00 92.06 356 ILE A C 1
ATOM 2796 O O . ILE A 1 356 ? 33.604 0.131 -47.100 1.00 92.06 356 ILE A O 1
ATOM 2800 N N . SER A 1 357 ? 31.402 0.504 -46.943 1.00 93.12 357 SER A N 1
ATOM 2801 C CA . SER A 1 357 ? 31.070 0.088 -4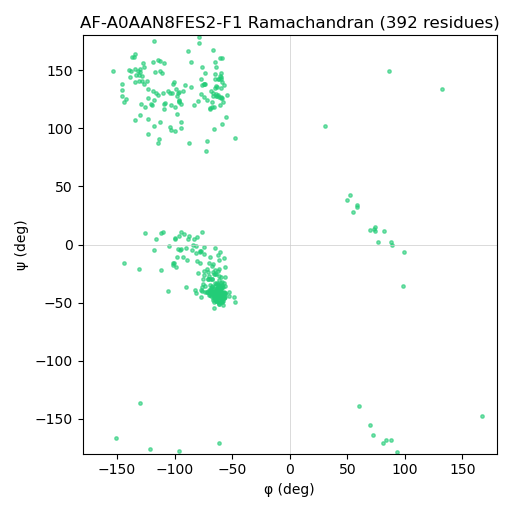8.320 1.00 93.12 357 SER A CA 1
ATOM 2802 C C . SER A 1 357 ? 31.840 0.855 -49.404 1.00 93.12 357 SER A C 1
ATOM 2804 O O . SER A 1 357 ? 32.095 0.318 -50.478 1.00 93.12 357 SER A O 1
ATOM 2806 N N . ASN A 1 358 ? 32.244 2.099 -49.120 1.00 90.94 358 ASN A N 1
ATOM 2807 C CA . ASN A 1 358 ? 33.019 2.948 -50.034 1.00 90.94 358 ASN A CA 1
ATOM 2808 C C . ASN A 1 358 ? 34.527 2.964 -49.726 1.00 90.94 358 ASN A C 1
ATOM 2810 O O . ASN A 1 358 ? 35.276 3.723 -50.344 1.00 90.94 358 ASN A O 1
ATOM 2814 N N . ILE A 1 359 ? 34.985 2.166 -48.757 1.00 90.06 359 ILE A N 1
ATOM 2815 C CA . ILE A 1 359 ? 36.399 2.087 -48.398 1.00 90.06 359 ILE A CA 1
ATOM 2816 C C . ILE A 1 359 ? 37.095 1.115 -49.345 1.00 90.06 359 ILE A C 1
ATOM 2818 O O . ILE A 1 359 ? 36.791 -0.073 -49.394 1.00 90.06 359 ILE A O 1
ATOM 2822 N N . ILE A 1 360 ? 38.083 1.629 -50.072 1.00 89.31 360 ILE A N 1
ATOM 2823 C CA . ILE A 1 360 ? 38.971 0.822 -50.903 1.00 89.31 360 ILE A CA 1
ATOM 2824 C C . ILE A 1 360 ? 40.231 0.538 -50.091 1.00 89.31 360 ILE A C 1
ATOM 2826 O O . ILE A 1 360 ? 40.902 1.463 -49.627 1.00 89.31 360 ILE A O 1
ATOM 2830 N N . LEU A 1 361 ? 40.572 -0.739 -49.924 1.00 88.25 361 LEU A N 1
ATOM 2831 C CA . LEU A 1 361 ? 41.828 -1.125 -49.286 1.00 88.25 361 LEU A CA 1
ATOM 2832 C C . LEU A 1 361 ? 43.015 -0.650 -50.139 1.00 88.25 361 LEU A C 1
ATOM 2834 O O . LEU A 1 361 ? 43.097 -0.934 -51.333 1.00 88.25 361 LEU A O 1
ATOM 2838 N N . HIS A 1 362 ? 43.957 0.066 -49.523 1.00 91.44 362 HIS A N 1
ATOM 2839 C CA . HIS A 1 362 ? 45.199 0.464 -50.187 1.00 91.44 362 HIS A CA 1
ATOM 2840 C C . HIS A 1 362 ? 46.051 -0.758 -50.560 1.00 91.44 362 HIS A C 1
ATOM 2842 O O . HIS A 1 362 ? 46.029 -1.765 -49.858 1.00 91.44 362 HIS A O 1
ATOM 2848 N N . HIS A 1 363 ? 46.871 -0.637 -51.609 1.00 89.44 363 HIS A N 1
ATOM 2849 C CA . HIS A 1 363 ? 47.715 -1.723 -52.133 1.00 89.44 363 HIS A CA 1
ATOM 2850 C C . HIS A 1 363 ? 48.502 -2.474 -51.046 1.00 89.44 363 HIS A C 1
ATOM 2852 O O . HIS A 1 363 ? 48.409 -3.689 -50.949 1.00 89.44 363 HIS A O 1
ATOM 2858 N N . HIS A 1 364 ? 49.188 -1.747 -50.160 1.00 90.69 364 HIS A N 1
ATOM 2859 C CA . HIS A 1 364 ? 49.931 -2.345 -49.045 1.00 90.69 364 HIS A CA 1
ATOM 2860 C C . HIS A 1 364 ? 49.035 -3.151 -48.081 1.00 90.69 364 HIS A C 1
ATOM 2862 O O . HIS A 1 364 ? 49.448 -4.179 -47.553 1.00 90.69 364 HIS A O 1
ATOM 2868 N N . ALA A 1 365 ? 47.799 -2.702 -47.834 1.00 88.06 365 ALA A N 1
ATOM 2869 C CA . ALA A 1 365 ? 46.851 -3.439 -46.998 1.00 88.06 365 ALA A CA 1
ATOM 2870 C C . ALA A 1 365 ? 46.370 -4.718 -47.700 1.00 88.06 365 ALA A C 1
ATOM 2872 O O . ALA A 1 365 ? 46.275 -5.759 -47.060 1.00 88.06 365 ALA A O 1
ATOM 2873 N N . VAL A 1 366 ? 46.141 -4.664 -49.016 1.00 90.94 366 VAL A N 1
ATOM 2874 C CA . VAL A 1 366 ? 45.804 -5.843 -49.831 1.00 90.94 366 VAL A CA 1
ATOM 2875 C C . VAL A 1 366 ? 46.964 -6.843 -49.870 1.00 90.94 366 VAL A C 1
ATOM 2877 O O . VAL A 1 366 ? 46.729 -8.039 -49.806 1.00 90.94 366 VAL A O 1
ATOM 2880 N N . GLU A 1 367 ? 48.218 -6.399 -49.889 1.00 90.62 367 GLU A N 1
ATOM 2881 C CA . GLU A 1 367 ? 49.367 -7.317 -49.855 1.00 90.62 367 GLU A CA 1
ATOM 2882 C C . GLU A 1 367 ? 49.538 -8.029 -48.505 1.00 90.62 367 GLU A C 1
ATOM 2884 O O . GLU A 1 367 ? 50.053 -9.145 -48.456 1.00 90.62 367 GLU A O 1
ATOM 2889 N N . ILE A 1 368 ? 49.133 -7.391 -47.401 1.00 92.69 368 ILE A N 1
ATOM 2890 C CA . ILE A 1 368 ? 49.389 -7.906 -46.049 1.00 92.69 368 ILE A CA 1
ATOM 2891 C C . ILE A 1 368 ? 48.176 -8.589 -45.403 1.00 92.69 368 ILE A C 1
ATOM 2893 O O . ILE A 1 368 ? 48.355 -9.308 -44.420 1.00 92.69 368 ILE A O 1
ATOM 2897 N N . HIS A 1 369 ? 46.956 -8.386 -45.922 1.00 91.94 369 HIS A N 1
ATOM 2898 C CA . HIS A 1 369 ? 45.734 -8.870 -45.267 1.00 91.94 369 HIS A CA 1
ATOM 2899 C C . HIS A 1 369 ? 45.686 -10.397 -45.126 1.00 91.94 369 HIS A C 1
ATOM 2901 O O . HIS A 1 369 ? 45.228 -10.877 -44.093 1.00 91.94 369 HIS A O 1
ATOM 2907 N N . GLU A 1 370 ? 46.198 -11.152 -46.104 1.00 92.38 370 GLU A N 1
ATOM 2908 C CA . GLU A 1 370 ? 46.251 -12.619 -46.040 1.00 92.38 370 GLU A CA 1
ATOM 2909 C C . GLU A 1 370 ? 47.161 -13.080 -44.900 1.00 92.38 370 GLU A C 1
ATOM 2911 O O . GLU A 1 370 ? 46.727 -13.834 -44.038 1.00 92.38 370 GLU A O 1
ATOM 2916 N N . LYS A 1 371 ? 48.378 -12.527 -44.807 1.00 92.75 371 LYS A N 1
ATOM 2917 C CA . LYS A 1 371 ? 49.315 -12.829 -43.709 1.00 92.75 371 LYS A CA 1
ATOM 2918 C C . LYS A 1 371 ? 48.762 -12.427 -42.345 1.00 92.75 371 LYS A C 1
ATOM 2920 O O . LYS A 1 371 ? 49.023 -13.079 -41.337 1.00 92.75 371 LYS A O 1
ATOM 2925 N N . PHE A 1 372 ? 48.009 -11.330 -42.295 1.00 94.00 372 PHE A N 1
ATOM 2926 C CA . PHE A 1 372 ? 47.333 -10.905 -41.076 1.00 94.00 372 PHE A CA 1
ATOM 2927 C C . PHE A 1 372 ? 46.213 -11.879 -40.682 1.00 94.00 372 PHE A C 1
ATOM 2929 O O . PHE A 1 372 ? 46.108 -12.239 -39.510 1.00 94.00 372 PHE A O 1
ATOM 2936 N N . ALA A 1 373 ? 45.417 -12.346 -41.648 1.00 95.19 373 ALA A N 1
ATOM 2937 C CA . ALA A 1 373 ? 44.383 -13.353 -41.434 1.00 95.19 373 ALA A CA 1
ATOM 2938 C C . ALA A 1 373 ? 44.973 -14.709 -41.015 1.00 95.19 373 ALA A C 1
ATOM 2940 O O . ALA A 1 373 ? 44.446 -15.328 -40.094 1.00 95.19 373 ALA A O 1
ATOM 2941 N N . GLU A 1 374 ? 46.086 -15.133 -41.621 1.00 94.44 374 GLU A N 1
ATOM 2942 C CA . GLU A 1 374 ? 46.842 -16.331 -41.235 1.00 94.44 374 GLU A CA 1
ATOM 2943 C C . GLU A 1 374 ? 47.300 -16.244 -39.777 1.00 94.44 374 GLU A C 1
ATOM 2945 O O . GLU A 1 374 ? 46.967 -17.115 -38.980 1.00 94.44 374 GLU A O 1
ATOM 2950 N N . ASN A 1 375 ? 47.967 -15.156 -39.387 1.00 95.69 375 ASN A N 1
ATOM 2951 C CA . ASN A 1 375 ? 48.430 -14.976 -38.010 1.00 95.69 375 ASN A CA 1
ATOM 2952 C C . ASN A 1 375 ? 47.263 -14.921 -36.999 1.00 95.69 375 ASN A C 1
ATOM 2954 O O . ASN A 1 375 ? 47.338 -15.499 -35.915 1.00 95.69 375 ASN A O 1
ATOM 2958 N N . LEU A 1 376 ? 46.147 -14.264 -37.342 1.00 95.75 376 LEU A N 1
ATOM 2959 C CA . LEU A 1 376 ? 44.934 -14.292 -36.512 1.00 95.75 376 LEU A CA 1
ATOM 2960 C C . LEU A 1 376 ? 44.363 -15.710 -36.379 1.00 95.75 376 LEU A C 1
ATOM 2962 O O . LEU A 1 376 ? 43.914 -16.093 -35.295 1.00 95.75 376 LEU A O 1
ATOM 2966 N N . HIS A 1 377 ? 44.387 -16.485 -37.462 1.00 95.69 377 HIS A N 1
ATOM 2967 C CA . HIS A 1 377 ? 43.943 -17.871 -37.467 1.00 95.69 377 HIS A CA 1
ATOM 2968 C C . HIS A 1 377 ? 44.855 -18.762 -36.614 1.00 95.69 377 HIS A C 1
ATOM 2970 O O . HIS A 1 377 ? 44.347 -19.557 -35.824 1.00 95.69 377 HIS A O 1
ATOM 2976 N N . GLU A 1 378 ? 46.176 -18.586 -36.695 1.00 95.44 378 GLU A N 1
ATOM 2977 C CA . GLU A 1 378 ? 47.152 -19.287 -35.852 1.00 95.44 378 GLU A CA 1
ATOM 2978 C C . GLU A 1 378 ? 46.898 -19.019 -34.364 1.00 95.44 378 GLU A C 1
ATOM 2980 O O . GLU A 1 378 ? 46.782 -19.961 -33.578 1.00 95.44 378 GLU A O 1
ATOM 2985 N N . LEU A 1 379 ? 46.726 -17.752 -33.970 1.00 95.88 379 LEU A N 1
ATOM 2986 C CA . LEU A 1 379 ? 46.427 -17.379 -32.582 1.00 95.88 379 LEU A CA 1
ATOM 2987 C C . LEU A 1 379 ? 45.093 -17.963 -32.097 1.00 95.88 379 LEU A C 1
ATOM 2989 O O . LEU A 1 379 ? 44.993 -18.441 -30.964 1.00 95.88 379 LEU A O 1
ATOM 2993 N N . TRP A 1 380 ? 44.063 -17.946 -32.946 1.00 95.38 380 TRP A N 1
ATOM 2994 C CA . TRP A 1 380 ? 42.773 -18.561 -32.636 1.00 95.38 380 TRP A CA 1
ATOM 2995 C C . TRP A 1 380 ? 42.899 -20.079 -32.440 1.00 95.38 380 TRP A C 1
ATOM 2997 O O . TRP A 1 380 ? 42.382 -20.612 -31.453 1.00 95.38 380 TRP A O 1
ATOM 3007 N N . ALA A 1 381 ? 43.612 -20.765 -33.337 1.00 95.12 381 ALA A N 1
ATOM 3008 C CA . ALA A 1 381 ? 43.817 -22.209 -33.288 1.00 95.12 381 ALA A CA 1
ATOM 3009 C C . ALA A 1 381 ? 44.635 -22.619 -32.058 1.00 95.12 381 ALA A C 1
ATOM 3011 O O . ALA A 1 381 ? 44.231 -23.532 -31.335 1.00 95.12 381 ALA A O 1
ATOM 3012 N N . MET A 1 382 ? 45.724 -21.902 -31.754 1.00 95.19 382 MET A N 1
ATOM 3013 C CA . MET A 1 382 ? 46.520 -22.143 -30.547 1.00 95.19 382 MET A CA 1
ATOM 3014 C C . MET A 1 382 ? 45.668 -22.033 -29.283 1.00 95.19 382 MET A C 1
ATOM 3016 O O . MET A 1 382 ? 45.688 -22.943 -28.458 1.00 95.19 382 MET A O 1
ATOM 3020 N N . ARG A 1 383 ? 44.827 -20.997 -29.168 1.00 95.25 383 ARG A N 1
ATOM 3021 C CA . ARG A 1 383 ? 43.937 -20.831 -28.007 1.00 95.25 383 ARG A CA 1
ATOM 3022 C C . ARG A 1 383 ? 42.947 -21.988 -27.848 1.00 95.25 383 ARG A C 1
ATOM 3024 O O . ARG A 1 383 ? 42.601 -22.360 -26.729 1.00 95.25 383 ARG A O 1
ATOM 3031 N N . LYS A 1 384 ? 42.458 -22.560 -28.952 1.00 94.62 384 LYS A N 1
ATOM 3032 C CA . LYS A 1 384 ? 41.586 -23.744 -28.918 1.00 94.62 384 LYS A CA 1
ATOM 3033 C C . LYS A 1 384 ? 42.346 -24.985 -28.450 1.00 94.62 384 LYS A C 1
ATOM 3035 O O . LYS A 1 384 ? 41.839 -25.693 -27.582 1.00 94.62 384 LYS A O 1
ATOM 3040 N N . ILE A 1 385 ? 43.558 -25.202 -28.960 1.00 95.44 385 ILE A N 1
ATOM 3041 C CA . ILE A 1 385 ? 44.429 -26.317 -28.559 1.00 95.44 385 ILE A CA 1
ATOM 3042 C C . ILE A 1 385 ? 44.782 -26.227 -27.067 1.00 95.44 385 ILE A C 1
ATOM 3044 O O . ILE A 1 385 ? 44.680 -27.224 -26.357 1.00 95.44 385 ILE A O 1
ATOM 3048 N N . GLU A 1 386 ? 45.121 -25.038 -26.563 1.00 95.44 386 GLU A N 1
ATOM 3049 C CA . GLU A 1 386 ? 45.398 -24.798 -25.137 1.00 95.44 386 GLU A CA 1
ATOM 3050 C C . GLU A 1 386 ? 44.197 -25.122 -24.234 1.00 95.44 386 GLU A C 1
ATOM 3052 O O . GLU A 1 386 ? 44.370 -25.605 -23.117 1.00 95.44 386 GLU A O 1
ATOM 3057 N N . LEU A 1 387 ? 42.973 -24.912 -24.728 1.00 95.38 387 LEU A N 1
ATOM 3058 C CA . LEU A 1 387 ? 41.728 -25.294 -24.052 1.00 95.38 387 LEU A CA 1
ATOM 3059 C C . LEU A 1 387 ? 41.372 -26.785 -24.225 1.00 95.38 387 LEU A C 1
ATOM 3061 O O . LEU A 1 387 ? 40.285 -27.201 -23.824 1.00 95.38 387 LEU A O 1
ATOM 3065 N N . GLY A 1 388 ? 42.254 -27.586 -24.828 1.00 94.06 388 GLY A N 1
ATOM 3066 C CA . GLY A 1 388 ? 42.088 -29.030 -25.008 1.00 94.06 388 GLY A CA 1
ATOM 3067 C C . GLY A 1 388 ? 41.220 -29.434 -26.201 1.00 94.06 388 GLY A C 1
ATOM 3068 O O . GLY A 1 388 ? 40.837 -30.599 -26.305 1.00 94.06 388 GLY A O 1
ATOM 3069 N N . TRP A 1 389 ? 40.894 -28.504 -27.103 1.00 93.50 389 TRP A N 1
ATOM 3070 C CA . TRP A 1 389 ? 40.160 -28.835 -28.323 1.00 93.50 389 TRP A CA 1
ATOM 3071 C C . TRP A 1 389 ? 41.084 -29.545 -29.314 1.00 93.50 389 TRP A C 1
ATOM 3073 O O . TRP A 1 389 ? 42.232 -29.146 -29.509 1.00 93.50 389 TRP A O 1
ATOM 3083 N N . SER A 1 390 ? 40.564 -30.581 -29.968 1.00 91.44 390 SER A N 1
ATOM 3084 C CA . SER A 1 390 ? 41.245 -31.290 -31.054 1.00 91.44 390 SER A CA 1
ATOM 3085 C C . SER A 1 390 ? 40.487 -31.098 -32.363 1.00 91.44 390 SER A C 1
ATOM 3087 O O . SER A 1 390 ? 39.310 -30.736 -32.366 1.00 91.44 390 SER A O 1
ATOM 3089 N N . TYR A 1 391 ? 41.180 -31.291 -33.480 1.00 92.69 391 TYR A N 1
ATOM 3090 C CA . TYR A 1 391 ? 40.566 -31.208 -34.798 1.00 92.69 391 TYR A CA 1
ATOM 3091 C C . TYR A 1 391 ? 39.711 -32.453 -35.086 1.00 92.69 391 TYR A C 1
ATOM 3093 O O . TYR A 1 391 ? 40.149 -33.575 -34.830 1.00 92.69 391 TYR A O 1
ATOM 3101 N N . GLY A 1 392 ? 38.528 -32.252 -35.670 1.00 91.56 392 GLY A N 1
ATOM 3102 C CA . GLY A 1 392 ? 37.646 -33.306 -36.169 1.00 91.56 392 GLY A CA 1
ATOM 3103 C C . GLY A 1 392 ? 36.763 -32.780 -37.301 1.00 91.56 392 GLY A C 1
ATOM 3104 O O . GLY A 1 392 ? 36.437 -31.596 -37.330 1.00 91.56 392 GLY A O 1
ATOM 3105 N N . GLU A 1 393 ? 36.398 -33.648 -38.247 1.00 85.56 393 GLU A N 1
ATOM 3106 C CA . GLU A 1 393 ? 35.486 -33.300 -39.352 1.00 85.56 393 GLU A CA 1
ATOM 3107 C C . GLU A 1 393 ? 34.004 -33.248 -38.925 1.00 85.56 393 GLU A C 1
ATOM 3109 O O . GLU A 1 393 ? 33.155 -32.863 -39.729 1.00 85.56 393 GLU A O 1
ATOM 3114 N N . VAL A 1 394 ? 33.691 -33.627 -37.677 1.00 49.22 394 VAL A N 1
ATOM 3115 C CA . VAL A 1 394 ? 32.328 -33.703 -37.123 1.00 49.22 394 VAL A CA 1
ATOM 3116 C C . VAL A 1 394 ? 32.255 -33.023 -35.768 1.00 49.22 394 VAL A C 1
ATOM 3118 O O . VAL A 1 394 ? 33.034 -33.433 -34.876 1.00 49.22 394 VAL A O 1
#

Mean predicted aligned error: 16.45 Å